Protein AF-A0A5J4X1T2-F1 (afdb_monomer_lite)

Secondary structure (DSSP, 8-state):
---------TTHHHHHHHHHHHHGGGSTHHHHHTTTTSHHHHTS-HHHHHHHHHHHHHHHHHHHHHHHHHHHHH-HHHHHHHHHHHHHHHHHHHHT---HHHHHHHHHHHHHHHHTTSHHHHHHHHHHHHHHHTSHHHHHHTHHHHHHHTT---HHHHHHHHHHHHHHHHHHHHHHHHHTTTT-HHHHHHHHHHHHHHHHHHHHHHHHHHHHH--TTGGGGHHHHHHHHHHHHHHTHHHHHHHHHHHHS-HHHHHHHHHHHHHHHHHHHHHHHHHHHHHHHHHHHHHHHHHHHHHHHHHHHHHHHTPPP-TT---THHHHHHHHHHHHHHHHHHHHHHHHHTTSS--------HHHHTS-SS--THHHHHTSS-SS----TTBPPEEEEE-SSSS-EEEEPPPSS-BTHHHHT-TTSPPPHHHHHHHHHHHHHHHHHHHHTTEE-S--SGGGEEEE--TTT-EEEEEE--GGG-EE--TT-------S-GGG--HHHHSTTPPP-THHHHHHHHHHHHHHHHSS-S---SSHHHHHHHHHHHSSPPPPTT---HHHHHHHHHHS-SSTTTSPPHHHHHTSHHHHSHHHHHT--HHHHHHHHHHHHHHHTT-TT--TTTT-GGG-EESS--STTHHHHHHHHHTTTT-

Foldseek 3Di:
DDDDDDDPDPPVVVVCCVVCVVVCVVVVVCVLCVVVPDPLLVPDDPVLNVLLSCLLVLLLVQLLPVCLVVCVVPNLVVLLVVLVVLLVVLVVVLVPDPDSVVSSVSSSPSSSSVNNVCNLLVLLQLLLLLLQLLQPVVCLVCVLVLLVVLVPVDPVVSVVLNVVLVVLLVVLLVVLVVCCQPPFLLVQQLQLLVLLLQLLVLSLQLFVCCVPPVDSNSSVSNSVSSSSNSNSSSSHSPPSSLVCLQLSDAPVCSVVSSVVSVVSSVVSNVVCNVVVVVVCVPQNPSVSSVSSSVSSVVSNVCSVPPNDTSRVSPPPCVVVVVVVVVVVVVVVVVVVVVVVVVVPPDDDDDDDCPVVVPPDDDDPPVPVAPPLCPPPDLDDPQAKAWDDWDDPDPDTDTDTDDALFAFQVLLLQCLLFADALLQLQLQLLLNLVSLLSCVVSQKAQQADARRQWGWHDDPPLLWIHTYGHDSVVMDRQDQPLPDLDLDYDLLLAALQNLDPSHRDGNLSVLSSSLQRSVSSQVSDGQADDDDSVRSNVVCVVVQAGDDDPSPDDPQVVVLSRLSNHNPSVSRDHSVVSCVGCSCVPPVNVVSQDVVLQVSLVVLVVVVVVPPPVRDPLSNDSSNTNGLDDDDPSCVVVNCSRVVPVPD

Radius of gyration: 36.2 Å; chains: 1; bounding box: 93×75×107 Å

Sequence (647 aa):
MSARIEFKDHDNWALYVSIFGGIAYGNSISVISGILGEPRWIQLSSSLRGLLSASILYGIALGSILPVFLSDIFGRKLIFIISGFKSFVFSIILAFMNSTVACIIIRAFAGIGVGSIATLLIVGLVLGLLYHFTGLNVITFYLPEILANAGVQNRTTLLLLTLAIGVWNSITSIPQLFFINRVGRRMVLLVGSIVQLFGMFLLMLSTLLPVLVKNEKSYYMAIPGIIIFFAGFEIGIGPVFLVMIAEMFPEKITSATSCFLMTVMWIANLTIVTIYSPLSNSIGDSGVFIITFVLTFILVVFTIIVVKETKGMYPRTNKAICQEENRKRQDSFRILYTSFEASNLHMSSETNWEDILRRNTFVPIRKLGQGSFGRKGIYNIFVLKYTRYSDQGQYPYLVMEYANMQTLNIIAKQPQIPLPSYTLRALMKQILEGMRVFHSAGLIHRDIKCDNILLHSPPGSGRVHAKISDFGFAKQEDLINEQEDRAGTLPYMAPEILKKNQIITQKVDIYALGITFYHLVTHKYPVNERNIKEQQNKMLQLNCLKRPSEVKNDLFWDILSKLLDFDPDKRITAEQALQHPYFTSPEALTDISPEQEDLAQLAVFSELDGDKSITEYDKNSSFTWNKFRQKKNCLNLAQLLMKQWKN

Organism: NCBI:txid222440

InterPro domains:
  IPR000719 Protein kinase domain [PF00069] (383-583)
  IPR000719 Protein kinase domain [PS50011] (229-583)
  IPR000719 Protein kinase domain [SM00220] (362-583)
  IPR005828 Major facilitator, sugar transporter-like [PF00083] (45-120)
  IPR005828 Major facilitator, sugar transporter-like [PF00083] (121-313)
  IPR008271 Serine/threonine-protein kinase, active site [PS00108] (443-455)
  IPR011009 Protein kinase-like domain superfamily [SSF56112] (353-606)
  IPR020846 Major facilitator superfamily domain [PS50850] (1-311)
  IPR036259 MFS transporter superfamily [G3DSA:1.20.1250.20] (12-118)
  IPR036259 MFS transporter superfamily [G3DSA:1.20.1250.20] (119-333)
  IPR036259 MFS transporter superfamily [SSF103473] (9-120)
  IPR036259 MFS transporter superfamily [SSF103473] (122-313)
  IPR045269 Serine/threonine-protein kinase Atg1-like [PTHR24348] (393-611)

pLDDT: mean 71.61, std 20.9, range [24.95, 98.25]

Structure (mmCIF, N/CA/C/O backbone):
data_AF-A0A5J4X1T2-F1
#
_entry.id   AF-A0A5J4X1T2-F1
#
loop_
_atom_site.group_PDB
_atom_site.id
_atom_site.type_symbol
_atom_site.label_atom_id
_atom_site.label_alt_id
_atom_site.label_comp_id
_atom_site.label_asym_id
_atom_site.label_entity_id
_atom_site.label_seq_id
_atom_site.pdbx_PDB_ins_code
_atom_site.Cartn_x
_atom_site.Cartn_y
_atom_site.Cartn_z
_atom_site.occupancy
_atom_site.B_iso_or_equiv
_atom_site.auth_seq_id
_atom_site.auth_comp_id
_atom_site.auth_asym_id
_atom_site.auth_atom_id
_atom_site.pdbx_PDB_model_num
ATOM 1 N N . MET A 1 1 ? -7.910 -49.685 -6.664 1.00 33.59 1 MET A N 1
ATOM 2 C CA . MET A 1 1 ? -6.883 -48.640 -6.467 1.00 33.59 1 MET A CA 1
ATOM 3 C C . MET A 1 1 ? -6.741 -47.872 -7.780 1.00 33.59 1 MET A C 1
ATOM 5 O O . MET A 1 1 ? -5.949 -48.243 -8.628 1.00 33.59 1 MET A O 1
ATOM 9 N N . SER A 1 2 ? -7.585 -46.867 -8.006 1.00 25.05 2 SER A N 1
ATOM 10 C CA . SER A 1 2 ? -7.492 -45.974 -9.169 1.00 25.05 2 SER A CA 1
ATOM 11 C C . SER A 1 2 ? -7.724 -44.560 -8.656 1.00 25.05 2 SER A C 1
ATOM 13 O O . SER A 1 2 ? -8.862 -44.149 -8.424 1.00 25.05 2 SER A O 1
ATOM 15 N N . ALA A 1 3 ? -6.628 -43.866 -8.361 1.00 26.70 3 ALA A N 1
ATOM 16 C CA . ALA A 1 3 ? -6.658 -42.508 -7.851 1.00 26.70 3 ALA A CA 1
ATOM 17 C C . ALA A 1 3 ? -7.126 -41.561 -8.965 1.00 26.70 3 ALA A C 1
ATOM 19 O O . ALA A 1 3 ? -6.434 -41.361 -9.961 1.00 26.70 3 ALA A O 1
ATOM 20 N N . ARG A 1 4 ? -8.324 -40.994 -8.787 1.00 24.95 4 ARG A N 1
ATOM 21 C CA . ARG A 1 4 ? -8.751 -39.770 -9.467 1.00 24.95 4 ARG A CA 1
ATOM 22 C C . ARG A 1 4 ? -7.837 -38.643 -8.999 1.00 24.95 4 ARG A C 1
ATOM 24 O O . ARG A 1 4 ? -7.855 -38.290 -7.824 1.00 24.95 4 ARG A O 1
ATOM 31 N N . ILE A 1 5 ? -7.056 -38.088 -9.917 1.00 27.20 5 ILE A N 1
ATOM 32 C CA . ILE A 1 5 ? -6.380 -36.808 -9.718 1.00 27.20 5 ILE A CA 1
ATOM 33 C C . ILE A 1 5 ? -7.420 -35.729 -10.032 1.00 27.20 5 ILE A C 1
ATOM 35 O O . ILE A 1 5 ? -7.757 -35.497 -11.192 1.00 27.20 5 ILE A O 1
ATOM 39 N N . GLU A 1 6 ? -7.991 -35.123 -8.992 1.00 26.17 6 GLU A N 1
ATOM 40 C CA . GLU A 1 6 ? -8.822 -33.924 -9.121 1.00 26.17 6 GLU A CA 1
ATOM 41 C C . GLU A 1 6 ? -7.922 -32.710 -9.386 1.00 26.17 6 GLU A C 1
ATOM 43 O O . GLU A 1 6 ? -7.152 -32.290 -8.524 1.00 26.17 6 GLU A O 1
ATOM 48 N N . PHE A 1 7 ? -8.029 -32.130 -10.582 1.00 27.77 7 PHE A N 1
ATOM 49 C CA . PHE A 1 7 ? -7.452 -30.825 -10.897 1.00 27.77 7 PHE A CA 1
ATOM 50 C C . PHE A 1 7 ? -8.387 -29.720 -10.387 1.00 27.77 7 PHE A C 1
ATOM 52 O O . PHE A 1 7 ? -9.469 -29.514 -10.934 1.00 27.77 7 PHE A O 1
ATOM 59 N N . LYS A 1 8 ? -7.958 -28.983 -9.359 1.00 32.62 8 LYS A N 1
ATOM 60 C CA . LYS A 1 8 ? -8.547 -27.703 -8.943 1.00 32.62 8 LYS A CA 1
ATOM 61 C C . LYS A 1 8 ? -7.509 -26.605 -9.154 1.00 32.62 8 LYS A C 1
ATOM 63 O O . LYS A 1 8 ? -6.568 -26.537 -8.382 1.00 32.62 8 LYS A O 1
ATOM 68 N N . ASP A 1 9 ? -7.681 -25.831 -10.228 1.00 35.50 9 ASP A N 1
ATOM 69 C CA . ASP A 1 9 ? -7.304 -24.411 -10.372 1.00 35.50 9 ASP A CA 1
ATOM 70 C C . ASP A 1 9 ? -7.619 -23.951 -11.810 1.00 35.50 9 ASP A C 1
ATOM 72 O O . ASP A 1 9 ? -6.852 -24.147 -12.754 1.00 35.50 9 ASP A O 1
ATOM 76 N N . HIS A 1 10 ? -8.799 -23.354 -11.995 1.00 40.88 10 HIS A N 1
ATOM 77 C CA . HIS A 1 10 ? -9.374 -22.994 -13.298 1.00 40.88 10 HIS A CA 1
ATOM 78 C C . HIS A 1 10 ? -8.882 -21.655 -13.892 1.00 40.88 10 HIS A C 1
ATOM 80 O O . HIS A 1 10 ? -9.502 -21.164 -14.828 1.00 40.88 10 HIS A O 1
ATOM 86 N N . ASP A 1 11 ? -7.755 -21.090 -13.445 1.00 38.00 11 ASP A N 1
ATOM 87 C CA . ASP A 1 11 ? -7.253 -19.801 -13.971 1.00 38.00 11 ASP A CA 1
ATOM 88 C C . ASP A 1 11 ? -5.926 -19.897 -14.741 1.00 38.00 11 ASP A C 1
ATOM 90 O O . ASP A 1 11 ? -5.601 -19.017 -15.542 1.00 38.00 11 ASP A O 1
ATOM 94 N N . ASN A 1 12 ? -5.184 -20.999 -14.602 1.00 36.06 12 ASN A N 1
ATOM 95 C CA . ASN A 1 12 ? -3.929 -21.183 -15.336 1.00 36.06 12 ASN A CA 1
ATOM 96 C C . ASN A 1 12 ? -4.143 -21.640 -16.785 1.00 36.06 12 ASN A C 1
ATOM 98 O O . ASN A 1 12 ? -3.271 -21.430 -17.624 1.00 36.06 12 ASN A O 1
ATOM 102 N N . TRP A 1 13 ? -5.304 -22.205 -17.132 1.00 38.62 13 TRP A N 1
ATOM 103 C CA . TRP A 1 13 ? -5.567 -22.637 -18.509 1.00 38.62 13 TRP A CA 1
ATOM 104 C C . TRP A 1 13 ? -5.657 -21.455 -19.475 1.00 38.62 13 TRP A C 1
ATOM 106 O O . TRP A 1 13 ? -5.230 -21.604 -20.604 1.00 38.62 13 TRP A O 1
ATOM 116 N N . ALA A 1 14 ? -6.135 -20.277 -19.057 1.00 35.38 14 ALA A N 1
ATOM 117 C CA . ALA A 1 14 ? -6.200 -19.087 -19.912 1.00 35.38 14 ALA A CA 1
ATOM 118 C C . ALA A 1 14 ? -4.810 -18.464 -20.150 1.00 35.38 14 ALA A C 1
ATOM 120 O O . ALA A 1 14 ? -4.544 -17.909 -21.217 1.00 35.38 14 ALA A O 1
ATOM 121 N N . LEU A 1 15 ? -3.909 -18.603 -19.169 1.00 37.03 15 LEU A N 1
ATOM 122 C CA . LEU A 1 15 ? -2.496 -18.238 -19.258 1.00 37.03 15 LEU A CA 1
ATOM 123 C C . LEU A 1 15 ? -1.738 -19.203 -20.171 1.00 37.03 15 LEU A C 1
ATOM 125 O O . LEU A 1 15 ? -1.039 -18.760 -21.077 1.00 37.03 15 LEU A O 1
ATOM 129 N N . TYR A 1 16 ? -1.949 -20.509 -20.001 1.00 39.97 16 TYR A N 1
ATOM 130 C CA . TYR A 1 16 ? -1.455 -21.514 -20.932 1.00 39.97 16 TYR A CA 1
ATOM 131 C C . TYR A 1 16 ? -2.095 -21.342 -22.311 1.00 39.97 16 TYR A C 1
ATOM 133 O O . TYR A 1 16 ? -1.380 -21.400 -23.283 1.00 39.97 16 TYR A O 1
ATOM 141 N N . VAL A 1 17 ? -3.369 -20.988 -22.454 1.00 38.22 17 VAL A N 1
ATOM 142 C CA . VAL A 1 17 ? -4.013 -20.697 -23.750 1.00 38.22 17 VAL A CA 1
ATOM 143 C C . VAL A 1 17 ? -3.585 -19.349 -24.333 1.00 38.22 17 VAL A C 1
ATOM 145 O O . VAL A 1 17 ? -3.717 -19.167 -25.530 1.00 38.22 17 VAL A O 1
ATOM 148 N N . SER A 1 18 ? -3.020 -18.414 -23.565 1.00 37.88 18 SER A N 1
ATOM 149 C CA . SER A 1 18 ? -2.417 -17.179 -24.104 1.00 37.88 18 SER A CA 1
ATOM 150 C C . SER A 1 18 ? -0.943 -17.359 -24.468 1.00 37.88 18 SER A C 1
ATOM 152 O O . SER A 1 18 ? -0.511 -16.881 -25.511 1.00 37.88 18 SER A O 1
ATOM 154 N N . ILE A 1 19 ? -0.177 -18.095 -23.658 1.00 38.12 19 ILE A N 1
ATOM 155 C CA . ILE A 1 19 ? 1.233 -18.427 -23.908 1.00 38.12 19 ILE A CA 1
ATOM 156 C C . ILE A 1 19 ? 1.323 -19.510 -24.984 1.00 38.12 19 ILE A C 1
ATOM 158 O O . ILE A 1 19 ? 1.937 -19.289 -26.017 1.00 38.12 19 ILE A O 1
ATOM 162 N N . PHE A 1 20 ? 0.623 -20.632 -24.817 1.00 36.28 20 PHE A N 1
ATOM 163 C CA . PHE A 1 20 ? 0.365 -21.600 -25.881 1.00 36.28 20 PHE A CA 1
ATOM 164 C C . PHE A 1 20 ? -0.616 -21.086 -26.929 1.00 36.28 20 PHE A C 1
ATOM 166 O O . PHE A 1 20 ? -0.650 -21.685 -27.973 1.00 36.28 20 PHE A O 1
ATOM 173 N N . GLY A 1 21 ? -1.365 -19.996 -26.775 1.00 37.91 21 GLY A N 1
ATOM 174 C CA . GLY A 1 21 ? -2.081 -19.378 -27.915 1.00 37.91 21 GLY A CA 1
ATOM 175 C C . GLY A 1 21 ? -1.171 -18.504 -28.766 1.00 37.91 21 GLY A C 1
ATOM 176 O O . GLY A 1 21 ? -1.325 -18.451 -29.981 1.00 37.91 21 GLY A O 1
ATOM 177 N N . GLY A 1 22 ? -0.179 -17.871 -28.135 1.00 38.09 22 GLY A N 1
ATOM 178 C CA . GLY A 1 22 ? 0.928 -17.180 -28.792 1.00 38.09 22 GLY A CA 1
ATOM 179 C C . GLY A 1 22 ? 1.979 -18.134 -29.374 1.00 38.09 22 GLY A C 1
ATOM 180 O O . GLY A 1 22 ? 2.575 -17.817 -30.395 1.00 38.09 22 GLY A O 1
ATOM 181 N N . ILE A 1 23 ? 2.164 -19.325 -28.788 1.00 36.44 23 ILE A N 1
ATOM 182 C CA . ILE A 1 23 ? 3.062 -20.387 -29.288 1.00 36.44 23 ILE A CA 1
ATOM 183 C C . ILE A 1 23 ? 2.321 -21.353 -30.235 1.00 36.44 23 ILE A C 1
ATOM 185 O O . ILE A 1 23 ? 2.864 -21.726 -31.268 1.00 36.44 23 ILE A O 1
ATOM 189 N N . ALA A 1 24 ? 1.048 -21.687 -29.989 1.00 35.78 24 ALA A N 1
ATOM 190 C CA . ALA A 1 24 ? 0.133 -22.347 -30.942 1.00 35.78 24 ALA A CA 1
ATOM 191 C C . ALA A 1 24 ? -0.459 -21.359 -31.959 1.00 35.78 24 ALA A C 1
ATOM 193 O O . ALA A 1 24 ? -1.303 -21.718 -32.773 1.00 35.78 24 ALA A O 1
ATOM 194 N N . TYR A 1 25 ? 0.098 -20.156 -32.033 1.00 44.78 25 TYR A N 1
ATOM 195 C CA . TYR A 1 25 ? 0.230 -19.418 -33.285 1.00 44.78 25 TYR A CA 1
ATOM 196 C C . TYR A 1 25 ? 1.132 -20.176 -34.293 1.00 44.78 25 TYR A C 1
ATOM 198 O O . TYR A 1 25 ? 1.149 -19.870 -35.477 1.00 44.78 25 TYR A O 1
ATOM 206 N N . GLY A 1 26 ? 1.802 -21.253 -33.860 1.00 37.59 26 GLY A N 1
ATOM 207 C CA . GLY A 1 26 ? 2.281 -22.356 -34.699 1.00 37.59 26 GLY A CA 1
ATOM 208 C C . GLY A 1 26 ? 1.194 -23.347 -35.160 1.00 37.59 26 GLY A C 1
ATOM 209 O O . GLY A 1 26 ? 1.446 -24.121 -36.070 1.00 37.59 26 GLY A O 1
ATOM 210 N N . ASN A 1 27 ? -0.031 -23.291 -34.620 1.00 34.84 27 ASN A N 1
ATOM 211 C CA . ASN A 1 27 ? -1.237 -23.980 -35.120 1.00 34.84 27 ASN A CA 1
ATOM 212 C C . ASN A 1 27 ? -2.193 -23.039 -35.877 1.00 34.84 27 ASN A C 1
ATOM 214 O O . ASN A 1 27 ? -3.170 -23.503 -36.460 1.00 34.84 27 ASN A O 1
ATOM 218 N N . SER A 1 28 ? -1.905 -21.735 -35.979 1.00 38.44 28 SER A N 1
ATOM 219 C CA . SER A 1 28 ? -2.447 -20.937 -37.090 1.00 38.44 28 SER A CA 1
ATOM 220 C C . SER A 1 28 ? -1.705 -21.228 -38.399 1.00 38.44 28 SER A C 1
ATOM 222 O O . SER A 1 28 ? -2.198 -20.848 -39.456 1.00 38.44 28 SER A O 1
ATOM 224 N N . ILE A 1 29 ? -0.633 -22.036 -38.377 1.00 39.50 29 ILE A N 1
ATOM 225 C CA . ILE A 1 29 ? -0.220 -22.805 -39.557 1.00 39.50 29 ILE A CA 1
ATOM 226 C C . ILE A 1 29 ? -1.344 -23.751 -39.974 1.00 39.50 29 ILE A C 1
ATOM 228 O O . ILE A 1 29 ? -1.540 -23.888 -41.160 1.00 39.50 29 ILE A O 1
ATOM 232 N N . SER A 1 30 ? -2.168 -24.308 -39.086 1.00 34.47 30 SER A N 1
ATOM 233 C CA . SER A 1 30 ? -3.282 -25.196 -39.465 1.00 34.47 30 SER A CA 1
ATOM 234 C C . SER A 1 30 ? -4.457 -24.453 -40.117 1.00 34.47 30 SER A C 1
ATOM 236 O O . SER A 1 30 ? -5.181 -25.034 -40.915 1.00 34.47 30 SER A O 1
ATOM 238 N N . VAL A 1 31 ? -4.630 -23.152 -39.854 1.00 38.59 31 VAL A N 1
ATOM 239 C CA . VAL A 1 31 ? -5.617 -22.285 -40.545 1.00 38.59 31 VAL A CA 1
ATOM 240 C C . VAL A 1 31 ? -5.022 -21.644 -41.814 1.00 38.59 31 VAL A C 1
ATOM 242 O O . VAL A 1 31 ? -5.743 -21.308 -42.758 1.00 38.59 31 VAL A O 1
ATOM 245 N N . ILE A 1 32 ? -3.695 -21.484 -41.873 1.00 40.22 32 ILE A N 1
ATOM 246 C CA . ILE A 1 32 ? -2.949 -21.083 -43.077 1.00 40.22 32 ILE A CA 1
ATOM 247 C C . ILE A 1 32 ? -2.767 -22.273 -44.045 1.00 40.22 32 ILE A C 1
ATOM 249 O O . ILE A 1 32 ? -2.872 -22.086 -45.254 1.00 40.22 32 ILE A O 1
ATOM 253 N N . SER A 1 33 ? -2.563 -23.489 -43.536 1.00 38.16 33 SER A N 1
ATOM 254 C CA . SER A 1 33 ? -2.294 -24.729 -44.277 1.00 38.16 33 SER A CA 1
ATOM 255 C C . SER A 1 33 ? -3.548 -25.568 -44.502 1.00 38.16 33 SER A C 1
ATOM 257 O O . SER A 1 33 ? -3.646 -26.219 -45.536 1.00 38.16 33 SER A O 1
ATOM 259 N N . GLY A 1 34 ? -4.545 -25.503 -43.611 1.00 42.19 34 GLY A N 1
ATOM 260 C CA . GLY A 1 34 ? -5.782 -26.284 -43.719 1.00 42.19 34 GLY A CA 1
ATOM 261 C C . GLY A 1 34 ? -6.600 -25.964 -44.970 1.00 42.19 34 GLY A C 1
ATOM 262 O O . GLY A 1 34 ? -7.255 -26.842 -45.512 1.00 42.19 34 GLY A O 1
ATOM 263 N N . ILE A 1 35 ? -6.495 -24.741 -45.500 1.00 47.97 35 ILE A N 1
ATOM 264 C CA . ILE A 1 35 ? -7.097 -24.368 -46.793 1.00 47.97 35 ILE A CA 1
ATOM 265 C C . ILE A 1 35 ? -6.268 -24.908 -47.970 1.00 47.97 35 ILE A C 1
ATOM 267 O O . ILE A 1 35 ? -6.831 -25.245 -49.003 1.00 47.97 35 ILE A O 1
ATOM 271 N N . LEU A 1 36 ? -4.945 -25.039 -47.844 1.00 46.28 36 LEU A N 1
ATOM 272 C CA . LEU A 1 36 ? -4.097 -25.555 -48.928 1.00 46.28 36 LEU A CA 1
ATOM 273 C C . LEU A 1 36 ? -4.249 -27.071 -49.147 1.00 46.28 36 LEU A C 1
ATOM 275 O O . LEU A 1 36 ? -3.837 -27.561 -50.196 1.00 46.28 36 LEU A O 1
ATOM 279 N N . GLY A 1 37 ? -4.844 -27.795 -48.192 1.00 44.12 37 GLY A N 1
ATOM 280 C CA . GLY A 1 37 ? -5.140 -29.228 -48.301 1.00 44.12 37 GLY A CA 1
ATOM 281 C C . GLY A 1 37 ? -6.441 -29.569 -49.039 1.00 44.12 37 GLY A C 1
ATOM 282 O O . GLY A 1 37 ? -6.659 -30.732 -49.366 1.00 44.12 37 GLY A O 1
ATOM 283 N N . GL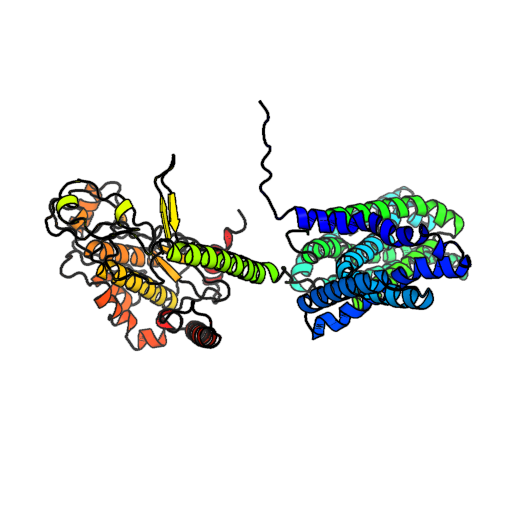U A 1 38 ? -7.303 -28.588 -49.327 1.00 51.78 38 GLU A N 1
ATOM 284 C CA . GLU A 1 38 ? -8.572 -28.828 -50.018 1.00 51.78 38 GLU A CA 1
ATOM 285 C C . GLU A 1 38 ? -8.360 -28.868 -51.550 1.00 51.78 38 GLU A C 1
ATOM 287 O O . GLU A 1 38 ? -7.814 -27.908 -52.112 1.00 51.78 38 GLU A O 1
ATOM 292 N N . PRO A 1 39 ? -8.841 -29.902 -52.270 1.00 55.03 39 PRO A N 1
ATOM 293 C CA . PRO A 1 39 ? -8.578 -30.076 -53.704 1.00 55.03 39 PRO A CA 1
ATOM 294 C C . PRO A 1 39 ? -8.934 -28.859 -54.576 1.00 55.03 39 PRO A C 1
ATOM 296 O O . PRO A 1 39 ? -8.256 -28.581 -55.565 1.00 55.03 39 PRO A O 1
ATOM 299 N N . ARG A 1 40 ? -9.951 -28.082 -54.178 1.00 59.09 40 ARG A N 1
ATOM 300 C CA . ARG A 1 40 ? -10.407 -26.866 -54.879 1.00 59.09 40 ARG A CA 1
ATOM 301 C C . ARG A 1 40 ? -9.369 -25.735 -54.939 1.00 59.09 40 ARG A C 1
ATOM 303 O O . ARG A 1 40 ? -9.406 -24.935 -55.868 1.00 59.09 40 ARG A O 1
ATOM 310 N N . TRP A 1 41 ? -8.438 -25.653 -53.984 1.00 58.47 41 TRP A N 1
ATOM 311 C CA . TRP A 1 41 ? -7.462 -24.552 -53.893 1.00 58.47 41 TRP A CA 1
ATOM 312 C C . TRP A 1 41 ? -6.079 -24.920 -54.450 1.00 58.47 41 TRP A C 1
ATOM 314 O O . TRP A 1 41 ? -5.271 -24.039 -54.752 1.00 58.47 41 TRP A O 1
ATOM 324 N N . ILE A 1 42 ? -5.821 -26.216 -54.645 1.00 57.88 42 ILE A N 1
ATOM 325 C CA . ILE A 1 42 ? -4.579 -26.755 -55.220 1.00 57.88 42 ILE A CA 1
ATOM 326 C C . ILE A 1 42 ? -4.450 -26.398 -56.715 1.00 57.88 42 ILE A C 1
ATOM 328 O O . ILE A 1 42 ? -3.336 -26.231 -57.211 1.00 57.88 42 ILE A O 1
ATOM 332 N N . GLN A 1 43 ? -5.575 -26.193 -57.413 1.00 64.00 43 GLN A N 1
ATOM 333 C CA . GLN A 1 43 ? -5.634 -25.856 -58.847 1.00 64.00 43 GLN A CA 1
ATOM 334 C C . GLN A 1 43 ? -5.298 -24.386 -59.185 1.00 64.00 43 GLN A C 1
ATOM 336 O O . GLN A 1 43 ? -5.218 -24.023 -60.356 1.00 64.00 43 GLN A O 1
ATOM 341 N N . LEU A 1 44 ? -5.087 -23.519 -58.188 1.00 68.31 44 LEU A N 1
ATOM 342 C CA . LEU A 1 44 ? -4.757 -22.102 -58.395 1.00 68.31 44 LEU A CA 1
ATOM 343 C C . LEU A 1 44 ? -3.309 -21.892 -58.890 1.00 68.31 44 LEU A C 1
ATOM 345 O O . LEU A 1 44 ? -2.416 -22.700 -58.618 1.00 68.31 44 LEU A O 1
ATOM 349 N N . SER A 1 45 ? -3.025 -20.764 -59.554 1.00 76.62 45 SER A N 1
ATOM 350 C CA . SER A 1 45 ? -1.647 -20.402 -59.929 1.00 76.62 45 SER A CA 1
ATOM 351 C C . SER A 1 45 ? -0.755 -20.227 -58.689 1.00 76.62 45 SER A C 1
ATOM 353 O O . SER A 1 45 ? -1.224 -19.882 -57.601 1.00 76.62 45 SER A O 1
ATOM 355 N N . SER A 1 46 ? 0.546 -20.492 -58.828 1.00 70.00 46 SER A N 1
ATOM 356 C CA . SER A 1 46 ? 1.527 -20.424 -57.732 1.00 70.00 46 SER A CA 1
ATOM 357 C C . SER A 1 46 ? 1.587 -19.039 -57.076 1.00 70.00 46 SER A C 1
ATOM 359 O O . SER A 1 46 ? 1.681 -18.943 -55.852 1.00 70.00 46 SER A O 1
ATOM 361 N N . SER A 1 47 ? 1.433 -17.969 -57.860 1.00 70.44 47 SER A N 1
ATOM 362 C CA . SER A 1 47 ? 1.355 -16.592 -57.358 1.00 70.44 47 SER A CA 1
ATOM 363 C C . SER A 1 47 ? 0.085 -16.325 -56.543 1.00 70.44 47 SER A C 1
ATOM 365 O O . SER A 1 47 ? 0.164 -15.735 -55.466 1.00 70.44 47 SER A O 1
ATOM 367 N N . LEU A 1 48 ? -1.082 -16.802 -56.996 1.00 70.94 48 LEU A N 1
ATOM 368 C CA . LEU A 1 48 ? -2.349 -16.600 -56.286 1.00 70.94 48 LEU A CA 1
ATOM 369 C C . LEU A 1 48 ? -2.429 -17.428 -54.996 1.00 70.94 48 LEU A C 1
ATOM 371 O O . LEU A 1 48 ? -2.980 -16.959 -54.003 1.00 70.94 48 LEU A O 1
ATOM 375 N N . ARG A 1 49 ? -1.835 -18.630 -54.981 1.00 65.62 49 ARG A N 1
ATOM 376 C CA . ARG A 1 49 ? -1.667 -19.436 -53.758 1.00 65.62 49 ARG A CA 1
ATOM 377 C C . ARG A 1 49 ? -0.759 -18.746 -52.746 1.00 65.62 49 ARG A C 1
ATOM 379 O O . ARG A 1 49 ? -1.112 -18.675 -51.569 1.00 65.62 49 ARG A O 1
ATOM 386 N N . GLY A 1 50 ? 0.356 -18.176 -53.207 1.00 62.41 50 GLY A N 1
ATOM 387 C CA . GLY A 1 50 ? 1.234 -17.347 -52.381 1.00 62.41 50 GLY A CA 1
ATOM 388 C C . GLY A 1 50 ? 0.483 -16.163 -51.768 1.00 62.41 50 GLY A C 1
ATOM 389 O O . GLY A 1 50 ? 0.488 -15.989 -50.550 1.00 62.41 50 GLY A O 1
ATOM 390 N N . LEU A 1 51 ? -0.264 -15.415 -52.583 1.00 71.56 51 LEU A N 1
ATOM 391 C CA . LEU A 1 51 ? -1.054 -14.269 -52.126 1.00 71.56 51 LEU A CA 1
ATOM 392 C C . LEU A 1 51 ? -2.169 -14.665 -51.141 1.00 71.56 51 LEU A C 1
ATOM 394 O O . LEU A 1 51 ? -2.359 -14.003 -50.121 1.00 71.56 51 LEU A O 1
ATOM 398 N N . LEU A 1 52 ? -2.873 -15.772 -51.393 1.00 67.69 52 LEU A N 1
ATOM 399 C CA . LEU A 1 52 ? -3.889 -16.316 -50.487 1.00 67.69 52 LEU A CA 1
ATOM 400 C C . LEU A 1 52 ? -3.290 -16.699 -49.125 1.00 67.69 52 LEU A C 1
ATOM 402 O O . LEU A 1 52 ? -3.877 -16.377 -48.085 1.00 67.69 52 LEU A O 1
ATOM 406 N N . SER A 1 53 ? -2.101 -17.306 -49.115 1.00 59.31 53 SER A N 1
ATOM 407 C CA . SER A 1 53 ? -1.389 -17.664 -47.882 1.00 59.31 53 SER A CA 1
ATOM 408 C C . SER A 1 53 ? -0.902 -16.431 -47.101 1.00 59.31 53 SER A C 1
ATOM 410 O O . SER A 1 53 ? -1.116 -16.359 -45.890 1.00 59.31 53 SER A O 1
ATOM 412 N N . ALA A 1 54 ? -0.367 -15.418 -47.794 1.00 60.53 54 ALA A N 1
ATOM 413 C CA . ALA A 1 54 ? 0.213 -14.211 -47.200 1.00 60.53 54 ALA A CA 1
ATOM 414 C C . ALA A 1 54 ? -0.816 -13.128 -46.816 1.00 60.53 54 ALA A C 1
ATOM 416 O O . ALA A 1 54 ? -0.529 -12.278 -45.976 1.00 60.53 54 ALA A O 1
ATOM 417 N N . SER A 1 55 ? -2.025 -13.154 -47.387 1.00 71.12 55 SER A N 1
ATOM 418 C CA . SER A 1 55 ? -3.086 -12.149 -47.171 1.00 71.12 55 SER A CA 1
ATOM 419 C C . SER A 1 55 ? -3.402 -11.858 -45.695 1.00 71.12 55 SER A C 1
ATOM 421 O O . SER A 1 55 ? -3.617 -10.705 -45.321 1.00 71.12 55 SER A O 1
ATOM 423 N N . ILE A 1 56 ? -3.363 -12.880 -44.834 1.00 64.12 56 ILE A N 1
ATOM 424 C CA . ILE A 1 56 ? -3.601 -12.730 -43.392 1.00 64.12 56 ILE A CA 1
ATOM 425 C C . ILE A 1 56 ? -2.460 -11.983 -42.682 1.00 64.12 56 ILE A C 1
ATOM 427 O O . ILE A 1 56 ? -2.719 -11.215 -41.759 1.00 64.12 56 ILE A O 1
ATOM 431 N N . LEU A 1 57 ? -1.215 -12.142 -43.145 1.00 56.72 57 LEU A N 1
ATOM 432 C CA . LEU A 1 57 ? -0.036 -11.478 -42.579 1.00 56.72 57 LEU A CA 1
ATOM 433 C C . LEU A 1 57 ? -0.060 -9.969 -42.852 1.00 56.72 57 LEU A C 1
ATOM 435 O O . LEU A 1 57 ? 0.224 -9.183 -41.950 1.00 56.72 57 LEU A O 1
ATOM 439 N N . TYR A 1 58 ? -0.487 -9.554 -44.050 1.00 67.19 58 TYR A N 1
ATOM 440 C CA . TYR A 1 58 ? -0.713 -8.136 -44.363 1.00 67.19 58 TYR A CA 1
ATOM 441 C C . TYR A 1 58 ? -1.797 -7.519 -43.469 1.00 67.19 58 TYR A C 1
ATOM 443 O O . TYR A 1 58 ? -1.645 -6.401 -42.972 1.00 67.19 58 TYR A O 1
ATOM 451 N N . GLY A 1 59 ? -2.865 -8.275 -43.201 1.00 66.19 59 GLY A N 1
ATOM 452 C CA . GLY A 1 59 ? -3.898 -7.900 -42.242 1.00 66.19 59 GLY A CA 1
ATOM 453 C C . GLY A 1 59 ? -3.365 -7.718 -40.821 1.00 66.19 59 GLY A C 1
ATOM 454 O O . GLY A 1 59 ? -3.664 -6.714 -40.179 1.00 66.19 59 GLY A O 1
ATOM 455 N N . ILE A 1 60 ? -2.549 -8.658 -40.335 1.00 60.50 60 ILE A N 1
ATOM 456 C CA . ILE A 1 60 ? -1.923 -8.611 -39.001 1.00 60.50 60 ILE A CA 1
ATOM 457 C C . ILE A 1 60 ? -1.003 -7.397 -38.866 1.00 60.50 60 ILE A C 1
ATOM 459 O O . ILE A 1 60 ? -1.074 -6.687 -37.861 1.00 60.50 60 ILE A O 1
ATOM 463 N N . ALA A 1 61 ? -0.196 -7.113 -39.892 1.00 54.16 61 ALA A N 1
ATOM 464 C CA . ALA A 1 61 ? 0.666 -5.936 -39.922 1.00 54.16 61 ALA A CA 1
ATOM 465 C C . ALA A 1 61 ? -0.150 -4.639 -39.768 1.00 54.16 61 ALA A C 1
ATOM 467 O O . ALA A 1 61 ? 0.125 -3.843 -38.871 1.00 54.16 61 ALA A O 1
ATOM 468 N N . LEU A 1 62 ? -1.223 -4.465 -40.546 1.00 58.84 62 LEU A N 1
ATOM 469 C CA . LEU A 1 62 ? -2.121 -3.304 -40.431 1.00 58.84 62 LEU A CA 1
ATOM 470 C C . LEU A 1 62 ? -2.864 -3.255 -39.080 1.00 58.84 62 LEU A C 1
ATOM 472 O O . LEU A 1 62 ? -3.019 -2.191 -38.476 1.00 58.84 62 LEU A O 1
ATOM 476 N N . GLY A 1 63 ? -3.282 -4.416 -38.574 1.00 58.41 63 GLY A N 1
ATOM 477 C CA . GLY A 1 63 ? -3.973 -4.592 -37.295 1.00 58.41 63 GLY A CA 1
ATOM 478 C C . GLY A 1 63 ? -3.153 -4.291 -36.054 1.00 58.41 63 GLY A C 1
ATOM 479 O O . GLY A 1 63 ? -3.728 -4.035 -34.997 1.00 58.41 63 GLY A O 1
ATOM 480 N N . SER A 1 64 ? -1.829 -4.313 -36.177 1.00 55.28 64 SER A N 1
ATOM 481 C CA . SER A 1 64 ? -0.902 -3.982 -35.094 1.00 55.28 64 SER A CA 1
ATOM 482 C C . SER A 1 64 ? -0.710 -2.470 -34.899 1.00 55.28 64 SER A C 1
ATOM 484 O O . SER A 1 64 ? -0.337 -2.045 -33.805 1.00 55.28 64 SER A O 1
ATOM 486 N N . ILE A 1 65 ? -1.035 -1.659 -35.919 1.00 52.78 65 ILE A N 1
ATOM 487 C CA . ILE A 1 65 ? -0.824 -0.199 -35.953 1.00 52.78 65 ILE A CA 1
ATOM 488 C C . ILE A 1 65 ? -2.097 0.570 -35.553 1.00 52.78 65 ILE A C 1
ATOM 490 O O . ILE A 1 65 ? -2.053 1.458 -34.703 1.00 52.78 65 ILE A O 1
ATOM 494 N N . LEU A 1 66 ? -3.253 0.217 -36.126 1.00 53.28 66 LEU A N 1
ATOM 495 C CA . LEU A 1 66 ? -4.535 0.927 -35.935 1.00 53.28 66 LEU A CA 1
ATOM 496 C C . LEU A 1 66 ? -4.994 1.094 -34.460 1.00 53.28 66 LEU A C 1
ATOM 498 O O . LEU A 1 66 ? -5.470 2.171 -34.086 1.00 53.28 66 LEU A O 1
ATOM 502 N N . PRO A 1 67 ? -4.858 0.074 -33.590 1.00 51.81 67 PRO A N 1
ATOM 503 C CA . PRO A 1 67 ? -5.308 0.128 -32.194 1.00 51.81 67 PRO A CA 1
ATOM 504 C C . PRO A 1 67 ? -4.539 1.121 -31.328 1.00 51.81 67 PRO A C 1
ATOM 506 O O . PRO A 1 67 ? -5.063 1.567 -30.306 1.00 51.81 67 PRO A O 1
ATOM 509 N N . VAL A 1 68 ? -3.316 1.486 -31.724 1.00 46.81 68 VAL A N 1
ATOM 510 C CA . VAL A 1 68 ? -2.480 2.452 -30.997 1.00 46.81 68 VAL A CA 1
ATOM 511 C C . VAL A 1 68 ? -3.195 3.799 -30.875 1.00 46.81 68 VAL A C 1
ATOM 513 O O . VAL A 1 68 ? -3.149 4.401 -29.807 1.00 46.81 68 VAL A O 1
ATOM 516 N N . PHE A 1 69 ? -3.922 4.206 -31.919 1.00 51.31 69 PHE A N 1
ATOM 517 C CA . PHE A 1 69 ? -4.656 5.473 -31.986 1.00 51.31 69 PHE A CA 1
ATOM 518 C C . PHE A 1 69 ? -6.082 5.355 -31.444 1.00 51.31 69 PHE A C 1
ATOM 520 O O . PHE A 1 69 ? -6.548 6.204 -30.689 1.00 51.31 69 PHE A O 1
ATOM 527 N N . LEU A 1 70 ? -6.780 4.270 -31.790 1.00 47.59 70 LEU A N 1
ATOM 528 C CA . LEU A 1 70 ? -8.174 4.076 -31.386 1.00 47.59 70 LEU A CA 1
ATOM 529 C C . LEU A 1 70 ? -8.307 3.790 -29.883 1.00 47.59 70 LEU A C 1
ATOM 531 O O . LEU A 1 70 ? -9.325 4.130 -29.279 1.00 47.59 70 LEU A O 1
ATOM 535 N N . SER A 1 71 ? -7.296 3.163 -29.265 1.00 49.25 71 SER A N 1
ATOM 536 C CA . SER A 1 71 ? -7.349 2.775 -27.844 1.00 49.25 71 SER A CA 1
ATOM 537 C C . SER A 1 71 ? -7.342 3.955 -26.890 1.00 49.25 71 SER A C 1
ATOM 539 O O . SER A 1 71 ? -7.835 3.821 -25.768 1.00 49.25 71 SER A O 1
ATOM 541 N N . ASP A 1 72 ? -6.838 5.094 -27.354 1.00 41.75 72 ASP A N 1
ATOM 542 C CA . ASP A 1 72 ? -6.819 6.342 -26.606 1.00 41.75 72 ASP A CA 1
ATOM 543 C C . ASP A 1 72 ? -8.184 7.064 -26.674 1.00 41.75 72 ASP A C 1
ATOM 545 O O . ASP A 1 72 ? -8.516 7.805 -25.754 1.00 41.75 72 ASP A O 1
ATOM 549 N N . ILE A 1 73 ? -9.013 6.789 -27.694 1.00 48.22 73 ILE A N 1
ATOM 550 C CA . ILE A 1 73 ? -10.358 7.375 -27.864 1.00 48.22 73 ILE A CA 1
ATOM 551 C C . ILE A 1 73 ? -11.435 6.503 -27.201 1.00 48.22 73 ILE A C 1
ATOM 553 O O . ILE A 1 73 ? -12.288 7.000 -26.471 1.00 48.22 73 ILE A O 1
ATOM 557 N N . PHE A 1 74 ? -11.400 5.191 -27.449 1.00 46.66 74 PHE A N 1
ATOM 558 C CA . PHE A 1 74 ? -12.484 4.263 -27.090 1.00 46.66 74 PHE A CA 1
ATOM 559 C C . PHE A 1 74 ? -12.172 3.372 -25.880 1.00 46.66 74 PHE A C 1
ATOM 561 O O . PHE A 1 74 ? -13.030 2.625 -25.408 1.00 46.66 74 PHE A O 1
ATOM 568 N N . GLY A 1 75 ? -10.941 3.432 -25.369 1.00 41.94 75 GLY A N 1
ATOM 569 C CA . GLY A 1 75 ? -10.479 2.583 -24.279 1.00 41.94 75 GLY A CA 1
ATOM 570 C C . GLY A 1 75 ? -10.108 1.161 -24.723 1.00 41.94 75 GLY A C 1
ATOM 571 O O . GLY A 1 75 ? -10.709 0.541 -25.601 1.00 41.94 75 GLY A O 1
ATOM 572 N N . ARG A 1 76 ? -9.085 0.601 -24.070 1.00 49.44 76 ARG A N 1
ATOM 573 C CA . ARG A 1 76 ? -8.438 -0.667 -24.470 1.00 49.44 76 ARG A CA 1
ATOM 574 C C . ARG A 1 76 ? -9.355 -1.896 -24.375 1.00 49.44 76 ARG A C 1
ATOM 576 O O . ARG A 1 76 ? -9.271 -2.776 -25.225 1.00 49.44 76 ARG A O 1
ATOM 583 N N . LYS A 1 77 ? -10.251 -1.954 -23.377 1.00 46.84 77 LYS A N 1
ATOM 584 C CA . LYS A 1 77 ? -11.178 -3.091 -23.156 1.00 46.84 77 LYS A CA 1
ATOM 585 C C . LYS A 1 77 ? -12.152 -3.247 -24.330 1.00 46.84 77 LYS A C 1
ATOM 587 O O . LYS A 1 77 ? -12.356 -4.357 -24.810 1.00 46.84 77 LYS A O 1
ATOM 592 N N . LEU A 1 78 ? -12.689 -2.132 -24.829 1.00 53.62 78 LEU A N 1
ATOM 593 C CA . LEU A 1 78 ? -13.629 -2.125 -25.947 1.00 53.62 78 LEU A CA 1
ATOM 594 C C . LEU A 1 78 ? -12.951 -2.567 -27.249 1.00 53.62 78 LEU A C 1
ATOM 596 O O . LEU A 1 78 ? -13.512 -3.365 -27.991 1.00 53.62 78 LEU A O 1
ATOM 600 N N . ILE A 1 79 ? -11.705 -2.148 -27.479 1.00 58.28 79 ILE A N 1
ATOM 601 C CA . ILE A 1 79 ? -10.940 -2.566 -28.661 1.00 58.28 79 ILE A CA 1
ATOM 602 C C . ILE A 1 79 ? -10.629 -4.054 -28.657 1.00 58.28 79 ILE A C 1
ATOM 604 O O . ILE A 1 79 ? -10.753 -4.683 -29.705 1.00 58.28 79 ILE A O 1
ATOM 608 N N . PHE A 1 80 ? -10.271 -4.642 -27.515 1.00 54.16 80 PHE A N 1
ATOM 609 C CA . PHE A 1 80 ? -10.046 -6.087 -27.447 1.00 54.16 80 PHE A CA 1
ATOM 610 C C . PHE A 1 80 ? -11.323 -6.888 -27.702 1.00 54.16 80 PHE A C 1
ATOM 612 O O . PHE A 1 80 ? -11.282 -7.870 -28.441 1.00 54.16 80 PHE A O 1
ATOM 619 N N . ILE A 1 81 ? -12.460 -6.440 -27.162 1.00 56.59 81 ILE A N 1
ATOM 620 C CA . ILE A 1 81 ? -13.760 -7.082 -27.394 1.00 56.59 81 ILE A CA 1
ATOM 621 C C . ILE A 1 81 ? -14.162 -6.969 -28.870 1.00 56.59 81 ILE A C 1
ATOM 623 O O . ILE A 1 81 ? -14.508 -7.976 -29.484 1.00 56.59 81 ILE A O 1
ATOM 627 N N . ILE A 1 82 ? -14.046 -5.777 -29.466 1.00 61.47 82 ILE A N 1
ATOM 628 C CA . ILE A 1 82 ? -14.345 -5.552 -30.888 1.00 61.47 82 ILE A CA 1
ATOM 629 C C . ILE A 1 82 ? -13.418 -6.390 -31.773 1.00 61.47 82 ILE A C 1
ATOM 631 O O . ILE A 1 82 ? -13.879 -7.001 -32.732 1.00 61.47 82 ILE A O 1
ATOM 635 N N . SER A 1 83 ? -12.127 -6.461 -31.448 1.00 57.94 83 SER A N 1
ATOM 636 C CA . SER A 1 83 ? -11.137 -7.197 -32.242 1.00 57.94 83 SER A CA 1
ATOM 637 C C . SER A 1 83 ? -11.345 -8.713 -32.165 1.00 57.94 83 SER A C 1
ATOM 639 O O . SER A 1 83 ? -11.270 -9.395 -33.190 1.00 57.94 83 SER A O 1
ATOM 641 N N . GLY A 1 84 ? -11.683 -9.239 -30.982 1.00 52.47 84 GLY A N 1
ATOM 642 C CA . GLY A 1 84 ? -12.047 -10.645 -30.786 1.00 52.47 84 GLY A CA 1
ATOM 643 C C . GLY A 1 84 ? -13.353 -11.018 -31.491 1.00 52.47 84 GLY A C 1
ATOM 644 O O . GLY A 1 84 ? -13.386 -11.987 -32.248 1.00 52.47 84 GLY A O 1
ATOM 645 N N . PHE A 1 85 ? -14.403 -10.205 -31.331 1.00 62.88 85 PHE A N 1
ATOM 646 C CA . PHE A 1 85 ? -15.689 -10.402 -32.007 1.00 62.88 85 PHE A CA 1
ATOM 647 C C . PHE A 1 85 ? -15.537 -10.356 -33.530 1.00 62.88 85 PHE A C 1
ATOM 649 O O . PHE A 1 85 ? -15.996 -11.248 -34.237 1.00 62.88 85 PHE A O 1
ATOM 656 N N . LYS A 1 86 ? -14.802 -9.369 -34.042 1.00 63.69 86 LYS A N 1
ATOM 657 C CA . LYS A 1 86 ? -14.490 -9.236 -35.465 1.00 63.69 86 LYS A CA 1
ATOM 658 C C . LYS A 1 86 ? -13.752 -10.467 -36.006 1.00 63.69 86 LYS A C 1
ATOM 660 O O . LYS A 1 86 ? -14.111 -10.970 -37.067 1.00 63.69 86 LYS A O 1
ATOM 665 N N . SER A 1 87 ? -12.758 -10.976 -35.275 1.00 58.75 87 SER A N 1
ATOM 666 C CA . SER A 1 87 ? -11.993 -12.168 -35.676 1.00 58.75 87 SER A CA 1
ATOM 667 C C . SER A 1 87 ? -12.867 -13.429 -35.707 1.00 58.75 87 SER A C 1
ATOM 669 O O . SER A 1 87 ? -12.739 -14.247 -36.618 1.00 58.75 87 SER A O 1
ATOM 671 N N . PHE A 1 88 ? -13.802 -13.557 -34.762 1.00 58.00 88 PHE A N 1
ATOM 672 C CA . PHE A 1 88 ? -14.792 -14.634 -34.730 1.00 58.00 88 PHE A CA 1
ATOM 673 C C . PHE A 1 88 ? -15.762 -14.564 -35.919 1.00 58.00 88 PHE A C 1
ATOM 675 O O . PHE A 1 88 ? -15.901 -15.541 -36.656 1.00 58.00 88 PHE A O 1
ATOM 682 N N . VAL A 1 89 ? -16.361 -13.394 -36.172 1.00 64.06 89 VAL A N 1
ATOM 683 C CA . VAL A 1 89 ? -17.291 -13.190 -37.296 1.00 64.06 89 VAL A CA 1
ATOM 684 C C . VAL A 1 89 ? -16.611 -13.471 -38.635 1.00 64.06 89 VAL A C 1
ATOM 686 O O . VAL A 1 89 ? -17.152 -14.213 -39.453 1.00 64.06 89 VAL A O 1
ATOM 689 N N . PHE A 1 90 ? -15.403 -12.952 -38.860 1.00 65.44 90 PHE A N 1
ATOM 690 C CA . PHE A 1 90 ? -14.704 -13.192 -40.122 1.00 65.44 90 PHE A CA 1
ATOM 691 C C . PHE A 1 90 ? -14.246 -14.645 -40.303 1.00 65.44 90 PHE A C 1
ATOM 693 O O . PHE A 1 90 ? -14.192 -15.107 -41.440 1.00 65.44 90 PHE A O 1
ATOM 700 N N . SER A 1 91 ? -13.990 -15.387 -39.220 1.00 60.50 91 SER A N 1
ATOM 701 C CA . SER A 1 91 ? -13.691 -16.827 -39.297 1.00 60.50 91 SER A CA 1
ATOM 702 C C . SER A 1 91 ? -14.912 -17.643 -39.730 1.00 60.50 91 SER A C 1
ATOM 704 O O . SER A 1 91 ? -14.781 -18.546 -40.554 1.00 60.50 91 SER A O 1
ATOM 706 N N . ILE A 1 92 ? -16.106 -17.282 -39.245 1.00 60.09 92 ILE A N 1
ATOM 707 C CA . ILE A 1 92 ? -17.371 -17.888 -39.687 1.00 60.09 92 ILE A CA 1
ATOM 708 C C . ILE A 1 92 ? -17.632 -17.550 -41.154 1.00 60.09 92 ILE A C 1
ATOM 710 O O . ILE A 1 92 ? -17.917 -18.443 -41.943 1.00 60.09 92 ILE A O 1
ATOM 714 N N . ILE A 1 93 ? -17.481 -16.281 -41.541 1.00 63.28 93 ILE A N 1
ATOM 715 C CA . ILE A 1 93 ? -17.670 -15.848 -42.931 1.00 63.28 93 ILE A CA 1
ATOM 716 C C . ILE A 1 93 ? -16.740 -16.631 -43.863 1.00 63.28 93 ILE A C 1
ATOM 718 O O . ILE A 1 93 ? -17.192 -17.122 -44.893 1.00 63.28 93 ILE A O 1
ATOM 722 N N . LEU A 1 94 ? -15.468 -16.810 -43.491 1.00 62.69 94 LEU A N 1
ATOM 723 C CA . LEU A 1 94 ? -14.493 -17.534 -44.306 1.00 62.69 94 LEU A CA 1
ATOM 724 C C . LEU A 1 94 ? -14.890 -19.000 -44.557 1.00 62.69 94 LEU A C 1
ATOM 726 O O . LEU A 1 94 ? -14.586 -19.522 -45.627 1.00 62.69 94 LEU A O 1
ATOM 730 N N . ALA A 1 95 ? -15.596 -19.641 -43.619 1.00 60.06 95 ALA A N 1
ATOM 731 C CA . ALA A 1 95 ? -16.051 -21.026 -43.755 1.00 60.06 95 ALA A CA 1
ATOM 732 C C . ALA A 1 95 ? -17.101 -21.218 -44.868 1.00 60.06 95 ALA A C 1
ATOM 734 O O . ALA A 1 95 ? -17.196 -22.305 -45.432 1.00 60.06 95 ALA A O 1
ATOM 735 N N . PHE A 1 96 ? -17.844 -20.165 -45.225 1.00 63.44 96 PHE A N 1
ATOM 736 C CA . PHE A 1 96 ? -18.897 -20.201 -46.249 1.00 63.44 96 PHE A CA 1
ATOM 737 C C . PHE A 1 96 ? -18.486 -19.549 -47.580 1.00 63.44 96 PHE A C 1
ATOM 739 O O . PHE A 1 96 ? -19.288 -19.478 -48.512 1.00 63.44 96 PHE A O 1
ATOM 746 N N . MET A 1 97 ? -17.248 -19.059 -47.695 1.00 64.88 97 MET A N 1
ATOM 747 C CA . MET A 1 97 ? -16.776 -18.387 -48.907 1.00 64.88 97 MET A CA 1
ATOM 748 C C . MET A 1 97 ? -16.316 -19.385 -49.974 1.00 64.88 97 MET A C 1
ATOM 750 O O . MET A 1 97 ? -15.462 -20.236 -49.732 1.00 64.88 97 MET A O 1
ATOM 754 N N . ASN A 1 98 ? -16.836 -19.213 -51.193 1.00 66.50 98 ASN A N 1
ATOM 755 C CA . ASN A 1 98 ? -16.484 -20.025 -52.366 1.00 66.50 98 ASN A CA 1
ATOM 756 C C . ASN A 1 98 ? -15.607 -19.284 -53.394 1.00 66.50 98 ASN A C 1
ATOM 758 O O . ASN A 1 98 ? -15.147 -19.892 -54.354 1.00 66.50 98 ASN A O 1
ATOM 762 N N . SER A 1 99 ? -15.357 -17.982 -53.208 1.00 79.25 99 SER A N 1
ATOM 763 C CA . SER A 1 99 ? -14.542 -17.161 -54.117 1.00 79.25 99 SER A CA 1
ATOM 764 C C . SER A 1 99 ? -13.146 -16.903 -53.550 1.00 79.25 99 SER A C 1
ATOM 766 O O . SER A 1 99 ? -13.010 -16.408 -52.432 1.00 79.25 99 SER A O 1
ATOM 768 N N . THR A 1 100 ? -12.102 -17.153 -54.347 1.00 69.62 100 THR A N 1
ATOM 769 C CA . THR A 1 100 ? -10.697 -16.933 -53.958 1.00 69.62 100 THR A CA 1
ATOM 770 C C . THR A 1 100 ? -10.411 -15.478 -53.594 1.00 69.62 100 THR A C 1
ATOM 772 O O . THR A 1 100 ? -9.722 -15.202 -52.615 1.00 69.62 100 THR A O 1
ATOM 775 N N . VAL A 1 101 ? -10.962 -14.533 -54.362 1.00 77.88 101 VAL A N 1
ATOM 776 C CA . VAL A 1 101 ? -10.765 -13.092 -54.134 1.00 77.88 101 VAL A CA 1
ATOM 777 C C . VAL A 1 101 ? -11.466 -12.657 -52.848 1.00 77.88 101 VAL A C 1
ATOM 779 O O . VAL A 1 101 ? -10.879 -11.938 -52.039 1.00 77.88 101 VAL A O 1
ATOM 782 N N . ALA A 1 102 ? -12.681 -13.160 -52.606 1.00 74.19 102 ALA A N 1
ATOM 783 C CA . ALA A 1 102 ? -13.401 -12.906 -51.361 1.00 74.19 102 ALA A CA 1
ATOM 784 C C . ALA A 1 102 ? -12.642 -13.478 -50.152 1.00 74.19 102 ALA A C 1
ATOM 786 O O . ALA A 1 102 ? -12.505 -12.797 -49.137 1.00 74.19 102 ALA A O 1
ATOM 787 N N . CYS A 1 103 ? -12.064 -14.677 -50.276 1.00 69.56 103 CYS A N 1
ATOM 788 C CA . CYS A 1 103 ? -11.218 -15.260 -49.237 1.00 69.56 103 CYS A CA 1
ATOM 789 C C . CYS A 1 103 ? -9.977 -14.408 -48.943 1.00 69.56 103 CYS A C 1
ATOM 791 O O . CYS A 1 103 ? -9.672 -14.201 -47.774 1.00 69.56 103 CYS A O 1
ATOM 793 N N . ILE A 1 104 ? -9.278 -13.882 -49.955 1.00 75.31 104 ILE A N 1
ATOM 794 C CA . ILE A 1 104 ? -8.102 -13.009 -49.760 1.00 75.31 104 ILE A CA 1
ATOM 795 C C . ILE A 1 104 ? -8.482 -11.748 -48.975 1.00 75.31 104 ILE A C 1
ATOM 797 O O . ILE A 1 104 ? -7.827 -11.408 -47.989 1.00 75.31 104 ILE A O 1
ATOM 801 N N . ILE A 1 105 ? -9.561 -11.076 -49.385 1.00 79.56 105 ILE A N 1
ATOM 802 C CA . ILE A 1 105 ? -10.017 -9.829 -48.760 1.00 79.56 105 ILE A CA 1
ATOM 803 C C . ILE A 1 105 ? -10.448 -10.086 -47.312 1.00 79.56 105 ILE A C 1
ATOM 805 O O . ILE A 1 105 ? -9.977 -9.416 -46.392 1.00 79.56 105 ILE A O 1
ATOM 809 N N . ILE A 1 106 ? -11.289 -11.097 -47.083 1.00 73.94 106 ILE A N 1
ATOM 810 C CA . ILE A 1 106 ? -11.771 -11.446 -45.741 1.00 73.94 106 ILE A CA 1
ATOM 811 C C . ILE A 1 106 ? -10.619 -11.905 -44.835 1.00 73.94 106 ILE A C 1
ATOM 813 O O . ILE A 1 106 ? -10.596 -11.534 -43.662 1.00 73.94 106 ILE A O 1
ATOM 817 N N . ARG A 1 107 ? -9.615 -12.622 -45.360 1.00 72.12 107 ARG A N 1
ATOM 818 C CA . ARG A 1 107 ? -8.403 -13.004 -44.607 1.00 72.12 107 ARG A CA 1
ATOM 819 C C . ARG A 1 107 ? -7.569 -11.796 -44.189 1.00 72.12 107 ARG A C 1
ATOM 821 O O . ARG A 1 107 ? -7.098 -11.765 -43.053 1.00 72.12 107 ARG A O 1
ATOM 828 N N . ALA A 1 108 ? -7.430 -10.789 -45.048 1.00 76.38 108 ALA A N 1
ATOM 829 C CA . ALA A 1 108 ? -6.761 -9.543 -44.683 1.00 76.38 108 ALA A CA 1
ATOM 830 C C . ALA A 1 108 ? -7.533 -8.785 -43.582 1.00 76.38 108 ALA A C 1
ATOM 832 O O . ALA A 1 108 ? -6.942 -8.365 -42.587 1.00 76.38 108 ALA A O 1
ATOM 833 N N . PHE A 1 109 ? -8.863 -8.677 -43.681 1.00 75.81 109 PHE A N 1
ATOM 834 C CA . PHE A 1 109 ? -9.681 -8.031 -42.643 1.00 75.81 109 PHE A CA 1
ATOM 835 C C . PHE A 1 109 ? -9.709 -8.794 -41.314 1.00 75.81 109 PHE A C 1
ATOM 837 O O . PHE A 1 109 ? -9.715 -8.161 -40.251 1.00 75.81 109 PHE A O 1
ATOM 844 N N . ALA A 1 110 ? -9.690 -10.127 -41.366 1.00 64.06 110 ALA A N 1
ATOM 845 C CA . ALA A 1 110 ? -9.550 -10.984 -40.195 1.00 64.06 110 ALA A CA 1
ATOM 846 C C . ALA A 1 110 ? -8.203 -10.739 -39.499 1.00 64.06 110 ALA A C 1
ATOM 848 O O . ALA A 1 110 ? -8.174 -10.523 -38.289 1.00 64.06 110 ALA A O 1
ATOM 849 N N . GLY A 1 111 ? -7.108 -10.655 -40.266 1.00 60.00 111 GLY A N 1
ATOM 850 C CA . GLY A 1 111 ? -5.769 -10.375 -39.739 1.00 60.00 111 GLY A CA 1
ATOM 851 C C . GLY A 1 111 ? -5.687 -9.074 -38.931 1.00 60.00 111 GLY A C 1
ATOM 852 O O . GLY A 1 111 ? -5.002 -9.034 -37.909 1.00 60.00 111 GLY A O 1
ATOM 853 N N . ILE A 1 112 ? -6.457 -8.043 -39.308 1.00 68.38 112 ILE A N 1
ATOM 854 C CA . ILE A 1 112 ? -6.489 -6.756 -38.590 1.00 68.38 112 ILE A CA 1
ATOM 855 C C . ILE A 1 112 ? -6.938 -6.926 -37.130 1.00 68.38 112 ILE A C 1
ATOM 857 O O . ILE A 1 112 ? -6.379 -6.290 -36.243 1.00 68.38 112 ILE A O 1
ATOM 861 N N . GLY A 1 113 ? -7.935 -7.779 -36.865 1.00 57.34 113 GLY A N 1
ATOM 862 C CA . GLY A 1 113 ? -8.410 -8.031 -35.498 1.00 57.34 113 GLY A CA 1
ATOM 863 C C . GLY A 1 113 ? -7.386 -8.781 -34.643 1.00 57.34 113 GLY A C 1
ATOM 864 O O . GLY A 1 113 ? -7.297 -8.566 -33.436 1.00 57.34 113 GLY A O 1
ATOM 865 N N . VAL A 1 114 ? -6.558 -9.616 -35.269 1.00 54.00 114 VAL A N 1
ATOM 866 C CA . VAL A 1 114 ? -5.565 -10.424 -34.557 1.00 54.00 114 VAL A CA 1
ATOM 867 C C . VAL A 1 114 ? -4.318 -9.609 -34.191 1.00 54.00 114 VAL A C 1
ATOM 869 O O . VAL A 1 114 ? -3.796 -9.750 -33.085 1.00 54.00 114 VAL A O 1
ATOM 872 N N . GLY A 1 115 ? -3.877 -8.692 -35.060 1.00 51.62 115 GLY A N 1
ATOM 873 C CA . GLY A 1 115 ? -2.734 -7.807 -34.783 1.00 51.62 115 GLY A CA 1
ATOM 874 C C . GLY A 1 115 ? -2.924 -6.901 -33.558 1.00 51.62 115 GLY A C 1
ATOM 875 O O . GLY A 1 115 ? -1.947 -6.487 -32.936 1.00 51.62 115 GLY A O 1
ATOM 876 N N . SER A 1 116 ? -4.173 -6.651 -33.154 1.00 49.88 116 SER A N 1
ATOM 877 C CA . SER A 1 116 ? -4.515 -5.727 -32.069 1.00 49.88 116 SER A CA 1
ATOM 878 C C . SER A 1 116 ? -4.193 -6.233 -30.659 1.00 49.88 116 SER A C 1
ATOM 880 O O . SER A 1 116 ? -4.105 -5.427 -29.736 1.00 49.88 116 SER A O 1
ATOM 882 N N . ILE A 1 117 ? -3.993 -7.546 -30.482 1.00 48.09 117 ILE A N 1
ATOM 883 C CA . ILE A 1 117 ? -3.673 -8.194 -29.192 1.00 48.09 117 ILE A CA 1
ATOM 884 C C . ILE A 1 117 ? -2.154 -8.317 -28.969 1.00 48.09 117 ILE A C 1
ATOM 886 O O . ILE A 1 117 ? -1.690 -8.350 -27.830 1.00 48.09 117 ILE A O 1
ATOM 890 N N . ALA A 1 118 ? -1.358 -8.272 -30.040 1.00 54.53 118 ALA A N 1
ATOM 891 C CA . ALA A 1 118 ? 0.092 -8.466 -30.008 1.00 54.53 118 ALA A CA 1
ATOM 892 C C . ALA A 1 118 ? 0.907 -7.188 -29.719 1.00 54.53 118 ALA A C 1
ATOM 894 O O . ALA A 1 118 ? 2.111 -7.268 -29.488 1.00 54.53 118 ALA A O 1
ATOM 895 N N . THR A 1 119 ? 0.287 -6.004 -29.712 1.00 54.03 119 THR A N 1
ATOM 896 C CA . THR A 1 119 ? 1.004 -4.718 -29.750 1.00 54.03 119 THR A CA 1
ATOM 897 C C . THR A 1 119 ? 1.974 -4.510 -28.581 1.00 54.03 119 THR A C 1
ATOM 899 O O . THR A 1 119 ? 3.100 -4.088 -28.807 1.00 54.03 119 THR A O 1
ATOM 902 N N . LEU A 1 120 ? 1.605 -4.843 -27.336 1.00 56.53 120 LEU A N 1
ATOM 903 C CA . LEU A 1 120 ? 2.504 -4.656 -26.179 1.00 56.53 120 LEU A CA 1
ATOM 904 C C . LEU A 1 120 ? 3.694 -5.624 -26.193 1.00 56.53 120 LEU A C 1
ATOM 906 O O . LEU A 1 120 ? 4.804 -5.240 -25.827 1.00 56.53 120 LEU A O 1
ATOM 910 N N . LEU A 1 121 ? 3.469 -6.854 -26.660 1.00 62.03 121 LEU A N 1
ATOM 911 C CA . LEU A 1 121 ? 4.525 -7.848 -26.825 1.00 62.03 121 LEU A CA 1
ATOM 912 C C . LEU A 1 121 ? 5.485 -7.441 -27.946 1.00 62.03 121 LEU A C 1
ATOM 914 O O . LEU A 1 121 ? 6.694 -7.521 -27.762 1.00 62.03 121 LEU A O 1
ATOM 918 N N . ILE A 1 122 ? 4.956 -6.940 -29.066 1.00 67.94 122 ILE A N 1
ATOM 919 C CA . ILE A 1 122 ? 5.751 -6.423 -30.187 1.00 67.94 122 ILE A CA 1
ATOM 920 C C . ILE A 1 122 ? 6.587 -5.224 -29.740 1.00 67.94 122 ILE A C 1
ATOM 922 O O . ILE A 1 122 ? 7.766 -5.165 -30.067 1.00 67.94 122 ILE A O 1
ATOM 926 N N . VAL A 1 123 ? 6.026 -4.298 -28.954 1.00 73.38 123 VAL A N 1
ATOM 927 C CA . VAL A 1 123 ? 6.794 -3.158 -28.429 1.00 73.38 123 VAL A CA 1
ATOM 928 C C . VAL A 1 123 ? 7.934 -3.627 -27.529 1.00 73.38 123 VAL A C 1
ATOM 930 O O . VAL A 1 123 ? 9.060 -3.172 -27.709 1.00 73.38 123 VAL A O 1
ATOM 933 N N . GLY A 1 124 ? 7.669 -4.560 -26.608 1.00 74.25 124 GLY A N 1
ATOM 934 C CA . GLY A 1 124 ? 8.706 -5.136 -25.747 1.00 74.25 124 GLY A CA 1
ATOM 935 C C . GLY A 1 124 ? 9.780 -5.886 -26.540 1.00 74.25 124 GLY A C 1
ATOM 936 O O . GLY A 1 124 ? 10.963 -5.764 -26.239 1.00 74.25 124 GLY A O 1
ATOM 937 N N . LEU A 1 125 ? 9.383 -6.609 -27.589 1.00 80.00 125 LEU A N 1
ATOM 938 C CA . LEU A 1 125 ? 10.284 -7.374 -28.448 1.00 80.00 125 LEU A CA 1
ATOM 939 C C . LEU A 1 125 ? 11.156 -6.465 -29.315 1.00 80.00 125 LEU A C 1
ATOM 941 O O . LEU A 1 125 ? 12.369 -6.629 -29.328 1.00 80.00 125 LEU A O 1
ATOM 945 N N . VAL A 1 126 ? 10.573 -5.475 -29.993 1.00 85.06 126 VAL A N 1
ATOM 946 C CA . VAL A 1 126 ? 11.323 -4.506 -30.810 1.00 85.06 126 VAL A CA 1
ATOM 947 C C . VAL A 1 126 ? 12.285 -3.706 -29.936 1.00 85.06 126 VAL A C 1
ATOM 949 O O . VAL A 1 126 ? 13.451 -3.564 -30.294 1.00 85.06 126 VAL A O 1
ATOM 952 N N . LEU A 1 127 ? 11.837 -3.246 -28.765 1.00 84.88 127 LEU A N 1
ATOM 953 C CA . LEU A 1 127 ? 12.692 -2.517 -27.830 1.00 84.88 127 LEU A CA 1
ATOM 954 C C . LEU A 1 127 ? 13.834 -3.400 -27.291 1.00 84.88 127 LEU A C 1
ATOM 956 O O . LEU A 1 127 ? 14.962 -2.926 -27.191 1.00 84.88 127 LEU A O 1
ATOM 960 N N . GLY A 1 128 ? 13.573 -4.683 -27.019 1.00 82.75 128 GLY A N 1
ATOM 961 C CA . GLY A 1 128 ? 14.584 -5.647 -26.564 1.00 82.75 128 GLY A CA 1
ATOM 962 C C . GLY A 1 128 ? 15.565 -6.096 -27.643 1.00 82.75 128 GLY A C 1
ATOM 963 O O . GLY A 1 128 ? 16.725 -6.372 -27.350 1.00 82.75 128 GLY A O 1
ATOM 964 N N . LEU A 1 129 ? 15.143 -6.128 -28.907 1.00 86.25 129 LEU A N 1
ATOM 965 C CA . LEU A 1 129 ? 16.068 -6.308 -30.023 1.00 86.25 129 LEU A CA 1
ATOM 966 C C . LEU A 1 129 ? 16.959 -5.069 -30.153 1.00 86.25 129 LEU A C 1
ATOM 968 O O . LEU A 1 129 ? 18.182 -5.186 -30.113 1.00 86.25 129 LEU A O 1
ATOM 972 N N . LEU A 1 130 ? 16.367 -3.873 -30.219 1.00 88.25 130 LEU A N 1
ATOM 973 C CA . LEU A 1 130 ? 17.122 -2.621 -30.318 1.00 88.25 130 LEU A CA 1
ATOM 974 C C . LEU A 1 130 ? 18.099 -2.438 -29.143 1.00 88.25 130 LEU A C 1
ATOM 976 O O . LEU A 1 130 ? 19.211 -1.969 -29.365 1.00 88.25 130 LEU A O 1
ATOM 980 N N . TYR A 1 131 ? 17.757 -2.904 -27.936 1.00 83.44 131 TYR A N 1
ATOM 981 C CA . TYR A 1 131 ? 18.664 -2.951 -26.781 1.00 83.44 131 TYR A CA 1
ATOM 982 C C . TYR A 1 131 ? 20.034 -3.566 -27.124 1.00 83.44 131 TYR A C 1
ATOM 984 O O . TYR A 1 131 ? 21.058 -2.937 -26.865 1.00 83.44 131 TYR A O 1
ATOM 992 N N . HIS A 1 132 ? 20.085 -4.743 -27.761 1.00 83.50 132 HIS A N 1
ATOM 993 C CA . HIS A 1 132 ? 21.364 -5.383 -28.115 1.00 83.50 132 HIS A CA 1
ATOM 994 C C . HIS A 1 132 ? 21.935 -4.903 -29.446 1.00 83.50 132 HIS A C 1
ATOM 996 O O . HIS A 1 132 ? 23.151 -4.762 -29.586 1.00 83.50 132 HIS A O 1
ATOM 1002 N N . PHE A 1 133 ? 21.069 -4.623 -30.417 1.00 86.94 133 PHE A N 1
ATOM 1003 C CA . PHE A 1 133 ? 21.468 -4.210 -31.760 1.00 86.94 133 PHE A CA 1
ATOM 1004 C C . PHE A 1 133 ? 22.008 -2.770 -31.830 1.00 86.94 133 PHE A C 1
ATOM 1006 O O . PHE A 1 133 ? 22.602 -2.394 -32.835 1.00 86.94 133 PHE A O 1
ATOM 1013 N N . THR A 1 134 ? 21.881 -1.981 -30.758 1.00 86.31 134 THR A N 1
ATOM 1014 C CA . THR A 1 134 ? 22.563 -0.680 -30.615 1.00 86.31 134 THR A CA 1
ATOM 1015 C C . THR A 1 134 ? 24.061 -0.787 -30.290 1.00 86.31 134 THR A C 1
ATOM 1017 O O . THR A 1 134 ? 24.738 0.234 -30.190 1.00 86.31 134 THR A O 1
ATOM 1020 N N . GLY A 1 135 ? 24.604 -2.004 -30.155 1.00 77.69 135 GLY A N 1
ATOM 1021 C CA . GLY A 1 135 ? 26.049 -2.247 -30.204 1.00 77.69 135 GLY A CA 1
ATOM 1022 C C . GLY A 1 135 ? 26.790 -2.240 -28.868 1.00 77.69 135 GLY A C 1
ATOM 1023 O O . GLY A 1 135 ? 28.016 -2.266 -28.883 1.00 77.69 135 GLY A O 1
ATOM 1024 N N . LEU A 1 136 ? 26.102 -2.260 -27.717 1.00 83.44 136 LEU A N 1
ATOM 1025 C CA . LEU A 1 136 ? 26.762 -2.278 -26.399 1.00 83.44 136 LEU A CA 1
ATOM 1026 C C . LEU A 1 136 ? 27.764 -3.429 -26.257 1.00 83.44 136 LEU A C 1
ATOM 1028 O O . LEU A 1 136 ? 28.933 -3.209 -25.950 1.00 83.44 136 LEU A O 1
ATOM 1032 N N . ASN A 1 137 ? 27.307 -4.663 -26.472 1.00 80.19 137 ASN A N 1
ATOM 1033 C CA . ASN A 1 137 ? 28.135 -5.847 -26.236 1.00 80.19 137 ASN A CA 1
ATOM 1034 C C . ASN A 1 137 ? 29.224 -6.000 -27.297 1.00 80.19 137 ASN A C 1
ATOM 1036 O O . ASN A 1 137 ? 30.313 -6.476 -26.996 1.00 80.19 137 ASN A O 1
ATOM 1040 N N . VAL A 1 138 ? 28.959 -5.512 -28.509 1.00 81.19 138 VAL A N 1
ATOM 1041 C CA . VAL A 1 138 ? 29.963 -5.376 -29.564 1.00 81.19 138 VAL A CA 1
ATOM 1042 C C . VAL A 1 138 ? 31.083 -4.439 -29.112 1.00 81.19 138 VAL A C 1
ATOM 1044 O O . VAL A 1 138 ? 32.237 -4.850 -29.049 1.00 81.19 138 VAL A O 1
ATOM 1047 N N . ILE A 1 139 ? 30.746 -3.209 -28.715 1.00 82.94 139 ILE A N 1
ATOM 1048 C CA . ILE A 1 139 ? 31.736 -2.226 -28.262 1.00 82.94 139 ILE A CA 1
ATOM 1049 C C . ILE A 1 139 ? 32.462 -2.728 -27.013 1.00 82.94 139 ILE A C 1
ATOM 1051 O O . ILE A 1 139 ? 33.652 -2.490 -26.886 1.00 82.94 139 ILE A O 1
ATOM 1055 N N . THR A 1 140 ? 31.783 -3.449 -26.118 1.00 81.88 140 THR A N 1
ATOM 1056 C CA . THR A 1 140 ? 32.372 -3.976 -24.876 1.00 81.88 140 THR A CA 1
ATOM 1057 C C . THR A 1 140 ? 33.375 -5.101 -25.133 1.00 81.88 140 THR A C 1
ATOM 1059 O O . THR A 1 140 ? 34.489 -5.055 -24.615 1.00 81.88 140 THR A O 1
ATOM 1062 N N . PHE A 1 141 ? 33.009 -6.112 -25.925 1.00 80.88 141 PHE A N 1
ATOM 1063 C CA . PHE A 1 141 ? 33.870 -7.278 -26.155 1.00 80.88 141 PHE A CA 1
ATOM 1064 C C . PHE A 1 141 ? 35.010 -6.994 -27.129 1.00 80.88 141 PHE A C 1
ATOM 1066 O O . PHE A 1 141 ? 36.106 -7.523 -26.951 1.00 80.88 141 PHE A O 1
ATOM 1073 N N . TYR A 1 142 ? 34.776 -6.119 -28.105 1.00 83.88 142 TYR A N 1
ATOM 1074 C CA . TYR A 1 142 ? 35.771 -5.728 -29.101 1.00 83.88 142 TYR A CA 1
ATOM 1075 C C . TYR A 1 142 ? 36.447 -4.392 -28.764 1.00 83.88 142 TYR A C 1
ATOM 1077 O O . TYR A 1 142 ? 37.180 -3.847 -29.584 1.00 83.88 142 TYR A O 1
ATOM 1085 N N . LEU A 1 143 ? 36.264 -3.871 -27.541 1.00 83.12 143 LEU A N 1
ATOM 1086 C CA . LEU A 1 143 ? 36.838 -2.595 -27.102 1.00 83.12 143 LEU A CA 1
ATOM 1087 C C . LEU A 1 143 ? 38.353 -2.482 -27.354 1.00 83.12 143 LEU A C 1
ATOM 1089 O O . LEU A 1 143 ? 38.782 -1.456 -27.885 1.00 83.12 143 LEU A O 1
ATOM 1093 N N . PRO A 1 144 ? 39.184 -3.496 -27.023 1.00 82.56 144 PRO A N 1
ATOM 1094 C CA . PRO A 1 144 ? 40.623 -3.407 -27.253 1.00 82.56 144 PRO A CA 1
ATOM 1095 C C . PRO A 1 144 ? 40.977 -3.392 -28.745 1.00 82.56 144 PRO A C 1
ATOM 1097 O O . PRO A 1 144 ? 41.926 -2.727 -29.140 1.00 82.56 144 PRO A O 1
ATOM 1100 N N . GLU A 1 145 ? 40.211 -4.090 -29.581 1.00 81.88 145 GLU A N 1
ATOM 1101 C CA . GLU A 1 145 ? 40.411 -4.106 -31.033 1.00 81.88 145 GLU A CA 1
ATOM 1102 C C . GLU A 1 145 ? 40.026 -2.758 -31.650 1.00 81.88 145 GLU A C 1
ATOM 1104 O O . GLU A 1 145 ? 40.811 -2.174 -32.391 1.00 81.88 145 GLU A O 1
ATOM 1109 N N . ILE A 1 146 ? 38.886 -2.193 -31.241 1.00 81.06 146 ILE A N 1
ATOM 1110 C CA . ILE A 1 146 ? 38.429 -0.864 -31.668 1.00 81.06 146 ILE A CA 1
ATOM 1111 C C . ILE A 1 146 ? 39.461 0.208 -31.292 1.00 81.06 146 ILE A C 1
ATOM 1113 O O . ILE A 1 146 ? 39.783 1.074 -32.104 1.00 81.06 146 ILE A O 1
ATOM 1117 N N . LEU A 1 147 ? 40.015 0.153 -30.077 1.00 80.81 147 LEU A N 1
ATOM 1118 C CA . LEU A 1 147 ? 41.042 1.094 -29.621 1.00 80.81 147 LEU A CA 1
ATOM 1119 C C . LEU A 1 147 ? 42.393 0.888 -30.331 1.00 80.81 147 LEU A C 1
ATOM 1121 O O . LEU A 1 147 ? 43.084 1.867 -30.618 1.00 80.81 147 LEU A O 1
ATOM 1125 N N . ALA A 1 148 ? 42.766 -0.356 -30.643 1.00 81.12 148 ALA A N 1
ATOM 1126 C CA . ALA A 1 148 ? 43.972 -0.658 -31.414 1.00 81.12 148 ALA A CA 1
ATOM 1127 C C . ALA A 1 148 ? 43.856 -0.160 -32.866 1.00 81.12 148 ALA A C 1
ATOM 1129 O O . ALA A 1 148 ? 44.777 0.492 -33.364 1.00 81.12 148 ALA A O 1
ATOM 1130 N N . ASN A 1 149 ? 42.701 -0.372 -33.504 1.00 76.69 149 ASN A N 1
ATOM 1131 C CA . ASN A 1 149 ? 42.372 0.154 -34.834 1.00 76.69 149 ASN A CA 1
ATOM 1132 C C . ASN A 1 149 ? 42.281 1.690 -34.826 1.00 76.69 149 ASN A C 1
ATOM 1134 O O . ASN A 1 149 ? 42.608 2.347 -35.811 1.00 76.69 149 ASN A O 1
ATOM 1138 N N . ALA A 1 150 ? 41.935 2.274 -33.678 1.00 71.88 150 ALA A N 1
ATOM 1139 C CA . ALA A 1 150 ? 42.022 3.702 -33.392 1.00 71.88 150 ALA A CA 1
ATOM 1140 C C . ALA A 1 150 ? 43.454 4.165 -33.020 1.00 71.88 150 ALA A C 1
ATOM 1142 O O . ALA A 1 150 ? 43.631 5.194 -32.377 1.00 71.88 150 ALA A O 1
ATOM 1143 N N . GLY A 1 151 ? 44.505 3.429 -33.384 1.00 74.31 151 GLY A N 1
ATOM 1144 C CA . GLY A 1 151 ? 45.892 3.892 -33.263 1.00 74.31 151 GLY A CA 1
ATOM 1145 C C . GLY A 1 151 ? 46.518 3.780 -31.866 1.00 74.31 151 GLY A C 1
ATOM 1146 O O . GLY A 1 151 ? 47.664 4.199 -31.682 1.00 74.31 151 GLY A O 1
ATOM 1147 N N . VAL A 1 152 ? 45.837 3.185 -30.878 1.00 77.31 152 VAL A N 1
ATOM 1148 C CA . VAL A 1 152 ? 46.429 2.896 -29.559 1.00 77.31 152 VAL A CA 1
ATOM 1149 C C . VAL A 1 152 ? 47.292 1.634 -29.651 1.00 77.31 152 VAL A C 1
ATOM 1151 O O . VAL A 1 152 ? 46.850 0.526 -29.365 1.00 77.31 152 VAL A O 1
ATOM 1154 N N . GLN A 1 153 ? 48.554 1.798 -30.048 1.00 75.88 153 GLN A N 1
ATOM 1155 C CA . GLN A 1 153 ? 49.471 0.671 -30.285 1.00 75.88 153 GLN A CA 1
ATOM 1156 C C . GLN A 1 153 ? 50.102 0.094 -29.003 1.00 75.88 153 GLN A C 1
ATOM 1158 O O . GLN A 1 153 ? 50.534 -1.058 -28.980 1.00 75.88 153 GLN A O 1
ATOM 1163 N N . ASN A 1 154 ? 50.172 0.871 -27.916 1.00 85.75 154 ASN A N 1
ATOM 1164 C CA . ASN A 1 154 ? 50.793 0.418 -26.670 1.00 85.75 154 ASN A CA 1
ATOM 1165 C C . ASN A 1 154 ? 49.837 -0.479 -25.864 1.00 85.75 154 ASN A C 1
ATOM 1167 O O . ASN A 1 154 ? 48.820 -0.008 -25.351 1.00 85.75 154 ASN A O 1
ATOM 1171 N N . ARG A 1 155 ? 50.213 -1.753 -25.679 1.00 83.75 155 ARG A N 1
ATOM 1172 C CA . ARG A 1 155 ? 49.443 -2.759 -24.923 1.00 83.75 155 ARG A CA 1
ATOM 1173 C C . ARG A 1 155 ? 49.101 -2.311 -23.499 1.00 83.75 155 ARG A C 1
ATOM 1175 O O . ARG A 1 155 ? 47.994 -2.570 -23.036 1.00 83.75 155 ARG A O 1
ATOM 1182 N N . THR A 1 156 ? 50.012 -1.627 -22.807 1.00 82.81 156 THR A N 1
ATOM 1183 C CA . THR A 1 156 ? 49.771 -1.148 -21.435 1.00 82.81 156 THR A CA 1
ATOM 1184 C C . THR A 1 156 ? 48.725 -0.034 -21.420 1.00 82.81 156 THR A C 1
ATOM 1186 O O . THR A 1 156 ? 47.802 -0.064 -20.609 1.00 82.81 156 THR A O 1
ATOM 1189 N N . THR A 1 157 ? 48.812 0.912 -22.359 1.00 79.88 157 THR A N 1
ATOM 1190 C CA . THR A 1 157 ? 47.824 1.990 -22.523 1.00 79.88 157 THR A CA 1
ATOM 1191 C C . THR A 1 157 ? 46.455 1.438 -22.912 1.00 79.88 157 THR A C 1
ATOM 1193 O O . THR A 1 157 ? 45.444 1.889 -22.382 1.00 79.88 157 THR A O 1
ATOM 1196 N N . LEU A 1 158 ? 46.416 0.424 -23.780 1.00 80.00 158 LEU A N 1
ATOM 1197 C CA . LEU A 1 158 ? 45.187 -0.248 -24.200 1.00 80.00 158 LEU A CA 1
ATOM 1198 C C . LEU A 1 158 ? 44.450 -0.894 -23.017 1.00 80.00 158 LEU A C 1
ATOM 1200 O O . LEU A 1 158 ? 43.246 -0.698 -22.844 1.00 80.00 158 LEU A O 1
ATOM 1204 N N . LEU A 1 159 ? 45.184 -1.623 -22.171 1.00 80.88 159 LEU A N 1
ATOM 1205 C CA . LEU A 1 159 ? 44.638 -2.253 -20.966 1.00 80.88 159 LEU A CA 1
ATOM 1206 C C . LEU A 1 159 ? 44.157 -1.212 -19.946 1.00 80.88 159 LEU A C 1
ATOM 1208 O O . LEU A 1 159 ? 43.071 -1.366 -19.389 1.00 80.88 159 LEU A O 1
ATOM 1212 N N . LEU A 1 160 ? 44.920 -0.133 -19.736 1.00 80.25 160 LEU A N 1
ATOM 1213 C CA . LEU A 1 160 ? 44.535 0.956 -18.830 1.00 80.25 160 LEU A CA 1
ATOM 1214 C C . LEU A 1 160 ? 43.277 1.692 -19.305 1.00 80.25 160 LEU A C 1
ATOM 1216 O O . LEU A 1 160 ? 42.399 1.973 -18.493 1.00 80.25 160 LEU A O 1
ATOM 1220 N N . LEU A 1 161 ? 43.157 1.972 -20.606 1.00 80.25 161 LEU A N 1
ATOM 1221 C CA . LEU A 1 161 ? 41.956 2.587 -21.178 1.00 80.25 161 LEU A CA 1
ATOM 1222 C C . LEU A 1 161 ? 40.743 1.659 -21.074 1.00 80.25 161 LEU A C 1
ATOM 1224 O O . LEU A 1 161 ? 39.665 2.111 -20.700 1.00 80.25 161 LEU A O 1
ATOM 1228 N N . THR A 1 162 ? 40.921 0.362 -21.329 1.00 82.56 162 THR A N 1
ATOM 1229 C CA . THR A 1 162 ? 39.857 -0.645 -21.172 1.00 82.56 162 THR A CA 1
ATOM 1230 C C . THR A 1 162 ? 39.361 -0.697 -19.723 1.00 82.56 162 THR A C 1
ATOM 1232 O O . THR A 1 162 ? 38.156 -0.668 -19.475 1.00 82.56 162 THR A O 1
ATOM 1235 N N . LEU A 1 163 ? 40.283 -0.694 -18.752 1.00 82.81 163 LEU A N 1
ATOM 1236 C CA . LEU A 1 163 ? 39.952 -0.631 -17.327 1.00 82.81 163 LEU A CA 1
ATOM 1237 C C . LEU A 1 163 ? 39.208 0.667 -16.980 1.00 82.81 163 LEU A C 1
ATOM 1239 O O . LEU A 1 163 ? 38.178 0.626 -16.310 1.00 82.81 163 LEU A O 1
ATOM 1243 N N . ALA A 1 164 ? 39.708 1.812 -17.451 1.00 80.62 164 ALA A N 1
ATOM 1244 C CA . ALA A 1 164 ? 39.099 3.115 -17.203 1.00 80.62 164 ALA A CA 1
ATOM 1245 C C . ALA A 1 164 ? 37.673 3.199 -17.767 1.00 80.62 164 ALA A C 1
ATOM 1247 O O . ALA A 1 164 ? 36.786 3.738 -17.107 1.00 80.62 164 ALA A O 1
ATOM 1248 N N . ILE A 1 165 ? 37.428 2.619 -18.944 1.00 81.44 165 ILE A N 1
ATOM 1249 C CA . ILE A 1 165 ? 36.096 2.544 -19.554 1.00 81.44 165 ILE A CA 1
ATOM 1250 C C . ILE A 1 165 ? 35.174 1.608 -18.756 1.00 81.44 165 ILE A C 1
ATOM 1252 O O . ILE A 1 165 ? 34.009 1.939 -18.554 1.00 81.44 165 ILE A O 1
ATOM 1256 N N . GLY A 1 166 ? 35.681 0.494 -18.218 1.00 77.00 166 GLY A N 1
ATOM 1257 C CA . GLY A 1 166 ? 34.909 -0.365 -17.309 1.00 77.00 166 GLY A CA 1
ATOM 1258 C C . GLY A 1 166 ? 34.502 0.341 -16.006 1.00 77.00 166 GLY A C 1
ATOM 1259 O O . GLY A 1 166 ? 33.358 0.227 -15.552 1.00 77.00 166 GLY A O 1
ATOM 1260 N N . VAL A 1 167 ? 35.412 1.133 -15.426 1.00 81.94 167 VAL A N 1
ATOM 1261 C CA . VAL A 1 167 ? 35.115 1.993 -14.265 1.00 81.94 167 VAL A CA 1
ATOM 1262 C C . VAL A 1 167 ? 34.089 3.061 -14.636 1.00 81.94 167 VAL A C 1
ATOM 1264 O O . VAL A 1 167 ? 33.130 3.268 -13.893 1.00 81.94 167 VAL A O 1
ATOM 1267 N N . TRP A 1 168 ? 34.250 3.703 -15.795 1.00 86.25 168 TRP A N 1
ATOM 1268 C CA . TRP A 1 168 ? 33.296 4.684 -16.307 1.00 86.25 168 TRP A CA 1
ATOM 1269 C C . TRP A 1 168 ? 31.892 4.093 -16.437 1.00 86.25 168 TRP A C 1
ATOM 1271 O O . TRP A 1 168 ? 30.955 4.684 -15.904 1.00 86.25 168 TRP A O 1
ATOM 1281 N N . ASN A 1 169 ? 31.763 2.902 -17.032 1.00 81.81 169 ASN A N 1
ATOM 1282 C CA . ASN A 1 169 ? 30.478 2.217 -17.165 1.00 81.81 169 ASN A CA 1
ATOM 1283 C C . ASN A 1 169 ? 29.794 2.023 -15.802 1.00 81.81 169 ASN A C 1
ATOM 1285 O O . ASN A 1 169 ? 28.616 2.327 -15.634 1.00 81.81 169 ASN A O 1
ATOM 1289 N N . SER A 1 170 ? 30.570 1.611 -14.795 1.00 82.25 170 SER A N 1
ATOM 1290 C CA . SER A 1 170 ? 30.080 1.413 -13.423 1.00 82.25 170 SER A CA 1
ATOM 1291 C C . SER A 1 170 ? 29.611 2.719 -12.767 1.00 82.25 170 SER A C 1
ATOM 1293 O O . SER A 1 170 ? 28.618 2.737 -12.039 1.00 82.25 170 SER A O 1
ATOM 1295 N N . ILE A 1 171 ? 30.312 3.830 -13.019 1.00 84.50 171 ILE A N 1
ATOM 1296 C CA . ILE A 1 171 ? 29.938 5.158 -12.510 1.00 84.50 171 ILE A CA 1
ATOM 1297 C C . ILE A 1 171 ? 28.639 5.634 -13.169 1.00 84.50 171 ILE A C 1
ATOM 1299 O O . ILE A 1 171 ? 27.759 6.169 -12.487 1.00 84.50 171 ILE A O 1
ATOM 1303 N N . THR A 1 172 ? 28.492 5.430 -14.479 1.00 84.06 172 THR A N 1
ATOM 1304 C CA . THR A 1 172 ? 27.329 5.900 -15.243 1.00 84.06 172 THR A CA 1
ATOM 1305 C C . THR A 1 172 ? 26.027 5.168 -14.919 1.00 84.06 172 THR A C 1
ATOM 1307 O O . THR A 1 172 ? 24.960 5.730 -15.166 1.00 84.06 172 THR A O 1
ATOM 1310 N N . SER A 1 173 ? 26.077 3.998 -14.275 1.00 82.25 173 SER A N 1
ATOM 1311 C CA . SER A 1 173 ? 24.883 3.293 -13.777 1.00 82.25 173 SER A CA 1
ATOM 1312 C C . SER A 1 173 ? 24.292 3.901 -12.487 1.00 82.25 173 SER A C 1
ATOM 1314 O O . SER A 1 173 ? 23.140 3.643 -12.137 1.00 82.25 173 SER A O 1
ATOM 1316 N N . ILE A 1 174 ? 25.038 4.729 -11.741 1.00 81.38 174 ILE A N 1
ATOM 1317 C CA . ILE A 1 174 ? 24.570 5.311 -10.464 1.00 81.38 174 ILE A CA 1
ATOM 1318 C C . ILE A 1 174 ? 23.471 6.380 -10.660 1.00 81.38 174 ILE A C 1
ATOM 1320 O O . ILE A 1 174 ? 22.443 6.303 -9.974 1.00 81.38 174 ILE A O 1
ATOM 1324 N N . PRO A 1 175 ? 23.618 7.376 -11.566 1.00 79.06 175 PRO A N 1
ATOM 1325 C CA . PRO A 1 175 ? 22.619 8.430 -11.779 1.00 79.06 175 PRO A CA 1
ATOM 1326 C C . PRO A 1 175 ? 21.199 7.906 -12.031 1.00 79.06 175 PRO A C 1
ATOM 1328 O O . PRO A 1 175 ? 20.224 8.452 -11.501 1.00 79.06 175 PRO A O 1
ATOM 1331 N N . GLN A 1 176 ? 21.078 6.810 -12.781 1.00 74.88 176 GLN A N 1
ATOM 1332 C CA . GLN A 1 176 ? 19.824 6.110 -13.067 1.00 74.88 176 GLN A CA 1
ATOM 1333 C C . GLN A 1 176 ? 18.969 5.889 -11.808 1.00 74.88 176 GLN A C 1
ATOM 1335 O O . GLN A 1 176 ? 17.758 6.128 -11.845 1.00 74.88 176 GLN A O 1
ATOM 1340 N N . LEU A 1 177 ? 19.576 5.455 -10.694 1.00 67.81 177 LEU A N 1
ATOM 1341 C CA . LEU A 1 177 ? 18.864 5.084 -9.460 1.00 67.81 177 LEU A CA 1
ATOM 1342 C C . LEU A 1 177 ? 18.049 6.253 -8.889 1.00 67.81 177 LEU A C 1
ATOM 1344 O O . LEU A 1 177 ? 16.990 6.060 -8.283 1.00 67.81 177 LEU A O 1
ATOM 1348 N N . PHE A 1 178 ? 18.515 7.479 -9.126 1.00 74.06 178 PHE A N 1
ATOM 1349 C CA . PHE A 1 178 ? 17.866 8.702 -8.671 1.00 74.06 178 PHE A CA 1
ATOM 1350 C C . PHE A 1 178 ? 16.874 9.253 -9.702 1.00 74.06 178 PHE A C 1
ATOM 1352 O O . PHE A 1 178 ? 15.793 9.724 -9.328 1.00 74.06 178 PHE A O 1
ATOM 1359 N N . PHE A 1 179 ? 17.213 9.192 -10.993 1.00 72.56 179 PHE A N 1
ATOM 1360 C CA . PHE A 1 179 ? 16.421 9.812 -12.059 1.00 72.56 179 PHE A CA 1
ATOM 1361 C C . PHE A 1 179 ? 15.189 9.001 -12.460 1.00 72.56 179 PHE A C 1
ATOM 1363 O O . PHE A 1 179 ? 14.124 9.594 -12.675 1.00 72.56 179 PHE A O 1
ATOM 1370 N N . ILE A 1 180 ? 15.281 7.666 -12.479 1.00 66.62 180 ILE A N 1
ATOM 1371 C CA . ILE A 1 180 ? 14.208 6.793 -12.987 1.00 66.62 180 ILE A CA 1
ATOM 1372 C C . ILE A 1 180 ? 12.892 6.943 -12.208 1.00 66.62 180 ILE A C 1
ATOM 1374 O O . ILE A 1 180 ? 11.803 6.761 -12.754 1.00 66.62 180 ILE A O 1
ATOM 1378 N N . ASN A 1 181 ? 12.974 7.338 -10.935 1.00 66.12 181 ASN A N 1
ATOM 1379 C CA . ASN A 1 181 ? 11.814 7.551 -10.070 1.00 66.12 181 ASN A CA 1
ATOM 1380 C C . ASN A 1 181 ? 11.285 8.994 -10.112 1.00 66.12 181 ASN A C 1
ATOM 1382 O O . ASN A 1 181 ? 10.126 9.238 -9.768 1.00 66.12 181 ASN A O 1
ATOM 1386 N N . ARG A 1 182 ? 12.089 9.961 -10.571 1.00 75.19 182 ARG A N 1
ATOM 1387 C CA . ARG A 1 182 ? 11.740 11.392 -10.573 1.00 75.19 182 ARG A CA 1
ATOM 1388 C C . ARG A 1 182 ? 11.223 11.883 -11.923 1.00 75.19 182 ARG A C 1
ATOM 1390 O O . ARG A 1 182 ? 10.163 12.498 -11.937 1.00 75.19 182 ARG A O 1
ATOM 1397 N N . VAL A 1 183 ? 11.873 11.537 -13.033 1.00 77.12 183 VAL A N 1
ATOM 1398 C CA . VAL A 1 183 ? 11.645 12.194 -14.341 1.00 77.12 183 VAL A CA 1
ATOM 1399 C C . VAL A 1 183 ? 10.589 11.498 -15.213 1.00 77.12 183 VAL A C 1
ATOM 1401 O O . VAL A 1 183 ? 9.863 12.173 -15.930 1.00 77.12 183 VAL A O 1
ATOM 1404 N N . GLY A 1 184 ? 10.425 10.176 -15.098 1.00 77.69 184 GLY A N 1
ATOM 1405 C CA . GLY A 1 184 ? 9.574 9.399 -16.016 1.00 77.69 184 GLY A CA 1
ATOM 1406 C C . GLY A 1 184 ? 10.411 8.514 -16.936 1.00 77.69 184 GLY A C 1
ATOM 1407 O O . GLY A 1 184 ? 11.551 8.844 -17.253 1.00 77.69 184 GLY A O 1
ATOM 1408 N N . ARG A 1 185 ? 9.890 7.345 -17.302 1.00 85.69 185 ARG A N 1
ATOM 1409 C CA . ARG A 1 185 ? 10.661 6.251 -17.911 1.00 85.69 185 ARG A CA 1
ATOM 1410 C C . ARG A 1 185 ? 10.856 6.529 -19.391 1.00 85.69 185 ARG A C 1
ATOM 1412 O O . ARG A 1 185 ? 11.968 6.399 -19.888 1.00 85.69 185 ARG A O 1
ATOM 1419 N N . ARG A 1 186 ? 9.825 7.048 -20.063 1.00 87.44 186 ARG A N 1
ATOM 1420 C CA . ARG A 1 186 ? 9.913 7.450 -21.474 1.00 87.44 186 ARG A CA 1
ATOM 1421 C C . ARG A 1 186 ? 10.931 8.570 -21.676 1.00 87.44 186 ARG A C 1
ATOM 1423 O O . ARG A 1 186 ? 11.718 8.512 -22.612 1.00 87.44 186 ARG A O 1
ATOM 1430 N N . MET A 1 187 ? 10.929 9.572 -20.796 1.00 86.44 187 MET A N 1
ATOM 1431 C CA . MET A 1 187 ? 11.858 10.702 -20.903 1.00 86.44 187 MET A CA 1
ATOM 1432 C C . MET A 1 187 ? 13.304 10.288 -20.640 1.00 86.44 187 MET A C 1
ATOM 1434 O O . MET A 1 187 ? 14.191 10.687 -21.388 1.00 86.44 187 MET A O 1
ATOM 1438 N N . VAL A 1 188 ? 13.546 9.451 -19.628 1.00 89.31 188 VAL A N 1
ATOM 1439 C CA . VAL A 1 188 ? 14.892 8.930 -19.345 1.00 89.31 188 VAL A CA 1
ATOM 1440 C C . VAL A 1 188 ? 15.393 8.044 -20.496 1.00 89.31 188 VAL A C 1
ATOM 1442 O O . VAL A 1 188 ? 16.525 8.224 -20.940 1.00 89.31 188 VAL A O 1
ATOM 1445 N N . LEU A 1 189 ? 14.538 7.173 -21.052 1.00 90.69 189 LEU A N 1
ATOM 1446 C CA . LEU A 1 189 ? 14.862 6.366 -22.235 1.00 90.69 189 LEU A CA 1
ATOM 1447 C C . LEU A 1 189 ? 15.219 7.240 -23.443 1.00 90.69 189 LEU A C 1
ATOM 1449 O O . LEU A 1 189 ? 16.217 6.979 -24.111 1.00 90.69 189 LEU A O 1
ATOM 1453 N N . LEU A 1 190 ? 14.425 8.278 -23.720 1.00 91.81 190 LEU A N 1
ATOM 1454 C CA . LEU A 1 190 ? 14.633 9.161 -24.866 1.00 91.81 190 LEU A CA 1
ATOM 1455 C C . LEU A 1 190 ? 15.935 9.955 -24.744 1.00 91.81 190 LEU A C 1
ATOM 1457 O O . LEU A 1 190 ? 16.737 9.955 -25.674 1.00 91.81 190 LEU A O 1
ATOM 1461 N N . VAL A 1 191 ? 16.158 10.602 -23.596 1.00 92.00 191 VAL A N 1
ATOM 1462 C CA . VAL A 1 191 ? 17.377 11.385 -23.346 1.00 92.00 191 VAL A CA 1
ATOM 1463 C C . VAL A 1 191 ? 18.608 10.489 -23.448 1.00 92.00 191 VAL A C 1
ATOM 1465 O O . VAL A 1 191 ? 19.546 10.835 -24.162 1.00 92.00 191 VAL A O 1
ATOM 1468 N N . GLY A 1 192 ? 18.586 9.316 -22.812 1.00 92.00 192 GLY A N 1
ATOM 1469 C CA . GLY A 1 192 ? 19.700 8.375 -22.897 1.00 92.00 192 GLY A CA 1
ATOM 1470 C C . GLY A 1 192 ? 19.940 7.861 -24.320 1.00 92.00 192 GLY A C 1
ATOM 1471 O O . GLY A 1 192 ? 21.081 7.850 -24.767 1.00 92.00 192 GLY A O 1
ATOM 1472 N N . SER A 1 193 ? 18.882 7.557 -25.082 1.00 92.81 193 SER A N 1
ATOM 1473 C CA . SER A 1 193 ? 19.004 7.111 -26.483 1.00 92.81 193 SER A CA 1
ATOM 1474 C C . SER A 1 193 ? 19.575 8.200 -27.402 1.00 92.81 193 SER A C 1
ATOM 1476 O O . SER A 1 193 ? 20.328 7.893 -28.321 1.00 92.81 193 SER A O 1
ATOM 1478 N N . ILE A 1 194 ? 19.265 9.479 -27.156 1.00 95.50 194 ILE A N 1
ATOM 1479 C CA . ILE A 1 194 ? 19.844 10.611 -27.903 1.00 95.50 194 ILE A CA 1
ATOM 1480 C C . ILE A 1 194 ? 21.332 10.779 -27.572 1.00 95.50 194 ILE A C 1
ATOM 1482 O O . ILE A 1 194 ? 22.148 10.955 -28.476 1.00 95.50 194 ILE A O 1
ATOM 1486 N N . VAL A 1 195 ? 21.699 10.692 -26.290 1.00 95.31 195 VAL A N 1
ATOM 1487 C CA . VAL A 1 195 ? 23.108 10.737 -25.859 1.00 95.31 195 VAL A CA 1
ATOM 1488 C C . VAL A 1 195 ? 23.882 9.563 -26.462 1.00 95.31 195 VAL A C 1
ATOM 1490 O O . VAL A 1 195 ? 24.963 9.751 -27.018 1.00 95.31 195 VAL A O 1
ATOM 1493 N N . GLN A 1 196 ? 23.293 8.367 -26.439 1.00 93.94 196 GLN A N 1
ATOM 1494 C CA . GLN A 1 196 ? 23.853 7.164 -27.046 1.00 93.94 196 GLN A CA 1
ATOM 1495 C C . GLN A 1 196 ? 24.049 7.326 -28.561 1.00 93.94 196 GLN A C 1
ATOM 1497 O O . GLN A 1 196 ? 25.108 6.974 -29.082 1.00 93.94 196 GLN A O 1
ATOM 1502 N N . LEU A 1 197 ? 23.068 7.900 -29.267 1.00 95.56 197 LEU A N 1
ATOM 1503 C CA . LEU A 1 197 ? 23.151 8.180 -30.703 1.00 95.56 197 LEU A CA 1
ATOM 1504 C C . LEU A 1 197 ? 24.314 9.124 -31.031 1.00 95.56 197 LEU A C 1
ATOM 1506 O O . LEU A 1 197 ? 25.035 8.896 -32.002 1.00 95.56 197 LEU A O 1
ATOM 1510 N N . PHE A 1 198 ? 24.523 10.158 -30.212 1.00 96.19 198 PHE A N 1
ATOM 1511 C CA . PHE A 1 198 ? 25.642 11.082 -30.383 1.00 96.19 198 PHE A CA 1
ATOM 1512 C C . PHE A 1 198 ? 26.997 10.399 -30.144 1.00 96.19 198 PHE A C 1
ATOM 1514 O O . PHE A 1 198 ? 27.929 10.600 -30.920 1.00 96.19 198 PHE A O 1
ATOM 1521 N N . GLY A 1 199 ? 27.102 9.532 -29.132 1.00 94.38 199 GLY A N 1
ATOM 1522 C CA . GLY A 1 199 ? 28.296 8.704 -28.928 1.00 94.38 199 GLY A CA 1
ATOM 1523 C C . GLY A 1 199 ? 28.588 7.812 -30.138 1.00 94.38 199 GLY A C 1
ATOM 1524 O O . GLY A 1 199 ? 29.697 7.828 -30.670 1.00 94.38 199 GLY A O 1
ATOM 1525 N N . MET A 1 200 ? 27.568 7.115 -30.647 1.00 93.38 200 MET A N 1
ATOM 1526 C CA . MET A 1 200 ? 27.689 6.248 -31.825 1.00 93.38 200 MET A CA 1
ATOM 1527 C C . MET A 1 200 ? 28.079 7.023 -33.095 1.00 93.38 200 MET A C 1
ATOM 1529 O O . MET A 1 200 ? 28.870 6.535 -33.900 1.00 93.38 200 MET A O 1
ATOM 1533 N N . PHE A 1 201 ? 27.593 8.256 -33.257 1.00 93.94 201 PHE A N 1
ATOM 1534 C CA . PHE A 1 201 ? 27.997 9.143 -34.351 1.00 93.94 201 PHE A CA 1
ATOM 1535 C C . PHE A 1 201 ? 29.502 9.449 -34.334 1.00 93.94 201 PHE A C 1
ATOM 1537 O O . PHE A 1 201 ? 30.148 9.433 -35.383 1.00 93.94 201 PHE A O 1
ATOM 1544 N N . LEU A 1 202 ? 30.082 9.686 -33.152 1.00 92.44 202 LEU A N 1
ATOM 1545 C CA . LEU A 1 202 ? 31.518 9.940 -33.007 1.00 92.44 202 LEU A CA 1
ATOM 1546 C C . LEU A 1 202 ? 32.363 8.694 -33.307 1.00 92.44 202 LEU A C 1
ATOM 1548 O O . LEU A 1 202 ? 33.392 8.814 -33.974 1.00 92.44 202 LEU A O 1
ATOM 1552 N N . LEU A 1 203 ? 31.918 7.501 -32.889 1.00 89.81 203 LEU A N 1
ATOM 1553 C CA . LEU A 1 203 ? 32.576 6.244 -33.277 1.00 89.81 203 LEU A CA 1
ATOM 1554 C C . LEU A 1 203 ? 32.523 6.033 -34.795 1.00 89.81 203 LEU A C 1
ATOM 1556 O O . LEU A 1 203 ? 33.549 5.746 -35.414 1.00 89.81 203 LEU A O 1
ATOM 1560 N N . MET A 1 204 ? 31.358 6.238 -35.409 1.00 90.50 204 MET A N 1
ATOM 1561 C CA . MET A 1 204 ? 31.192 6.150 -36.860 1.00 90.50 204 MET A CA 1
ATOM 1562 C C . MET A 1 204 ? 32.133 7.123 -37.591 1.00 90.50 204 MET A C 1
ATOM 1564 O O . MET A 1 204 ? 32.829 6.730 -38.523 1.00 90.50 204 MET A O 1
ATOM 1568 N N . LEU A 1 205 ? 32.225 8.380 -37.146 1.00 88.06 205 LEU A N 1
ATOM 1569 C CA . LEU A 1 205 ? 33.147 9.362 -37.727 1.00 88.06 205 LEU A CA 1
ATOM 1570 C C . LEU A 1 205 ? 34.618 8.981 -37.547 1.00 88.06 205 LEU A C 1
ATOM 1572 O O . LEU A 1 205 ? 35.410 9.179 -38.471 1.00 88.06 205 LEU A O 1
ATOM 1576 N N . SER A 1 206 ? 34.990 8.431 -36.387 1.00 86.81 206 SER A N 1
ATOM 1577 C CA . SER A 1 206 ? 36.378 8.050 -36.106 1.00 86.81 206 SER A CA 1
ATOM 1578 C C . SER A 1 206 ? 36.916 7.004 -37.085 1.00 86.81 206 SER A C 1
ATOM 1580 O O . SER A 1 206 ? 38.091 7.072 -37.445 1.00 86.81 206 SER A O 1
ATOM 1582 N N . THR A 1 207 ? 36.046 6.111 -37.570 1.00 83.62 207 THR A N 1
ATOM 1583 C CA . THR A 1 207 ? 36.377 5.018 -38.498 1.00 83.62 207 THR A CA 1
ATOM 1584 C C . THR A 1 207 ? 36.122 5.368 -39.966 1.00 83.62 207 THR A C 1
ATOM 1586 O O . THR A 1 207 ? 36.793 4.835 -40.848 1.00 83.62 207 THR A O 1
ATOM 1589 N N . LEU A 1 208 ? 35.202 6.292 -40.259 1.00 84.75 208 LEU A N 1
ATOM 1590 C CA . LEU A 1 208 ? 34.860 6.695 -41.628 1.00 84.75 208 LEU A CA 1
ATOM 1591 C C . LEU A 1 208 ? 35.804 7.768 -42.207 1.00 84.75 208 LEU A C 1
ATOM 1593 O O . LEU A 1 208 ? 36.157 7.724 -43.386 1.00 84.75 208 LEU A O 1
ATOM 1597 N N . LEU A 1 209 ? 36.242 8.734 -41.393 1.00 82.69 209 LEU A N 1
ATOM 1598 C CA . LEU A 1 209 ? 37.110 9.835 -41.839 1.00 82.69 209 LEU A CA 1
ATOM 1599 C C . LEU A 1 209 ? 38.524 9.427 -42.307 1.00 82.69 209 LEU A C 1
ATOM 1601 O O . LEU A 1 209 ? 38.999 10.048 -43.265 1.00 82.69 209 LEU A O 1
ATOM 1605 N N . PRO A 1 210 ? 39.202 8.411 -41.729 1.00 78.69 210 PRO A N 1
ATOM 1606 C CA . PRO A 1 210 ? 40.456 7.896 -42.279 1.00 78.69 210 PRO A CA 1
ATOM 1607 C C . PRO A 1 210 ? 40.288 7.386 -43.708 1.00 78.69 210 PRO A C 1
ATOM 1609 O O . PRO A 1 210 ? 41.159 7.593 -44.546 1.00 78.69 210 PRO A O 1
ATOM 1612 N N . VAL A 1 211 ? 39.148 6.747 -43.989 1.00 78.12 211 VAL A N 1
ATOM 1613 C CA . VAL A 1 211 ? 38.852 6.147 -45.293 1.00 78.12 211 VAL A CA 1
ATOM 1614 C C . VAL A 1 211 ? 38.540 7.224 -46.333 1.00 78.12 211 VAL A C 1
ATOM 1616 O O . VAL A 1 211 ? 39.043 7.160 -47.451 1.00 78.12 211 VAL A O 1
ATOM 1619 N N . LEU A 1 212 ? 37.740 8.233 -45.970 1.00 77.25 212 LEU A N 1
ATOM 1620 C CA . LEU A 1 212 ? 37.272 9.257 -46.913 1.00 77.25 212 LEU A CA 1
ATOM 1621 C C . LEU A 1 212 ? 38.256 10.415 -47.121 1.00 77.25 212 LEU A C 1
ATOM 1623 O O . LEU A 1 212 ? 38.385 10.913 -48.236 1.00 77.25 212 LEU A O 1
ATOM 1627 N N . VAL A 1 213 ? 38.925 10.872 -46.059 1.00 78.25 213 VAL A N 1
ATOM 1628 C CA . VAL A 1 213 ? 39.718 12.120 -46.064 1.00 78.25 213 VAL A CA 1
ATOM 1629 C C . VAL A 1 213 ? 41.208 11.850 -45.807 1.00 78.25 213 VAL A C 1
ATOM 1631 O O . VAL A 1 213 ? 42.004 12.784 -45.789 1.00 78.25 213 VAL A O 1
ATOM 1634 N N . LYS A 1 214 ? 41.618 10.582 -45.618 1.00 75.19 214 LYS A N 1
ATOM 1635 C CA . LYS A 1 214 ? 42.991 10.192 -45.225 1.00 75.19 214 LYS A CA 1
ATOM 1636 C C . LYS A 1 214 ? 43.500 10.972 -44.006 1.00 75.19 214 LYS A C 1
ATOM 1638 O O . LYS A 1 214 ? 44.669 11.337 -43.922 1.00 75.19 214 LYS A O 1
ATOM 1643 N N . ASN A 1 215 ? 42.605 11.268 -43.063 1.00 71.88 215 ASN A N 1
ATOM 1644 C CA . ASN A 1 215 ? 42.957 12.000 -41.854 1.00 71.88 215 ASN A CA 1
ATOM 1645 C C . ASN A 1 215 ? 43.387 11.026 -40.752 1.00 71.88 215 ASN A C 1
ATOM 1647 O O . ASN A 1 215 ? 42.547 10.445 -40.068 1.00 71.88 215 ASN A O 1
ATOM 1651 N N . GLU A 1 216 ? 44.697 10.894 -40.553 1.00 64.38 216 GLU A N 1
ATOM 1652 C CA . GLU A 1 216 ? 45.289 9.994 -39.554 1.00 64.38 216 GLU A CA 1
ATOM 1653 C C . GLU A 1 216 ? 44.959 10.371 -38.102 1.00 64.38 216 GLU A C 1
ATOM 1655 O O . GLU A 1 216 ? 45.234 9.586 -37.207 1.00 64.38 216 GLU A O 1
ATOM 1660 N N . LYS A 1 217 ? 44.359 11.542 -37.830 1.00 66.44 217 LYS A N 1
ATOM 1661 C CA . LYS A 1 217 ? 44.003 11.994 -36.469 1.00 66.44 217 LYS A CA 1
ATOM 1662 C C . LYS A 1 217 ? 42.540 11.752 -36.083 1.00 66.44 217 LYS A C 1
ATOM 1664 O O . LYS A 1 217 ? 42.135 12.130 -34.986 1.00 66.44 217 LYS A O 1
ATOM 1669 N N . SER A 1 218 ? 41.708 11.147 -36.933 1.00 63.25 218 SER A N 1
ATOM 1670 C CA . SER A 1 218 ? 40.281 10.960 -36.603 1.00 63.25 218 SER A CA 1
ATOM 1671 C C . SER A 1 218 ? 40.036 9.981 -35.445 1.00 63.25 218 SER A C 1
ATOM 1673 O O . SER A 1 218 ? 38.950 9.980 -34.863 1.00 63.25 218 SER A O 1
ATOM 1675 N N . TYR A 1 219 ? 41.040 9.188 -35.068 1.00 66.81 219 TYR A N 1
ATOM 1676 C CA . TYR A 1 219 ? 40.943 8.232 -33.971 1.00 66.81 219 TYR A CA 1
ATOM 1677 C C . TYR A 1 219 ? 40.748 8.879 -32.592 1.00 66.81 219 TYR A C 1
ATOM 1679 O O . TYR A 1 219 ? 40.173 8.256 -31.700 1.00 66.81 219 TYR A O 1
ATOM 1687 N N . TYR A 1 220 ? 41.133 10.152 -32.413 1.00 74.06 220 TYR A N 1
ATOM 1688 C CA . TYR A 1 220 ? 40.892 10.889 -31.164 1.00 74.06 220 TYR A CA 1
ATOM 1689 C C . TYR A 1 220 ? 39.399 11.025 -30.824 1.00 74.06 220 TYR A C 1
ATOM 1691 O O . TYR A 1 220 ? 39.063 11.267 -29.667 1.00 74.06 220 TYR A O 1
ATOM 1699 N N . MET A 1 221 ? 38.498 10.846 -31.797 1.00 83.00 221 MET A N 1
ATOM 1700 C CA . MET A 1 221 ? 37.046 10.863 -31.575 1.00 83.00 221 MET A CA 1
ATOM 1701 C C . MET A 1 221 ? 36.492 9.535 -31.042 1.00 83.00 221 MET A C 1
ATOM 1703 O O . MET A 1 221 ? 35.399 9.533 -30.475 1.00 83.00 221 MET A O 1
ATOM 1707 N N . ALA A 1 222 ? 37.238 8.429 -31.158 1.00 85.25 222 ALA A N 1
ATOM 1708 C CA . ALA A 1 222 ? 36.782 7.113 -30.712 1.00 85.25 222 ALA A CA 1
ATOM 1709 C C . ALA A 1 222 ? 36.592 7.065 -29.188 1.00 85.25 222 ALA A C 1
ATOM 1711 O O . ALA A 1 222 ? 35.543 6.643 -28.710 1.00 85.25 222 ALA A O 1
ATOM 1712 N N . ILE A 1 223 ? 37.564 7.566 -28.414 1.00 86.81 223 ILE A N 1
ATOM 1713 C CA . ILE A 1 223 ? 37.519 7.528 -26.941 1.00 86.81 223 ILE A CA 1
ATOM 1714 C C . ILE A 1 223 ? 36.357 8.376 -26.378 1.00 86.81 223 ILE A C 1
ATOM 1716 O O . ILE A 1 223 ? 35.554 7.829 -25.619 1.00 86.81 223 ILE A O 1
ATOM 1720 N N . PRO A 1 224 ? 36.183 9.665 -26.750 1.00 90.19 224 PRO A N 1
ATOM 1721 C CA . PRO A 1 224 ? 35.015 10.446 -26.338 1.00 90.19 224 PRO A CA 1
ATOM 1722 C C . PRO A 1 224 ? 33.695 9.819 -26.793 1.00 90.19 224 PRO A C 1
ATOM 1724 O O . PRO A 1 224 ? 32.728 9.817 -26.034 1.00 90.19 224 PRO A O 1
ATOM 1727 N N . GLY A 1 225 ? 33.664 9.250 -28.003 1.00 91.88 225 GLY A N 1
ATOM 1728 C CA . GLY A 1 225 ? 32.503 8.534 -28.519 1.00 91.88 225 GLY A CA 1
ATOM 1729 C C . GLY A 1 225 ? 32.098 7.363 -27.627 1.00 91.88 225 GLY A C 1
ATOM 1730 O O . GLY A 1 225 ? 30.931 7.261 -27.256 1.00 91.88 225 GLY A O 1
ATOM 1731 N N . ILE A 1 226 ? 33.060 6.530 -27.218 1.00 90.50 226 ILE A N 1
ATOM 1732 C CA . ILE A 1 226 ? 32.832 5.373 -26.338 1.00 90.50 226 ILE A CA 1
ATOM 1733 C C . ILE A 1 226 ? 32.323 5.823 -24.962 1.00 90.50 226 ILE A C 1
ATOM 1735 O O . ILE A 1 226 ? 31.340 5.281 -24.458 1.00 90.50 226 ILE A O 1
ATOM 1739 N N . ILE A 1 227 ? 32.940 6.851 -24.374 1.00 91.88 227 ILE A N 1
ATOM 1740 C CA . ILE A 1 227 ? 32.542 7.411 -23.071 1.00 91.88 227 ILE A CA 1
ATOM 1741 C C . ILE A 1 227 ? 31.089 7.908 -23.112 1.00 91.88 227 ILE A C 1
ATOM 1743 O O . ILE A 1 227 ? 30.283 7.560 -22.244 1.00 91.88 227 ILE A O 1
ATOM 1747 N N . ILE A 1 228 ? 30.737 8.698 -24.129 1.00 94.88 228 ILE A N 1
ATOM 1748 C CA . ILE A 1 228 ? 29.383 9.241 -24.298 1.00 94.88 228 ILE A CA 1
ATOM 1749 C C . ILE A 1 228 ? 28.379 8.119 -24.580 1.00 94.88 228 ILE A C 1
ATOM 1751 O O . ILE A 1 228 ? 27.280 8.127 -24.024 1.00 94.88 228 ILE A O 1
ATOM 1755 N N . PHE A 1 229 ? 28.758 7.143 -25.407 1.00 93.81 229 PHE A N 1
ATOM 1756 C CA . PHE A 1 229 ? 27.916 6.002 -25.744 1.00 93.81 229 PHE A CA 1
ATOM 1757 C C . PHE A 1 229 ? 27.521 5.199 -24.496 1.00 93.81 229 PHE A C 1
ATOM 1759 O O . PHE A 1 229 ? 26.327 5.003 -24.263 1.00 93.81 229 PHE A O 1
ATOM 1766 N N . PHE A 1 230 ? 28.491 4.803 -23.660 1.00 90.19 230 PHE A N 1
ATOM 1767 C CA . PHE A 1 230 ? 28.216 4.069 -22.418 1.00 90.19 230 PHE A CA 1
ATOM 1768 C C . PHE A 1 230 ? 27.366 4.891 -21.441 1.00 90.19 230 PHE A C 1
ATOM 1770 O O . PHE A 1 230 ? 26.407 4.371 -20.876 1.00 90.19 230 PHE A O 1
ATOM 1777 N N . ALA A 1 231 ? 27.631 6.196 -21.311 1.00 91.38 231 ALA A N 1
ATOM 1778 C CA . ALA A 1 231 ? 26.829 7.068 -20.454 1.00 91.38 231 ALA A CA 1
ATOM 1779 C C . ALA A 1 231 ? 25.362 7.155 -20.909 1.00 91.38 231 ALA A C 1
ATOM 1781 O O . ALA A 1 231 ? 24.448 7.068 -20.088 1.00 91.38 231 ALA A O 1
ATOM 1782 N N . GLY A 1 232 ? 25.125 7.306 -22.216 1.00 91.38 232 GLY A N 1
ATOM 1783 C CA . GLY A 1 232 ? 23.777 7.328 -22.785 1.00 91.38 232 GLY A CA 1
ATOM 1784 C C . GLY A 1 232 ? 23.045 5.997 -22.617 1.00 91.38 232 GLY A C 1
ATOM 1785 O O . GLY A 1 232 ? 21.862 5.984 -22.269 1.00 91.38 232 GLY A O 1
ATOM 1786 N N . PHE A 1 233 ? 23.758 4.884 -22.798 1.00 90.56 233 PHE A N 1
ATOM 1787 C CA . PHE A 1 233 ? 23.207 3.543 -22.632 1.00 90.56 233 PHE A CA 1
ATOM 1788 C C . PHE A 1 233 ? 22.797 3.251 -21.179 1.00 90.56 233 PHE A C 1
ATOM 1790 O O . PHE A 1 233 ? 21.651 2.865 -20.938 1.00 90.56 233 PHE A O 1
ATOM 1797 N N . GLU A 1 234 ? 23.702 3.473 -20.220 1.00 87.69 234 GLU A N 1
ATOM 1798 C CA . GLU A 1 234 ? 23.496 3.180 -18.791 1.00 87.69 234 GLU A CA 1
ATOM 1799 C C . GLU A 1 234 ? 22.451 4.099 -18.149 1.00 87.69 234 GLU A C 1
ATOM 1801 O O . GLU A 1 234 ? 21.694 3.675 -17.284 1.00 87.69 234 GLU A O 1
ATOM 1806 N N . ILE A 1 235 ? 22.335 5.354 -18.594 1.00 87.81 235 ILE A N 1
ATOM 1807 C CA . ILE A 1 235 ? 21.264 6.248 -18.127 1.00 87.81 235 ILE A CA 1
ATOM 1808 C C . ILE A 1 235 ? 19.929 5.910 -18.808 1.00 87.81 235 ILE A C 1
ATOM 1810 O O . ILE A 1 235 ? 18.872 6.075 -18.197 1.00 87.81 235 ILE A O 1
ATOM 1814 N N . GLY A 1 236 ? 19.968 5.471 -20.068 1.00 88.06 236 GLY A N 1
ATOM 1815 C CA . GLY A 1 236 ? 18.810 5.272 -20.934 1.00 88.06 236 GLY A CA 1
ATOM 1816 C C . GLY A 1 236 ? 18.333 3.830 -21.022 1.00 88.06 236 GLY A C 1
ATOM 1817 O O . GLY A 1 236 ? 17.708 3.300 -20.104 1.00 88.06 236 GLY A O 1
ATOM 1818 N N . ILE A 1 237 ? 18.540 3.222 -22.194 1.00 85.69 237 ILE A N 1
ATOM 1819 C CA . ILE A 1 237 ? 17.910 1.952 -22.566 1.00 85.69 237 ILE A CA 1
ATOM 1820 C C . ILE A 1 237 ? 18.320 0.782 -21.669 1.00 85.69 237 ILE A C 1
ATOM 1822 O O . ILE A 1 237 ? 17.471 -0.068 -21.404 1.00 85.69 237 ILE A O 1
ATOM 1826 N N . GLY A 1 238 ? 19.548 0.778 -21.141 1.00 81.25 238 GLY A N 1
ATOM 1827 C CA . GLY A 1 238 ? 20.087 -0.270 -20.272 1.00 81.25 238 GLY A CA 1
ATOM 1828 C C . GLY A 1 238 ? 19.125 -0.668 -19.140 1.00 81.25 238 GLY A C 1
ATOM 1829 O O . GLY A 1 238 ? 18.530 -1.749 -19.149 1.00 81.25 238 GLY A O 1
ATOM 1830 N N . PRO A 1 239 ? 18.917 0.215 -18.161 1.00 79.69 239 PRO A N 1
ATOM 1831 C CA . PRO A 1 239 ? 18.059 -0.065 -17.016 1.00 79.69 239 PRO A CA 1
ATOM 1832 C C . PRO A 1 239 ? 16.574 0.180 -17.264 1.00 79.69 239 PRO A C 1
ATOM 1834 O O . PRO A 1 239 ? 15.726 -0.485 -16.662 1.00 79.69 239 PRO A O 1
ATOM 1837 N N . VAL A 1 240 ? 16.235 1.150 -18.119 1.00 85.06 240 VAL A N 1
ATOM 1838 C CA . VAL A 1 240 ? 14.838 1.531 -18.330 1.00 85.06 240 VAL A CA 1
ATOM 1839 C C . VAL A 1 240 ? 14.086 0.406 -19.026 1.00 85.06 240 VAL A C 1
ATOM 1841 O O . VAL A 1 240 ? 12.941 0.153 -18.663 1.00 85.06 240 VAL A O 1
ATOM 1844 N N . PHE A 1 241 ? 14.728 -0.324 -19.941 1.00 84.12 241 PHE A N 1
ATOM 1845 C CA . PHE A 1 241 ? 14.123 -1.475 -20.605 1.00 84.12 241 PHE A CA 1
ATOM 1846 C C . PHE A 1 241 ? 13.664 -2.554 -19.613 1.00 84.12 241 PHE A C 1
ATOM 1848 O O . PHE A 1 241 ? 12.505 -2.969 -19.651 1.00 84.12 241 PHE A O 1
ATOM 1855 N N . LEU A 1 242 ? 14.535 -2.956 -18.679 1.00 74.38 242 LEU A N 1
ATOM 1856 C CA . LEU A 1 242 ? 14.231 -3.999 -17.691 1.00 74.38 242 LEU A CA 1
ATOM 1857 C C . LEU A 1 242 ? 13.050 -3.611 -16.790 1.00 74.38 242 LEU A C 1
ATOM 1859 O O . LEU A 1 242 ? 12.167 -4.428 -16.524 1.00 74.38 242 LEU A O 1
ATOM 1863 N N . VAL A 1 243 ? 13.005 -2.348 -16.362 1.00 77.94 243 VAL A N 1
ATOM 1864 C CA . VAL A 1 243 ? 11.899 -1.813 -15.554 1.00 77.94 243 VAL A CA 1
ATOM 1865 C C . VAL A 1 243 ? 10.619 -1.707 -16.383 1.00 77.94 243 VAL A C 1
ATOM 1867 O O . VAL A 1 243 ? 9.544 -2.074 -15.914 1.00 77.94 243 VAL A O 1
ATOM 1870 N N . MET A 1 244 ? 10.723 -1.250 -17.629 1.00 77.06 244 MET A N 1
ATOM 1871 C CA . MET A 1 244 ? 9.579 -1.100 -18.519 1.00 77.06 244 MET A CA 1
ATOM 1872 C C . MET A 1 244 ? 8.919 -2.433 -18.846 1.00 77.06 244 MET A C 1
ATOM 1874 O O . MET A 1 244 ? 7.697 -2.495 -18.797 1.00 77.06 244 MET A O 1
ATOM 1878 N N . ILE A 1 245 ? 9.669 -3.506 -19.114 1.00 70.94 245 ILE A N 1
ATOM 1879 C CA . ILE A 1 245 ? 9.062 -4.826 -19.348 1.00 70.94 245 ILE A CA 1
ATOM 1880 C C . ILE A 1 245 ? 8.218 -5.248 -18.141 1.00 70.94 245 ILE A C 1
ATOM 1882 O O . ILE A 1 245 ? 7.090 -5.703 -18.314 1.00 70.94 245 ILE A O 1
ATOM 1886 N N . ALA A 1 246 ? 8.738 -5.076 -16.924 1.00 66.38 246 ALA A N 1
ATOM 1887 C CA . ALA A 1 246 ? 8.017 -5.448 -15.710 1.00 66.38 246 ALA A CA 1
ATOM 1888 C C . ALA A 1 246 ? 6.733 -4.617 -15.503 1.00 66.38 246 ALA A C 1
ATOM 1890 O O . ALA A 1 246 ? 5.752 -5.121 -14.960 1.00 66.38 246 ALA A O 1
ATOM 1891 N N . GLU A 1 247 ? 6.718 -3.362 -15.965 1.00 71.31 247 GLU A N 1
ATOM 1892 C CA . GLU A 1 247 ? 5.572 -2.444 -15.865 1.00 71.31 247 GLU A CA 1
ATOM 1893 C C . GLU A 1 247 ? 4.600 -2.530 -17.064 1.00 71.31 247 GLU A C 1
ATOM 1895 O O . GLU A 1 247 ? 3.444 -2.123 -16.956 1.00 71.31 247 GLU A O 1
ATOM 1900 N N . MET A 1 248 ? 5.040 -3.047 -18.216 1.00 68.31 248 MET A N 1
ATOM 1901 C CA . MET A 1 248 ? 4.246 -3.122 -19.452 1.00 68.31 248 MET A CA 1
ATOM 1902 C C . MET A 1 248 ? 3.179 -4.219 -19.419 1.00 68.31 248 MET A C 1
ATOM 1904 O O . MET A 1 248 ? 2.162 -4.099 -20.111 1.00 68.31 248 MET A O 1
ATOM 1908 N N . PHE A 1 249 ? 3.401 -5.280 -18.639 1.00 61.53 249 PHE A N 1
ATOM 1909 C CA . PHE A 1 249 ? 2.524 -6.448 -18.586 1.00 61.53 249 PHE A CA 1
ATOM 1910 C C . PHE A 1 249 ? 1.741 -6.534 -17.261 1.00 61.53 249 PHE A C 1
ATOM 1912 O O . PHE A 1 249 ? 2.216 -6.080 -16.221 1.00 61.53 249 PHE A O 1
ATOM 1919 N N . PRO A 1 250 ? 0.520 -7.105 -17.274 1.00 50.00 250 PRO A N 1
ATOM 1920 C CA . PRO A 1 250 ? -0.233 -7.413 -16.058 1.00 50.00 250 PRO A CA 1
ATOM 1921 C C . PRO A 1 250 ? 0.477 -8.434 -15.161 1.00 50.00 250 PRO A C 1
ATOM 1923 O O . PRO A 1 250 ? 0.949 -9.450 -15.659 1.00 50.00 250 PRO A O 1
ATOM 1926 N N . GLU A 1 251 ? 0.414 -8.242 -13.840 1.00 47.62 251 GLU A N 1
ATOM 1927 C CA . GLU A 1 251 ? 1.116 -9.043 -12.815 1.00 47.62 251 GLU A CA 1
ATOM 1928 C C . GLU A 1 251 ? 0.970 -10.568 -12.980 1.00 47.62 251 GLU A C 1
ATOM 1930 O O . GLU A 1 251 ? 1.942 -11.302 -12.827 1.00 47.62 251 GLU A O 1
ATOM 1935 N N . LYS A 1 252 ? -0.216 -11.043 -13.395 1.00 45.00 252 LYS A N 1
ATOM 1936 C CA . LYS A 1 252 ? -0.499 -12.471 -13.640 1.00 45.00 252 LYS A CA 1
ATOM 1937 C C . LYS A 1 252 ? 0.359 -13.089 -14.761 1.00 45.00 252 LYS A C 1
ATOM 1939 O O . LYS A 1 252 ? 0.532 -14.302 -14.786 1.00 45.00 252 LYS A O 1
ATOM 1944 N N . ILE A 1 253 ? 0.858 -12.283 -15.703 1.00 49.91 253 ILE A N 1
ATOM 1945 C CA . ILE A 1 253 ? 1.588 -12.740 -16.903 1.00 49.91 253 ILE A CA 1
ATOM 1946 C C . ILE A 1 253 ? 2.970 -12.094 -17.058 1.00 49.91 253 ILE A C 1
ATOM 1948 O O . ILE A 1 253 ? 3.722 -12.467 -17.964 1.00 49.91 253 ILE A O 1
ATOM 1952 N N . THR A 1 254 ? 3.304 -11.122 -16.201 1.00 57.12 254 THR A N 1
ATOM 1953 C CA . THR A 1 254 ? 4.560 -10.369 -16.265 1.00 57.12 254 THR A CA 1
ATOM 1954 C C . THR A 1 254 ? 5.759 -11.295 -16.184 1.00 57.12 254 THR A C 1
ATOM 1956 O O . THR A 1 254 ? 6.632 -11.200 -17.032 1.00 57.12 254 THR A O 1
ATOM 1959 N N . SER A 1 255 ? 5.781 -12.247 -15.249 1.00 47.50 255 SER A N 1
ATOM 1960 C CA . SER A 1 255 ? 6.908 -13.176 -15.091 1.00 47.50 255 SER A CA 1
ATOM 1961 C C . SER A 1 255 ? 7.170 -13.994 -16.360 1.00 47.50 255 SER A C 1
ATOM 1963 O O . SER A 1 255 ? 8.283 -13.981 -16.879 1.00 47.50 255 SER A O 1
ATOM 1965 N N . ALA A 1 256 ? 6.140 -14.631 -16.920 1.00 50.38 256 ALA A N 1
ATOM 1966 C CA . ALA A 1 256 ? 6.264 -15.433 -18.136 1.00 50.38 256 ALA A CA 1
ATOM 1967 C C . ALA A 1 256 ? 6.679 -14.594 -19.357 1.00 50.38 256 ALA A C 1
ATOM 1969 O O . ALA A 1 256 ? 7.546 -15.003 -20.132 1.00 50.38 256 ALA A O 1
ATOM 1970 N N . THR A 1 257 ? 6.102 -13.399 -19.513 1.00 56.41 257 THR A N 1
ATOM 1971 C CA . THR A 1 257 ? 6.398 -12.518 -20.653 1.00 56.41 257 THR A CA 1
ATOM 1972 C C . THR A 1 257 ? 7.788 -11.891 -20.540 1.00 56.41 257 THR A C 1
ATOM 1974 O O . THR A 1 257 ? 8.508 -11.807 -21.534 1.00 56.41 257 THR A O 1
ATOM 1977 N N . SER A 1 258 ? 8.211 -11.522 -19.327 1.00 59.88 258 SER A N 1
ATOM 1978 C CA . SER A 1 258 ? 9.579 -11.093 -19.033 1.00 59.88 258 SER A CA 1
ATOM 1979 C C . SER A 1 258 ? 10.585 -12.198 -19.336 1.00 59.88 258 SER A C 1
ATOM 1981 O O . SER A 1 258 ? 11.566 -11.934 -20.022 1.00 59.88 258 SER A O 1
ATOM 1983 N N . CYS A 1 259 ? 10.341 -13.438 -18.899 1.00 54.44 259 CYS A N 1
ATOM 1984 C CA . CYS A 1 259 ? 11.219 -14.572 -19.205 1.00 54.44 259 CYS A CA 1
ATOM 1985 C C . CYS A 1 259 ? 11.355 -14.803 -20.717 1.00 54.44 259 CYS A C 1
ATOM 1987 O O . CYS A 1 259 ? 12.466 -15.000 -21.213 1.00 54.44 259 CYS A O 1
ATOM 1989 N N . PHE A 1 260 ? 10.248 -14.728 -21.460 1.00 64.31 260 PHE A N 1
ATOM 1990 C CA . PHE A 1 260 ? 10.262 -14.859 -22.916 1.00 64.31 260 PHE A CA 1
ATOM 1991 C C . PHE A 1 260 ? 11.074 -13.744 -23.591 1.00 64.31 260 PHE A C 1
ATOM 1993 O O . PHE A 1 260 ? 11.990 -14.031 -24.360 1.00 64.31 260 PHE A O 1
ATOM 2000 N N . LEU A 1 261 ? 10.793 -12.477 -23.266 1.00 67.12 261 LEU A N 1
ATOM 2001 C CA . LEU A 1 261 ? 11.508 -11.333 -23.840 1.00 67.12 261 LEU A CA 1
ATOM 2002 C C . LEU A 1 261 ? 12.998 -11.355 -23.492 1.00 67.12 261 LEU A C 1
ATOM 2004 O O . LEU A 1 261 ? 13.816 -11.108 -24.371 1.00 67.12 261 LEU A O 1
ATOM 2008 N N . MET A 1 262 ? 13.355 -11.723 -22.258 1.00 65.56 262 MET A N 1
ATOM 2009 C CA . MET A 1 262 ? 14.750 -11.904 -21.844 1.00 65.56 262 MET A CA 1
ATOM 2010 C C . MET A 1 262 ? 15.441 -13.003 -22.652 1.00 65.56 262 MET A C 1
ATOM 2012 O O . MET A 1 262 ? 16.578 -12.824 -23.076 1.00 65.56 262 MET A O 1
ATOM 2016 N N . THR A 1 263 ? 14.759 -14.119 -22.914 1.00 64.12 263 THR A N 1
ATOM 2017 C CA . THR A 1 263 ? 15.306 -15.216 -23.728 1.00 64.12 263 THR A CA 1
ATOM 2018 C C . THR A 1 263 ? 15.591 -14.751 -25.157 1.00 64.12 263 THR A C 1
ATOM 2020 O O . THR A 1 263 ? 16.690 -14.967 -25.665 1.00 64.12 263 THR A O 1
ATOM 2023 N N . VAL A 1 264 ? 14.640 -14.051 -25.786 1.00 72.44 264 VAL A N 1
ATOM 2024 C CA . VAL A 1 264 ? 14.827 -13.459 -27.123 1.00 72.44 264 VAL A CA 1
ATOM 2025 C C . VAL A 1 264 ? 15.977 -12.446 -27.120 1.00 72.44 264 VAL A C 1
ATOM 2027 O O . VAL A 1 264 ? 16.786 -12.447 -28.047 1.00 72.44 264 VAL A O 1
ATOM 2030 N N . MET A 1 265 ? 16.096 -11.637 -26.062 1.00 76.75 265 MET A N 1
ATOM 2031 C CA . MET A 1 265 ? 17.204 -10.697 -25.854 1.00 76.75 265 MET A CA 1
ATOM 2032 C C . MET A 1 265 ? 18.556 -11.422 -25.887 1.00 76.75 265 MET A C 1
ATOM 2034 O O . MET A 1 265 ? 19.423 -11.094 -26.692 1.00 76.75 265 MET A O 1
ATOM 2038 N N . TRP A 1 266 ? 18.727 -12.463 -25.071 1.00 73.19 266 TRP A N 1
ATOM 2039 C CA . TRP A 1 266 ? 19.988 -13.201 -24.989 1.00 73.19 266 TRP A CA 1
ATOM 2040 C C . TRP A 1 266 ? 20.342 -13.928 -26.290 1.00 73.19 266 TRP A C 1
ATOM 2042 O O . TRP A 1 266 ? 21.518 -13.991 -26.648 1.00 73.19 266 TRP A O 1
ATOM 2052 N N . ILE A 1 267 ? 19.347 -14.411 -27.040 1.00 72.88 267 ILE A N 1
ATOM 2053 C CA . ILE A 1 267 ? 19.559 -14.971 -28.384 1.00 72.88 267 ILE A CA 1
ATOM 2054 C C . ILE A 1 267 ? 20.037 -13.883 -29.354 1.00 72.88 267 ILE A C 1
ATOM 2056 O O . ILE A 1 267 ? 21.000 -14.096 -30.094 1.00 72.88 267 ILE A O 1
ATOM 2060 N N . ALA A 1 268 ? 19.414 -12.702 -29.338 1.00 77.62 268 ALA A N 1
ATOM 2061 C CA . ALA A 1 268 ? 19.851 -11.566 -30.148 1.00 77.62 268 ALA A CA 1
ATOM 2062 C C . ALA A 1 268 ? 21.276 -11.122 -29.779 1.00 77.62 268 ALA A C 1
ATOM 2064 O O . ALA A 1 268 ? 22.079 -10.844 -30.668 1.00 77.62 268 ALA A O 1
ATOM 2065 N N . ASN A 1 269 ? 21.617 -11.137 -28.487 1.00 78.06 269 ASN A N 1
ATOM 2066 C CA . ASN A 1 269 ? 22.965 -10.863 -28.006 1.00 78.06 269 ASN A CA 1
ATOM 2067 C C . ASN A 1 269 ? 23.995 -11.864 -28.554 1.00 78.06 269 ASN A C 1
ATOM 2069 O O . ASN A 1 269 ? 25.019 -11.474 -29.110 1.00 78.06 269 ASN A O 1
ATOM 2073 N N . LEU A 1 270 ? 23.712 -13.162 -28.437 1.00 76.56 270 LEU A N 1
ATOM 2074 C CA . LEU A 1 270 ? 24.578 -14.207 -28.982 1.00 76.56 270 LEU A CA 1
ATOM 2075 C C . LEU A 1 270 ? 24.779 -14.020 -30.493 1.00 76.56 270 LEU A C 1
ATOM 2077 O O . LEU A 1 270 ? 25.892 -14.135 -31.002 1.00 76.56 270 LEU A O 1
ATOM 2081 N N . THR A 1 271 ? 23.702 -13.678 -31.196 1.00 79.19 271 THR A N 1
ATOM 2082 C CA . THR A 1 271 ? 23.706 -13.457 -32.644 1.00 79.19 271 THR A CA 1
ATOM 2083 C C . THR A 1 271 ? 24.586 -12.266 -33.031 1.00 79.19 271 THR A C 1
ATOM 2085 O O . THR A 1 271 ? 25.442 -12.400 -33.900 1.00 79.19 271 THR A O 1
ATOM 2088 N N . ILE A 1 272 ? 24.442 -11.109 -32.376 1.00 81.12 272 ILE A N 1
ATOM 2089 C CA . ILE A 1 272 ? 25.225 -9.919 -32.746 1.00 81.12 272 ILE A CA 1
ATOM 2090 C C . ILE A 1 272 ? 26.717 -10.090 -32.435 1.00 81.12 272 ILE A C 1
ATOM 2092 O O . ILE A 1 272 ? 27.554 -9.705 -33.247 1.00 81.12 272 ILE A O 1
ATOM 2096 N N . VAL A 1 273 ? 27.062 -10.721 -31.308 1.00 77.06 273 VAL A N 1
ATOM 2097 C CA . VAL A 1 273 ? 28.463 -10.951 -30.917 1.00 77.06 273 VAL A CA 1
ATOM 2098 C C . VAL A 1 273 ? 29.145 -11.940 -31.863 1.00 77.06 273 VAL A C 1
ATOM 2100 O O . VAL A 1 273 ? 30.287 -11.724 -32.251 1.00 77.06 273 VAL A O 1
ATOM 2103 N N . THR A 1 274 ? 28.444 -12.994 -32.286 1.00 81.50 274 THR A N 1
ATOM 2104 C CA . THR A 1 274 ? 28.998 -13.986 -33.225 1.00 81.50 274 THR A CA 1
ATOM 2105 C C . THR A 1 274 ? 29.123 -13.454 -34.651 1.00 81.50 274 THR A C 1
ATOM 2107 O O . THR A 1 274 ? 30.076 -13.798 -35.347 1.00 81.50 274 THR A O 1
ATOM 2110 N N . ILE A 1 275 ? 28.196 -12.598 -35.089 1.00 84.12 275 ILE A N 1
ATOM 2111 C CA . ILE A 1 275 ? 28.197 -12.027 -36.444 1.00 84.12 275 ILE A CA 1
ATOM 2112 C C . ILE A 1 275 ? 29.158 -10.839 -36.570 1.00 84.12 275 ILE A C 1
ATOM 2114 O O . ILE A 1 275 ? 29.634 -10.579 -37.674 1.00 84.12 275 ILE A O 1
ATOM 2118 N N . TYR A 1 276 ? 29.481 -10.138 -35.477 1.00 82.19 276 TYR A N 1
ATOM 2119 C CA . TYR A 1 276 ? 30.276 -8.907 -35.529 1.00 82.19 276 TYR A CA 1
ATOM 2120 C C . TYR A 1 276 ? 31.609 -9.069 -36.264 1.00 82.19 276 TYR A C 1
ATOM 2122 O O . TYR A 1 276 ? 31.856 -8.343 -37.221 1.00 82.19 276 TYR A O 1
ATOM 2130 N N . SER A 1 277 ? 32.456 -10.018 -35.855 1.00 85.06 277 SER A N 1
ATOM 2131 C CA . SER A 1 277 ? 33.787 -10.183 -36.455 1.00 85.06 277 SER A CA 1
ATOM 2132 C C . SER A 1 277 ? 33.723 -10.573 -37.947 1.00 85.06 277 SER A C 1
ATOM 2134 O O . SER A 1 277 ? 34.359 -9.895 -38.757 1.00 85.06 277 SER A O 1
ATOM 2136 N N . PRO A 1 278 ? 32.903 -11.561 -38.374 1.00 88.06 278 PRO A N 1
ATOM 2137 C CA . PRO A 1 278 ? 32.668 -11.824 -39.799 1.00 88.06 278 PRO A CA 1
ATOM 2138 C C . PRO A 1 278 ? 32.158 -10.607 -40.585 1.00 88.06 278 PRO A C 1
ATOM 2140 O O . PRO A 1 278 ? 32.567 -10.388 -41.728 1.00 88.06 278 PRO A O 1
ATOM 2143 N N . LEU A 1 279 ? 31.269 -9.813 -39.982 1.00 85.25 279 LEU A N 1
ATOM 2144 C CA . LEU A 1 279 ? 30.691 -8.634 -40.616 1.00 85.25 279 LEU A CA 1
ATOM 2145 C C . LEU A 1 279 ? 31.731 -7.514 -40.752 1.00 85.25 279 LEU A C 1
ATOM 2147 O O . LEU A 1 279 ? 31.903 -6.993 -41.851 1.00 85.25 279 LEU A O 1
ATOM 2151 N N . SER A 1 280 ? 32.476 -7.202 -39.689 1.00 84.75 280 SER A N 1
ATOM 2152 C CA . SER A 1 280 ? 33.557 -6.209 -39.717 1.00 84.75 280 SER A CA 1
ATOM 2153 C C . SER A 1 280 ? 34.632 -6.573 -40.747 1.00 84.75 280 SER A C 1
ATOM 2155 O O . SER A 1 280 ? 35.005 -5.733 -41.561 1.00 84.75 280 SER A O 1
ATOM 2157 N N . ASN A 1 281 ? 35.035 -7.842 -40.840 1.00 85.44 281 ASN A N 1
ATOM 2158 C CA . ASN A 1 281 ? 36.000 -8.278 -41.857 1.00 85.44 281 ASN A CA 1
ATOM 2159 C C . ASN A 1 281 ? 35.496 -8.096 -43.301 1.00 85.44 281 ASN A C 1
ATOM 2161 O O . ASN A 1 281 ? 36.300 -7.958 -44.220 1.00 85.44 281 ASN A O 1
ATOM 2165 N N . SER A 1 282 ? 34.176 -8.111 -43.512 1.00 89.00 282 SER A N 1
ATOM 2166 C CA . SER A 1 282 ? 33.572 -8.026 -44.846 1.00 89.00 282 SER A CA 1
ATOM 2167 C C . SER A 1 282 ? 33.297 -6.588 -45.289 1.00 89.00 282 SER A C 1
ATOM 2169 O O . SER A 1 282 ? 33.547 -6.242 -46.442 1.00 89.00 282 SER A O 1
ATOM 2171 N N . ILE A 1 283 ? 32.749 -5.755 -44.397 1.00 87.12 283 ILE A N 1
ATOM 2172 C CA . ILE A 1 283 ? 32.308 -4.381 -44.712 1.00 87.12 283 ILE A CA 1
ATOM 2173 C C . ILE A 1 283 ? 33.118 -3.292 -43.990 1.00 87.12 283 ILE A C 1
ATOM 2175 O O . ILE A 1 283 ? 32.836 -2.105 -44.160 1.00 87.12 283 ILE A O 1
ATOM 2179 N N . GLY A 1 284 ? 34.123 -3.682 -43.205 1.00 84.94 284 GLY A N 1
ATOM 2180 C CA . GLY A 1 284 ? 34.921 -2.809 -42.348 1.00 84.94 284 GLY A CA 1
ATOM 2181 C C . GLY A 1 284 ? 34.197 -2.393 -41.064 1.00 84.94 284 GLY A C 1
ATOM 2182 O O . GLY A 1 284 ? 32.965 -2.325 -41.014 1.00 84.94 284 GLY A O 1
ATOM 2183 N N . ASP A 1 285 ? 34.968 -2.024 -40.035 1.00 82.19 285 ASP A N 1
ATOM 2184 C CA . ASP A 1 285 ? 34.445 -1.454 -38.781 1.00 82.19 285 ASP A CA 1
ATOM 2185 C C . ASP A 1 285 ? 33.539 -0.235 -39.040 1.00 82.19 285 ASP A C 1
ATOM 2187 O O . ASP A 1 285 ? 32.500 -0.065 -38.399 1.00 82.19 285 ASP A O 1
ATOM 2191 N N . SER A 1 286 ? 33.881 0.588 -40.038 1.00 85.44 286 SER A N 1
ATOM 2192 C CA . SER A 1 286 ? 33.077 1.745 -40.449 1.00 85.44 286 SER A CA 1
ATOM 2193 C C . SER A 1 286 ? 31.683 1.345 -40.940 1.00 85.44 286 SER A C 1
ATOM 2195 O O . SER A 1 286 ? 30.697 1.983 -40.564 1.00 85.44 286 SER A O 1
ATOM 2197 N N . GLY A 1 287 ? 31.568 0.261 -41.712 1.00 86.69 287 GLY A N 1
ATOM 2198 C CA . GLY A 1 287 ? 30.286 -0.285 -42.155 1.00 86.69 287 GLY A CA 1
ATOM 2199 C C . GLY A 1 287 ? 29.424 -0.766 -40.986 1.00 86.69 287 GLY A C 1
ATOM 2200 O O . GLY A 1 287 ? 28.223 -0.488 -40.940 1.00 86.69 287 GLY A O 1
ATOM 2201 N N . VAL A 1 288 ? 30.036 -1.417 -39.994 1.00 88.44 288 VAL A N 1
ATOM 2202 C CA . VAL A 1 288 ? 29.319 -1.904 -38.806 1.00 88.44 288 VAL A CA 1
ATOM 2203 C C . VAL A 1 288 ? 28.823 -0.751 -37.928 1.00 88.44 288 VAL A C 1
ATOM 2205 O O . VAL A 1 288 ? 27.673 -0.771 -37.473 1.00 88.44 288 VAL A O 1
ATOM 2208 N N . PHE A 1 289 ? 29.632 0.294 -37.728 1.00 90.25 289 PHE A N 1
ATOM 2209 C CA . PHE A 1 289 ? 29.209 1.468 -36.959 1.00 90.25 289 PHE A CA 1
ATOM 2210 C C . PHE A 1 289 ? 28.122 2.286 -37.664 1.00 90.25 289 PHE A C 1
ATOM 2212 O O . PHE A 1 289 ? 27.246 2.814 -36.982 1.00 90.25 289 PHE A O 1
ATOM 2219 N N . ILE A 1 290 ? 28.092 2.331 -39.002 1.00 92.25 290 ILE A N 1
ATOM 2220 C CA . ILE A 1 290 ? 26.976 2.934 -39.755 1.00 92.25 290 ILE A CA 1
ATOM 2221 C C . ILE A 1 290 ? 25.671 2.172 -39.494 1.00 92.25 290 ILE A C 1
ATOM 2223 O O . ILE A 1 290 ? 24.652 2.785 -39.172 1.00 92.25 290 ILE A O 1
ATOM 2227 N N . ILE A 1 291 ? 25.692 0.838 -39.588 1.00 91.25 291 ILE A N 1
ATOM 2228 C CA . ILE A 1 291 ? 24.509 0.003 -39.318 1.00 91.25 291 ILE A CA 1
ATOM 2229 C C . ILE A 1 291 ? 24.015 0.235 -37.885 1.00 91.25 291 ILE A C 1
ATOM 2231 O O . ILE A 1 291 ? 22.828 0.470 -37.653 1.00 91.25 291 ILE A O 1
ATOM 2235 N N . THR A 1 292 ? 24.936 0.236 -36.925 1.00 90.44 292 THR A N 1
ATOM 2236 C CA . THR A 1 292 ? 24.622 0.423 -35.503 1.00 90.44 292 THR A CA 1
ATOM 2237 C C . THR A 1 292 ? 24.102 1.837 -35.206 1.00 90.44 292 THR A C 1
ATOM 2239 O O . THR A 1 292 ? 23.171 2.010 -34.412 1.00 90.44 292 THR A O 1
ATOM 2242 N N . PHE A 1 293 ? 24.629 2.858 -35.887 1.00 94.25 293 PHE A N 1
ATOM 2243 C CA . PHE A 1 293 ? 24.126 4.232 -35.826 1.00 94.25 293 PHE A CA 1
ATOM 2244 C C . PHE A 1 293 ? 22.681 4.329 -36.329 1.00 94.25 293 PHE A C 1
ATOM 2246 O O . PHE A 1 293 ? 21.829 4.891 -35.639 1.00 94.25 293 PHE A O 1
ATOM 2253 N N . VAL A 1 294 ? 22.372 3.718 -37.477 1.00 94.69 294 VAL A N 1
ATOM 2254 C CA . VAL A 1 294 ? 21.006 3.680 -38.027 1.00 94.69 294 VAL A CA 1
ATOM 2255 C C . VAL A 1 294 ? 20.046 2.963 -37.075 1.00 94.69 294 VAL A C 1
ATOM 2257 O O . VAL A 1 294 ? 18.946 3.456 -36.831 1.00 94.69 294 VAL A O 1
ATOM 2260 N N . LEU A 1 295 ? 20.455 1.844 -36.476 1.00 92.81 295 LEU A N 1
ATOM 2261 C CA . LEU A 1 295 ? 19.639 1.116 -35.497 1.00 92.81 295 LEU A CA 1
ATOM 2262 C C . LEU A 1 295 ? 19.389 1.937 -34.223 1.00 92.81 295 LEU A C 1
ATOM 2264 O O . LEU A 1 295 ? 18.277 1.942 -33.694 1.00 92.81 295 LEU A O 1
ATOM 2268 N N . THR A 1 296 ? 20.384 2.702 -33.773 1.00 93.25 296 THR A N 1
ATOM 2269 C CA . THR A 1 296 ? 20.233 3.626 -32.638 1.00 93.25 296 THR A CA 1
ATOM 2270 C C . THR A 1 296 ? 19.312 4.799 -32.990 1.00 93.25 296 THR A C 1
ATOM 2272 O O . THR A 1 296 ? 18.494 5.221 -32.172 1.00 93.25 296 THR A O 1
ATOM 2275 N N . PHE A 1 297 ? 19.358 5.295 -34.228 1.00 95.12 297 PHE A N 1
ATOM 2276 C CA . PHE A 1 297 ? 18.421 6.311 -34.709 1.00 95.12 297 PHE A CA 1
ATOM 2277 C C . PHE A 1 297 ? 16.984 5.771 -34.758 1.00 95.12 297 PHE A C 1
ATOM 2279 O O . PHE A 1 297 ? 16.056 6.430 -34.285 1.00 95.12 297 PHE A O 1
ATOM 2286 N N . ILE A 1 298 ? 16.801 4.539 -35.248 1.00 94.44 298 ILE A N 1
ATOM 2287 C CA . ILE A 1 298 ? 15.509 3.840 -35.228 1.00 94.44 298 ILE A CA 1
ATOM 2288 C C . ILE A 1 298 ? 14.994 3.711 -33.793 1.00 94.44 298 ILE A C 1
ATOM 2290 O O . ILE A 1 298 ? 13.812 3.952 -33.566 1.00 94.44 298 ILE A O 1
ATOM 2294 N N . LEU A 1 299 ? 15.854 3.410 -32.815 1.00 92.56 299 LEU A N 1
ATOM 2295 C CA . LEU A 1 299 ? 15.471 3.383 -31.402 1.00 92.56 299 LEU A CA 1
ATOM 2296 C C . LEU A 1 299 ? 14.948 4.737 -30.905 1.00 92.56 299 LEU A C 1
ATOM 2298 O O . LEU A 1 299 ? 13.921 4.776 -30.221 1.00 92.56 299 LEU A O 1
ATOM 2302 N N . VAL A 1 300 ? 15.606 5.844 -31.253 1.00 94.00 300 VAL A N 1
ATOM 2303 C CA . VAL A 1 300 ? 15.141 7.192 -30.883 1.00 94.00 300 VAL A CA 1
ATOM 2304 C C . VAL A 1 300 ? 13.764 7.466 -31.492 1.00 94.00 300 VAL A C 1
ATOM 2306 O O . VAL A 1 300 ? 12.832 7.833 -30.774 1.00 94.00 300 VAL A O 1
ATOM 2309 N N . VAL A 1 301 ? 13.600 7.219 -32.793 1.00 92.12 301 VAL A N 1
ATOM 2310 C CA . VAL A 1 301 ? 12.325 7.416 -33.504 1.00 92.12 301 VAL A CA 1
ATOM 2311 C C . VAL A 1 301 ? 11.223 6.526 -32.922 1.00 92.12 301 VAL A C 1
ATOM 2313 O O . VAL A 1 301 ? 10.121 6.997 -32.636 1.00 92.12 301 VAL A O 1
ATOM 2316 N N . PHE A 1 302 ? 11.526 5.254 -32.669 1.00 88.19 302 PHE A N 1
ATOM 2317 C CA . PHE A 1 302 ? 10.609 4.303 -32.050 1.00 88.19 302 PHE A CA 1
ATOM 2318 C C . PHE A 1 302 ? 10.197 4.748 -30.641 1.00 88.19 302 PHE A C 1
ATOM 2320 O O . PHE A 1 302 ? 9.023 4.671 -30.280 1.00 88.19 302 PHE A O 1
ATOM 2327 N N . THR A 1 303 ? 11.129 5.291 -29.858 1.00 87.56 303 THR A N 1
ATOM 2328 C CA . THR A 1 303 ? 10.846 5.821 -28.517 1.00 87.56 303 THR A CA 1
ATOM 2329 C C . THR A 1 303 ? 9.925 7.043 -28.563 1.00 87.56 303 THR A C 1
ATOM 2331 O O . THR A 1 303 ? 9.035 7.191 -27.721 1.00 87.56 303 THR A O 1
ATOM 2334 N N . ILE A 1 304 ? 10.092 7.912 -29.563 1.00 85.19 304 ILE A N 1
ATOM 2335 C CA . ILE A 1 304 ? 9.234 9.087 -29.757 1.00 85.19 304 ILE A CA 1
ATOM 2336 C C . ILE A 1 304 ? 7.817 8.662 -30.154 1.00 85.19 304 ILE A C 1
ATOM 2338 O O . ILE A 1 304 ? 6.855 9.163 -29.571 1.00 85.19 304 ILE A O 1
ATOM 2342 N N . ILE A 1 305 ? 7.685 7.745 -31.114 1.00 78.69 305 ILE A N 1
ATOM 2343 C CA . ILE A 1 305 ? 6.399 7.421 -31.750 1.00 78.69 305 ILE A CA 1
ATOM 2344 C C . ILE A 1 305 ? 5.614 6.363 -30.964 1.00 78.69 305 ILE A C 1
ATOM 2346 O O . ILE A 1 305 ? 4.399 6.481 -30.812 1.00 78.69 305 ILE A O 1
ATOM 2350 N N . VAL A 1 306 ? 6.291 5.321 -30.480 1.00 77.31 306 VAL A N 1
ATOM 2351 C CA . VAL A 1 306 ? 5.649 4.075 -30.031 1.00 77.31 306 VAL A CA 1
ATOM 2352 C C . VAL A 1 306 ? 5.719 3.893 -28.516 1.00 77.31 306 VAL A C 1
ATOM 2354 O O . VAL A 1 306 ? 4.755 3.423 -27.905 1.00 77.31 306 VAL A O 1
ATOM 2357 N N . VAL A 1 307 ? 6.832 4.270 -27.881 1.00 79.06 307 VAL A N 1
ATOM 2358 C CA . VAL A 1 307 ? 7.015 4.063 -26.437 1.00 79.06 307 VAL A CA 1
ATOM 2359 C C . VAL A 1 307 ? 6.198 5.079 -25.632 1.00 79.06 307 VAL A C 1
ATOM 2361 O O . VAL A 1 307 ? 6.393 6.289 -25.735 1.00 79.06 307 VAL A O 1
ATOM 2364 N N . LYS A 1 308 ? 5.282 4.583 -24.790 1.00 74.19 308 LYS A N 1
ATOM 2365 C CA . LYS A 1 308 ? 4.457 5.393 -23.874 1.00 74.19 308 LYS A CA 1
ATOM 2366 C C . LYS A 1 308 ? 5.088 5.453 -22.471 1.00 74.19 308 LYS A C 1
ATOM 2368 O O . LYS A 1 308 ? 5.895 4.605 -22.104 1.00 74.19 308 LYS A O 1
ATOM 2373 N N . GLU A 1 309 ? 4.725 6.468 -21.684 1.00 80.38 309 GLU A N 1
ATOM 2374 C CA . GLU A 1 309 ? 5.192 6.614 -20.296 1.00 80.38 309 GLU A CA 1
ATOM 2375 C C . GLU A 1 309 ? 4.614 5.504 -19.404 1.00 80.38 309 GLU A C 1
ATOM 2377 O O . GLU A 1 309 ? 3.397 5.325 -19.359 1.00 80.38 309 GLU A O 1
ATOM 2382 N N . THR A 1 310 ? 5.481 4.765 -18.701 1.00 66.31 310 THR A N 1
ATOM 2383 C CA . THR A 1 310 ? 5.099 3.660 -17.800 1.00 66.31 310 THR A CA 1
ATOM 2384 C C . THR A 1 310 ? 5.099 4.065 -16.327 1.00 66.31 310 THR A C 1
ATOM 2386 O O . THR A 1 310 ? 4.576 3.337 -15.484 1.00 66.31 310 THR A O 1
ATOM 2389 N N . LYS A 1 311 ? 5.623 5.249 -15.977 1.00 57.25 311 LYS A N 1
ATOM 2390 C CA . LYS A 1 311 ? 5.659 5.731 -14.592 1.00 57.25 311 LYS A CA 1
ATOM 2391 C C . LYS A 1 311 ? 4.267 5.819 -13.977 1.00 57.25 311 LYS A C 1
ATOM 2393 O O . LYS A 1 311 ? 3.417 6.578 -14.426 1.00 57.25 311 LYS A O 1
ATOM 2398 N N . GLY A 1 312 ? 4.059 5.062 -12.900 1.00 50.38 312 GLY A N 1
ATOM 2399 C CA . GLY A 1 312 ? 2.771 5.005 -12.206 1.00 50.38 312 GLY A CA 1
ATOM 2400 C C . GLY A 1 312 ? 1.708 4.180 -12.935 1.00 50.38 312 GLY A C 1
ATOM 2401 O O . GLY A 1 312 ? 0.599 4.050 -12.418 1.00 50.38 312 GLY A O 1
ATOM 2402 N N . MET A 1 313 ? 2.045 3.562 -14.073 1.00 47.69 313 MET A N 1
ATOM 2403 C CA . MET A 1 313 ? 1.249 2.506 -14.693 1.00 47.69 313 MET A CA 1
ATOM 2404 C C . MET A 1 313 ? 1.488 1.180 -13.965 1.00 47.69 313 MET A C 1
ATOM 2406 O O . MET A 1 313 ? 1.856 0.180 -14.565 1.00 47.69 313 MET A O 1
ATOM 2410 N N . TYR A 1 314 ? 1.227 1.142 -12.656 1.00 38.12 314 TYR A N 1
ATOM 2411 C CA . TYR A 1 314 ? 0.753 -0.124 -12.109 1.00 38.12 314 TYR A CA 1
ATOM 2412 C C . TYR A 1 314 ? -0.538 -0.457 -12.854 1.00 38.12 314 TYR A C 1
ATOM 2414 O O . TYR A 1 314 ? -1.319 0.466 -13.132 1.00 38.12 314 TYR A O 1
ATOM 2422 N N . PRO A 1 315 ? -0.795 -1.729 -13.188 1.00 36.34 315 PRO A N 1
ATOM 2423 C CA . PRO A 1 315 ? -2.050 -2.096 -13.798 1.00 36.34 315 PRO A CA 1
ATOM 2424 C C . PRO A 1 315 ? -3.187 -1.513 -12.937 1.00 36.34 315 PRO A C 1
ATOM 2426 O O . PRO A 1 315 ? -3.400 -1.933 -11.799 1.00 36.34 315 PRO A O 1
ATOM 2429 N N . ARG A 1 316 ? -3.939 -0.527 -13.466 1.00 35.47 316 ARG A N 1
ATOM 2430 C CA . ARG A 1 316 ? -5.218 -0.052 -12.881 1.00 35.47 316 ARG A CA 1
ATOM 2431 C C . ARG A 1 316 ? -6.177 -1.228 -12.630 1.00 35.47 316 ARG A C 1
ATOM 2433 O O . ARG A 1 316 ? -7.124 -1.125 -11.856 1.00 35.47 316 ARG A O 1
ATOM 2440 N N . THR A 1 317 ? -5.875 -2.364 -13.241 1.00 34.41 317 THR A N 1
ATOM 2441 C CA . THR A 1 317 ? -6.379 -3.702 -12.988 1.00 34.41 317 THR A CA 1
ATOM 2442 C C . THR A 1 317 ? -6.213 -4.188 -11.537 1.00 34.41 317 THR A C 1
ATOM 2444 O O . THR A 1 317 ? -7.099 -4.902 -11.117 1.00 34.41 317 THR A O 1
ATOM 2447 N N . ASN A 1 318 ? -5.285 -3.748 -10.676 1.00 35.75 318 ASN A N 1
ATOM 2448 C CA . ASN A 1 318 ? -5.335 -4.172 -9.252 1.00 35.75 318 ASN A CA 1
ATOM 2449 C C . ASN A 1 318 ? -6.394 -3.433 -8.411 1.00 35.75 318 ASN A C 1
ATOM 2451 O O . ASN A 1 318 ? -6.794 -3.930 -7.363 1.00 35.75 318 ASN A O 1
ATOM 2455 N N . LYS A 1 319 ? -6.931 -2.295 -8.877 1.00 34.97 319 LYS A N 1
ATOM 2456 C CA . LYS A 1 319 ? -8.136 -1.685 -8.278 1.00 34.97 319 LYS A CA 1
ATOM 2457 C C . LYS A 1 319 ? -9.414 -2.151 -8.975 1.00 34.97 319 LYS A C 1
ATOM 2459 O O . LYS A 1 319 ? -10.376 -2.484 -8.296 1.00 34.97 319 LYS A O 1
ATOM 2464 N N . ALA A 1 320 ? -9.400 -2.251 -10.306 1.00 36.03 320 ALA A N 1
ATOM 2465 C CA . ALA A 1 320 ? -10.572 -2.641 -11.089 1.00 36.03 320 ALA A CA 1
ATOM 2466 C C . ALA A 1 320 ? -10.827 -4.161 -11.122 1.00 36.03 320 ALA A C 1
ATOM 2468 O O . ALA A 1 320 ? -11.978 -4.554 -11.042 1.00 36.03 320 ALA A O 1
ATOM 2469 N N . ILE A 1 321 ? -9.805 -5.030 -11.168 1.00 35.25 321 ILE A N 1
ATOM 2470 C CA . ILE A 1 321 ? -9.965 -6.493 -11.003 1.00 35.25 321 ILE A CA 1
ATOM 2471 C C . ILE A 1 321 ? -10.280 -6.805 -9.552 1.00 35.25 321 ILE A C 1
ATOM 2473 O O . ILE A 1 321 ? -11.155 -7.613 -9.321 1.00 35.25 321 ILE A O 1
ATOM 2477 N N . CYS A 1 322 ? -9.692 -6.120 -8.569 1.00 34.03 322 CYS A N 1
ATOM 2478 C CA . CYS A 1 322 ? -10.122 -6.314 -7.183 1.00 34.03 322 CYS A CA 1
ATOM 2479 C C . CYS A 1 322 ? -11.602 -5.920 -6.999 1.00 34.03 322 CYS A C 1
ATOM 2481 O O . CYS A 1 322 ? -12.330 -6.602 -6.293 1.00 34.03 322 CYS A O 1
ATOM 2483 N N . GLN A 1 323 ? -12.098 -4.895 -7.703 1.00 38.56 323 GLN A N 1
ATOM 2484 C CA . GLN A 1 323 ? -13.523 -4.534 -7.716 1.00 38.56 323 GLN A CA 1
ATOM 2485 C C . GLN A 1 323 ? -14.401 -5.444 -8.602 1.00 38.56 323 GLN A C 1
ATOM 2487 O O . GLN A 1 323 ? -15.556 -5.668 -8.257 1.00 38.56 323 GLN A O 1
ATOM 2492 N N . GLU A 1 324 ? -13.893 -5.999 -9.708 1.00 38.94 324 GLU A N 1
ATOM 2493 C CA . GLU A 1 324 ? -14.649 -6.836 -10.660 1.00 38.94 324 GLU A CA 1
ATOM 2494 C C . GLU A 1 324 ? -14.600 -8.337 -10.292 1.00 38.94 324 GLU A C 1
ATOM 2496 O O . GLU A 1 324 ? -15.598 -9.022 -10.473 1.00 38.94 324 GLU A O 1
ATOM 2501 N N . GLU A 1 325 ? -13.523 -8.845 -9.675 1.00 36.62 325 GLU A N 1
ATOM 2502 C CA . GLU A 1 325 ? -13.474 -10.130 -8.948 1.00 36.62 325 GLU A CA 1
ATOM 2503 C C . GLU A 1 325 ? -14.278 -10.045 -7.644 1.00 36.62 325 GLU A C 1
ATOM 2505 O O . GLU A 1 325 ? -14.968 -11.011 -7.331 1.00 36.62 325 GLU A O 1
ATOM 2510 N N . ASN A 1 326 ? -14.293 -8.910 -6.923 1.00 37.09 326 ASN A N 1
ATOM 2511 C CA . ASN A 1 326 ? -15.215 -8.739 -5.789 1.00 37.09 326 ASN A CA 1
ATOM 2512 C C . ASN A 1 326 ? -16.674 -8.621 -6.237 1.00 37.09 326 ASN A C 1
ATOM 2514 O O . ASN A 1 326 ? -17.517 -9.216 -5.578 1.00 37.09 326 ASN A O 1
ATOM 2518 N N . ARG A 1 327 ? -16.992 -7.952 -7.360 1.00 37.88 327 ARG A N 1
ATOM 2519 C CA . ARG A 1 327 ? -18.353 -7.959 -7.935 1.00 37.88 327 ARG A CA 1
ATOM 2520 C C . ARG A 1 327 ? -18.750 -9.336 -8.446 1.00 37.88 327 ARG A C 1
ATOM 2522 O O . ARG A 1 327 ? -19.818 -9.800 -8.095 1.00 37.88 327 ARG A O 1
ATOM 2529 N N . LYS A 1 328 ? -17.893 -10.041 -9.192 1.00 37.25 328 LYS A N 1
ATOM 2530 C CA . LYS A 1 328 ? -18.192 -11.400 -9.680 1.00 37.25 328 LYS A CA 1
ATOM 2531 C C . LYS A 1 328 ? -18.260 -12.428 -8.551 1.00 37.25 328 LYS A C 1
ATOM 2533 O O . LYS A 1 328 ? -19.090 -13.331 -8.628 1.00 37.25 328 LYS A O 1
ATOM 2538 N N . ARG A 1 329 ? -17.461 -12.288 -7.482 1.00 37.84 329 ARG A N 1
ATOM 2539 C CA . ARG A 1 329 ? -17.633 -13.066 -6.242 1.00 37.84 329 ARG A CA 1
ATOM 2540 C C . ARG A 1 329 ? -18.927 -12.680 -5.536 1.00 37.84 329 ARG A C 1
ATOM 2542 O O . ARG A 1 329 ? -19.665 -13.585 -5.185 1.00 37.84 329 ARG A O 1
ATOM 2549 N N . GLN A 1 330 ? -19.253 -11.397 -5.386 1.00 39.56 330 GLN A N 1
ATOM 2550 C CA . GLN A 1 330 ? -20.523 -10.949 -4.798 1.00 39.56 330 GLN A CA 1
ATOM 2551 C C . GLN A 1 330 ? -21.739 -11.417 -5.604 1.00 39.56 330 GLN A C 1
ATOM 2553 O O . GLN A 1 330 ? -22.707 -11.840 -4.992 1.00 39.56 330 GLN A O 1
ATOM 2558 N N . ASP A 1 331 ? -21.683 -11.428 -6.935 1.00 38.88 331 ASP A N 1
ATOM 2559 C CA . ASP A 1 331 ? -22.768 -11.880 -7.810 1.00 38.88 331 ASP A CA 1
ATOM 2560 C C . ASP A 1 331 ? -22.881 -13.410 -7.828 1.00 38.88 331 ASP A C 1
ATOM 2562 O O . ASP A 1 331 ? -23.987 -13.937 -7.754 1.00 38.88 331 ASP A O 1
ATOM 2566 N N . SER A 1 332 ? -21.761 -14.144 -7.808 1.00 37.28 332 SER A N 1
ATOM 2567 C CA . SER A 1 332 ? -21.775 -15.609 -7.639 1.00 37.28 332 SER A CA 1
ATOM 2568 C C . SER A 1 332 ? -22.291 -16.007 -6.252 1.00 37.28 332 SER A C 1
ATOM 2570 O O . SER A 1 332 ? -23.065 -16.954 -6.130 1.00 37.28 332 SER A O 1
ATOM 2572 N N . PHE A 1 333 ? -21.936 -15.246 -5.209 1.00 35.47 333 PHE A N 1
ATOM 2573 C CA . PHE A 1 333 ? -22.502 -15.395 -3.869 1.00 35.47 333 PHE A CA 1
ATOM 2574 C C . PHE A 1 333 ? -23.974 -14.985 -3.825 1.00 35.47 333 PHE A C 1
ATOM 2576 O O . PHE A 1 333 ? -24.728 -15.641 -3.126 1.00 35.47 333 PHE A O 1
ATOM 2583 N N . ARG A 1 334 ? -24.413 -13.972 -4.579 1.00 34.06 334 ARG A N 1
ATOM 2584 C CA . ARG A 1 334 ? -25.812 -13.517 -4.645 1.00 34.06 334 ARG A CA 1
ATOM 2585 C C . ARG A 1 334 ? -26.704 -14.504 -5.395 1.00 34.06 334 ARG A C 1
ATOM 2587 O O . ARG A 1 334 ? -27.846 -14.690 -4.989 1.00 34.06 334 ARG A O 1
ATOM 2594 N N . ILE A 1 335 ? -26.190 -15.170 -6.430 1.00 38.31 335 ILE A N 1
ATOM 2595 C CA . ILE A 1 335 ? -26.881 -16.254 -7.150 1.00 38.31 335 ILE A CA 1
ATOM 2596 C C . ILE A 1 335 ? -26.963 -17.510 -6.269 1.00 38.31 335 ILE A C 1
ATOM 2598 O O . ILE A 1 335 ? -28.029 -18.109 -6.165 1.00 38.31 335 ILE A O 1
ATOM 2602 N N . LEU A 1 336 ? -25.893 -17.856 -5.539 1.00 34.47 336 LEU A N 1
ATOM 2603 C CA . LEU A 1 336 ? -25.946 -18.908 -4.515 1.00 34.47 336 LEU A CA 1
ATOM 2604 C C . LEU A 1 336 ? -26.921 -18.551 -3.379 1.00 34.47 336 LEU A C 1
ATOM 2606 O O . LEU A 1 336 ? -27.718 -19.395 -2.991 1.00 34.47 336 LEU A O 1
ATOM 2610 N N . TYR A 1 337 ? -26.929 -17.301 -2.910 1.00 34.22 337 TYR A N 1
ATOM 2611 C CA . TYR A 1 337 ? -27.810 -16.809 -1.843 1.00 34.22 337 TYR A CA 1
ATOM 2612 C C . TYR A 1 337 ? -29.288 -16.824 -2.255 1.00 34.22 337 TYR A C 1
ATOM 2614 O O . TYR A 1 337 ? -30.118 -17.324 -1.506 1.00 34.22 337 TYR A O 1
ATOM 2622 N N . THR A 1 338 ? -29.613 -16.379 -3.473 1.00 36.12 338 THR A N 1
ATOM 2623 C CA . THR A 1 338 ? -30.991 -16.400 -4.006 1.00 36.12 338 THR A CA 1
ATOM 2624 C C . THR A 1 338 ? -31.467 -17.811 -4.359 1.00 36.12 338 THR A C 1
ATOM 2626 O O . THR A 1 338 ? -32.634 -18.127 -4.138 1.00 36.12 338 THR A O 1
ATOM 2629 N N . SER A 1 339 ? -30.574 -18.698 -4.819 1.00 33.12 339 SER A N 1
ATOM 2630 C CA . SER A 1 339 ? -30.905 -20.120 -5.011 1.00 33.12 339 SER A CA 1
ATOM 2631 C C . SER A 1 339 ? -31.116 -20.874 -3.689 1.00 33.12 339 SER A C 1
ATOM 2633 O O . SER A 1 339 ? -31.878 -21.835 -3.659 1.00 33.12 339 SER A O 1
ATOM 2635 N N . PHE A 1 340 ? -30.496 -20.415 -2.591 1.00 33.78 340 PHE A N 1
ATOM 2636 C CA . PHE A 1 340 ? -30.591 -21.041 -1.267 1.00 33.78 340 PHE A CA 1
ATOM 2637 C C . PHE A 1 340 ? -31.728 -20.457 -0.402 1.00 33.78 340 PHE A C 1
ATOM 2639 O O . PHE A 1 340 ? -32.343 -21.183 0.380 1.00 33.78 340 PHE A O 1
ATOM 2646 N N . GLU A 1 341 ? -32.081 -19.175 -0.575 1.00 32.75 341 GLU A N 1
ATOM 2647 C CA . GLU A 1 341 ? -33.307 -18.577 -0.013 1.00 32.75 341 GLU A CA 1
ATOM 2648 C C . GLU A 1 341 ? -34.569 -19.238 -0.582 1.00 32.75 341 GLU A C 1
ATOM 2650 O O . GLU A 1 341 ? -35.510 -19.499 0.166 1.00 32.75 341 GLU A O 1
ATOM 2655 N N . ALA A 1 342 ? -34.561 -19.608 -1.868 1.00 34.47 342 ALA A N 1
ATOM 2656 C CA . ALA A 1 342 ? -35.658 -20.353 -2.484 1.00 34.47 342 ALA A CA 1
ATOM 2657 C C . ALA A 1 342 ? -35.843 -21.764 -1.884 1.00 34.47 342 ALA A C 1
ATOM 2659 O O . ALA A 1 342 ? -36.959 -22.278 -1.878 1.00 34.47 342 ALA A O 1
ATOM 2660 N N . SER A 1 343 ? -34.786 -22.376 -1.330 1.00 32.75 343 SER A N 1
ATOM 2661 C CA . SER A 1 343 ? -34.854 -23.688 -0.664 1.00 32.75 343 SER A CA 1
ATOM 2662 C C . SER A 1 343 ? -35.177 -23.639 0.838 1.00 32.75 343 SER A C 1
ATOM 2664 O O . SER A 1 343 ? -35.496 -24.676 1.411 1.00 32.75 343 SER A O 1
ATOM 2666 N N . ASN A 1 344 ? -35.140 -22.465 1.482 1.00 33.53 344 ASN A N 1
ATOM 2667 C CA . ASN A 1 344 ? -35.361 -22.309 2.932 1.00 33.53 344 ASN A CA 1
ATOM 2668 C C . ASN A 1 344 ? -36.775 -21.831 3.316 1.00 33.53 344 ASN A C 1
ATOM 2670 O O . ASN A 1 344 ? -37.038 -21.561 4.486 1.00 33.53 344 ASN A O 1
ATOM 2674 N N . LEU A 1 345 ? -37.709 -21.764 2.363 1.00 32.47 345 LEU A N 1
ATOM 2675 C CA . LEU A 1 345 ? -39.109 -21.386 2.614 1.00 32.47 345 LEU A CA 1
ATOM 2676 C C . LEU A 1 345 ? -39.977 -22.506 3.226 1.00 32.47 345 LEU A C 1
ATOM 2678 O O . LEU A 1 345 ? -41.168 -22.303 3.451 1.00 32.47 345 LEU A O 1
ATOM 2682 N N . HIS A 1 346 ? -39.392 -23.654 3.574 1.00 31.39 346 HIS A N 1
ATOM 2683 C CA . HIS A 1 346 ? -40.083 -24.734 4.277 1.00 31.39 346 HIS A CA 1
ATOM 2684 C C . HIS A 1 346 ? -39.249 -25.282 5.440 1.00 31.39 346 HIS A C 1
ATOM 2686 O O . HIS A 1 346 ? -38.622 -26.328 5.319 1.00 31.39 346 HIS A O 1
ATOM 2692 N N . MET A 1 347 ? -39.277 -24.621 6.599 1.00 27.19 347 MET A N 1
ATOM 2693 C CA . MET A 1 347 ? -39.111 -25.350 7.860 1.00 27.19 347 MET A CA 1
ATOM 2694 C C . MET A 1 347 ? -39.822 -24.640 9.011 1.00 27.19 347 MET A C 1
ATOM 2696 O O . MET A 1 347 ? -39.658 -23.444 9.241 1.00 27.19 347 MET A O 1
ATOM 2700 N N . SER A 1 348 ? -40.692 -25.409 9.654 1.00 26.67 348 SER A N 1
ATOM 2701 C CA . SER A 1 348 ? -41.748 -25.011 10.573 1.00 26.67 348 SER A CA 1
ATOM 2702 C C . SER A 1 348 ? -41.266 -24.615 11.970 1.00 26.67 348 SER A C 1
ATOM 2704 O O . SER A 1 348 ? -40.169 -24.942 12.413 1.00 26.67 348 SER A O 1
ATOM 2706 N N . SER A 1 349 ? -42.178 -23.911 12.633 1.00 35.75 349 SER A N 1
ATOM 2707 C CA . SER A 1 349 ? -42.229 -23.41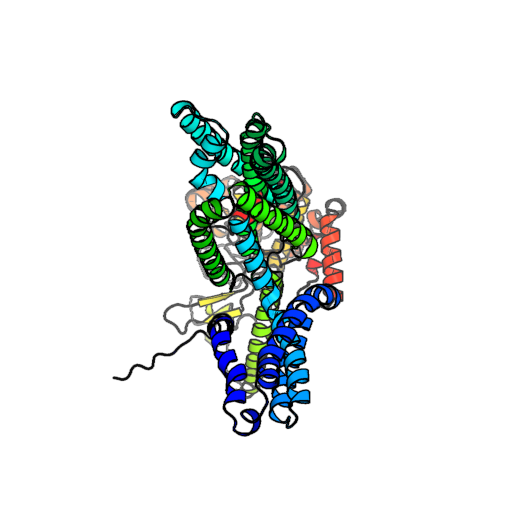7 14.004 1.00 35.75 349 SER A CA 1
ATOM 2708 C C . SER A 1 349 ? -41.949 -24.434 15.122 1.00 35.75 349 SER A C 1
ATOM 2710 O O . SER A 1 349 ? -42.149 -25.629 14.949 1.00 35.75 349 SER A O 1
ATOM 2712 N N . GLU A 1 350 ? -41.649 -23.861 16.298 1.00 35.00 350 GLU A N 1
ATOM 2713 C CA . GLU A 1 350 ? -41.658 -24.428 17.661 1.00 35.00 350 GLU A CA 1
ATOM 2714 C C . GLU A 1 350 ? -40.326 -24.958 18.217 1.00 35.00 350 GLU A C 1
ATOM 2716 O O . GLU A 1 350 ? -39.940 -26.114 18.081 1.00 35.00 350 GLU A O 1
ATOM 2721 N N . THR A 1 351 ? -39.634 -24.095 18.966 1.00 31.44 351 THR A N 1
ATOM 2722 C CA . THR A 1 351 ? -38.759 -24.518 20.070 1.00 31.44 351 THR A CA 1
ATOM 2723 C C . THR A 1 351 ? -38.713 -23.391 21.099 1.00 31.44 351 THR A C 1
ATOM 2725 O O . THR A 1 351 ? -38.468 -22.239 20.749 1.00 31.44 351 THR A O 1
ATOM 2728 N N . ASN A 1 352 ? -39.034 -23.698 22.357 1.00 29.38 352 ASN A N 1
ATOM 2729 C CA . ASN A 1 352 ? -39.128 -22.720 23.440 1.00 29.38 352 ASN A CA 1
ATOM 2730 C C . ASN A 1 352 ? -37.724 -22.438 24.016 1.00 29.38 352 ASN A C 1
ATOM 2732 O O . ASN A 1 352 ? -37.087 -23.325 24.584 1.00 29.38 352 ASN A O 1
ATOM 2736 N N . TRP A 1 353 ? -37.212 -21.223 23.797 1.00 34.62 353 TRP A N 1
ATOM 2737 C CA . TRP A 1 353 ? -35.792 -20.868 23.953 1.00 34.62 353 TRP A CA 1
ATOM 2738 C C . TRP A 1 353 ? -35.370 -20.494 25.382 1.00 34.62 353 TRP A C 1
ATOM 2740 O O . TRP A 1 353 ? -34.173 -20.504 25.683 1.00 34.62 353 TRP A O 1
ATOM 2750 N N . GLU A 1 354 ? -36.322 -20.199 26.271 1.00 33.03 354 GLU A N 1
ATOM 2751 C CA . GLU A 1 354 ? -36.026 -19.761 27.643 1.00 33.03 354 GLU A CA 1
ATOM 2752 C C . GLU A 1 354 ? -35.481 -20.888 28.537 1.00 33.03 354 GLU A C 1
ATOM 2754 O O . GLU A 1 354 ? -34.571 -20.655 29.335 1.00 33.03 354 GLU A O 1
ATOM 2759 N N . ASP A 1 355 ? -35.925 -22.132 28.340 1.00 32.84 355 ASP A N 1
ATOM 2760 C CA . ASP A 1 355 ? -35.479 -23.281 29.146 1.00 32.84 355 ASP A CA 1
ATOM 2761 C C . ASP A 1 355 ? -34.049 -23.746 28.820 1.00 32.84 355 ASP A C 1
ATOM 2763 O O . ASP A 1 355 ? -33.369 -24.354 29.652 1.00 32.84 355 ASP A O 1
ATOM 2767 N N . ILE A 1 356 ? -33.549 -23.423 27.623 1.00 32.88 356 ILE A N 1
ATOM 2768 C CA . ILE A 1 356 ? -32.193 -23.780 27.174 1.00 32.88 356 ILE A CA 1
ATOM 2769 C C . ILE A 1 356 ? -31.157 -22.772 27.702 1.00 32.88 356 ILE A C 1
ATOM 2771 O O . ILE A 1 356 ? -29.990 -23.117 27.902 1.00 32.88 356 ILE A O 1
ATOM 2775 N N . LEU A 1 357 ? -31.569 -21.525 27.962 1.00 32.69 357 LEU A N 1
ATOM 2776 C CA . LEU A 1 357 ? -30.697 -20.455 28.458 1.00 32.69 357 LEU A CA 1
ATOM 2777 C C . LEU A 1 357 ? -30.241 -20.670 29.907 1.00 32.69 357 LEU A C 1
ATOM 2779 O O . LEU A 1 357 ? -29.144 -20.245 30.254 1.00 32.69 357 LEU A O 1
ATOM 2783 N N . ARG A 1 358 ? -31.022 -21.384 30.724 1.00 34.00 358 ARG A N 1
ATOM 2784 C CA . ARG A 1 358 ? -30.734 -21.597 32.153 1.00 34.00 358 ARG A CA 1
ATOM 2785 C C . ARG A 1 358 ? -29.705 -22.694 32.460 1.00 34.00 358 ARG A C 1
ATOM 2787 O O . ARG A 1 358 ? -29.328 -22.840 33.616 1.00 34.00 358 ARG A O 1
ATOM 2794 N N . ARG A 1 359 ? -29.268 -23.500 31.480 1.00 27.06 359 ARG A N 1
ATOM 2795 C CA . ARG A 1 359 ? -28.586 -24.783 31.768 1.00 27.06 359 ARG A CA 1
ATOM 2796 C C . ARG A 1 359 ? -27.071 -24.866 31.532 1.00 27.06 359 ARG A C 1
ATOM 2798 O O . ARG A 1 359 ? -26.523 -25.899 31.884 1.00 27.06 359 ARG A O 1
ATOM 2805 N N . ASN A 1 360 ? -26.368 -23.858 30.996 1.00 26.73 360 ASN A N 1
ATOM 2806 C CA . ASN A 1 360 ? -24.924 -23.995 30.712 1.00 26.73 360 ASN A CA 1
ATOM 2807 C C . ASN A 1 360 ? -24.070 -22.789 31.142 1.00 26.73 360 ASN A C 1
ATOM 2809 O O . ASN A 1 360 ? -24.309 -21.654 30.744 1.00 26.73 360 ASN A O 1
ATOM 2813 N N . THR A 1 361 ? -23.023 -23.095 31.908 1.00 28.81 361 THR A N 1
ATOM 2814 C CA . THR A 1 361 ? -22.122 -22.232 32.693 1.00 28.81 361 THR A CA 1
ATOM 2815 C C . THR A 1 361 ? -21.004 -21.531 31.909 1.00 28.81 361 THR A C 1
ATOM 2817 O O . THR A 1 361 ? -20.095 -20.967 32.504 1.00 28.81 361 THR A O 1
ATOM 2820 N N . PHE A 1 362 ? -21.062 -21.505 30.581 1.00 28.16 362 PHE A N 1
ATOM 2821 C CA . PHE A 1 362 ? -20.095 -20.807 29.728 1.00 28.16 362 PHE A CA 1
ATOM 2822 C C . PHE A 1 362 ? -20.861 -20.253 28.531 1.00 28.16 362 PHE A C 1
ATOM 2824 O O . PHE A 1 362 ? -21.535 -21.027 27.855 1.00 28.16 362 PHE A O 1
ATOM 2831 N N . VAL A 1 363 ? -20.786 -18.945 28.255 1.00 35.66 363 VAL A N 1
ATOM 2832 C CA . VAL A 1 363 ? -21.337 -18.372 27.015 1.00 35.66 363 VAL A CA 1
ATOM 2833 C C . VAL A 1 363 ? -20.379 -18.770 25.893 1.00 35.66 363 VAL A C 1
ATOM 2835 O O . VAL A 1 363 ? -19.308 -18.175 25.778 1.00 35.66 363 VAL A O 1
ATOM 2838 N N . PRO A 1 364 ? -20.680 -19.788 25.068 1.00 31.80 364 PRO A N 1
ATOM 2839 C CA . PRO A 1 364 ? -19.778 -20.154 24.001 1.00 31.80 364 PRO A CA 1
ATOM 2840 C C . PRO A 1 364 ? -19.889 -19.064 22.935 1.00 31.80 364 PRO A C 1
ATOM 2842 O O . PRO A 1 364 ? -20.983 -18.557 22.657 1.00 31.80 364 PRO A O 1
ATOM 2845 N N . ILE A 1 365 ? -18.776 -18.784 22.261 1.00 39.03 365 ILE A N 1
ATOM 2846 C CA . ILE A 1 365 ? -18.680 -17.923 21.068 1.00 39.03 365 ILE A CA 1
ATOM 2847 C C . ILE A 1 365 ? -19.770 -18.258 20.009 1.00 39.03 365 ILE A C 1
ATOM 2849 O O . ILE A 1 365 ? -20.126 -17.407 19.197 1.00 39.03 365 ILE A O 1
ATOM 2853 N N . ARG A 1 366 ? -20.411 -19.441 20.093 1.00 33.50 366 ARG A N 1
ATOM 2854 C CA . ARG A 1 366 ? -21.662 -19.825 19.403 1.00 33.50 366 ARG A CA 1
ATOM 2855 C C . ARG A 1 366 ? -22.792 -18.784 19.457 1.00 33.50 366 ARG A C 1
ATOM 2857 O O . ARG A 1 366 ? -23.569 -18.720 18.508 1.00 33.50 366 ARG A O 1
ATOM 2864 N N . LYS A 1 367 ? -22.942 -17.991 20.526 1.00 38.00 367 LYS A N 1
ATOM 2865 C CA . LYS A 1 367 ? -24.132 -17.128 20.693 1.00 38.00 367 LYS A CA 1
ATOM 2866 C C . LYS A 1 367 ? -23.985 -15.699 20.173 1.00 38.00 367 LYS A C 1
ATOM 2868 O O . LYS A 1 367 ? -25.006 -15.102 19.838 1.00 38.00 367 LYS A O 1
ATOM 2873 N N . LEU A 1 368 ? -22.778 -15.168 19.996 1.00 39.75 368 LEU A N 1
ATOM 2874 C CA . LEU A 1 368 ? -22.607 -13.804 19.474 1.00 39.75 368 LEU A CA 1
ATOM 2875 C C . LEU A 1 368 ? -22.778 -13.708 17.953 1.00 39.75 368 LEU A C 1
ATOM 2877 O O . LEU A 1 368 ? -22.901 -12.605 17.457 1.00 39.75 368 LEU A O 1
ATOM 2881 N N . GLY A 1 369 ? -22.799 -14.820 17.207 1.00 35.44 369 GLY A N 1
ATOM 2882 C CA . GLY A 1 369 ? -22.827 -14.786 15.737 1.00 35.44 369 GLY A CA 1
ATOM 2883 C C . GLY A 1 369 ? -24.175 -15.082 15.071 1.00 35.44 369 GLY A C 1
ATOM 2884 O O . GLY A 1 369 ? -24.417 -14.577 13.979 1.00 35.44 369 GLY A O 1
ATOM 2885 N N . GLN A 1 370 ? -25.047 -15.904 15.675 1.00 33.72 370 GLN A N 1
ATOM 2886 C CA . GLN A 1 370 ? -26.186 -16.482 14.933 1.00 33.72 370 GLN A CA 1
ATOM 2887 C C . GLN A 1 370 ? -27.521 -16.604 15.690 1.00 33.72 370 GLN A C 1
ATOM 2889 O O . GLN A 1 370 ? -28.469 -17.154 15.141 1.00 33.72 370 GLN A O 1
ATOM 2894 N N . GLY A 1 371 ? -27.651 -16.052 16.903 1.00 32.19 371 GLY A N 1
ATOM 2895 C CA . GLY A 1 371 ? -28.925 -16.132 17.640 1.00 32.19 371 GLY A CA 1
ATOM 2896 C C . GLY A 1 371 ? -29.156 -15.122 18.767 1.00 32.19 371 GLY A C 1
ATOM 2897 O O . GLY A 1 371 ? -30.299 -14.963 19.178 1.00 32.19 371 GLY A O 1
ATOM 2898 N N . SER A 1 372 ? -28.130 -14.399 19.239 1.00 33.72 372 SER A N 1
ATOM 2899 C CA . SER A 1 372 ? -28.308 -13.306 20.226 1.00 33.72 372 SER A CA 1
ATOM 2900 C C . SER A 1 372 ? -28.479 -11.931 19.583 1.00 33.72 372 SER A C 1
ATOM 2902 O O . SER A 1 372 ? -28.867 -10.981 20.253 1.00 33.72 372 SER A O 1
ATOM 2904 N N . PHE A 1 373 ? -28.265 -11.821 18.267 1.00 40.91 373 PHE A N 1
ATOM 2905 C CA . PHE A 1 373 ? -28.758 -10.695 17.474 1.00 40.91 373 PHE A CA 1
ATOM 2906 C C . PHE A 1 373 ? -30.269 -10.859 17.254 1.00 40.91 373 PHE A C 1
ATOM 2908 O O . PHE A 1 373 ? -30.745 -11.047 16.134 1.00 40.91 373 PHE A O 1
ATOM 2915 N N . GLY A 1 374 ? -31.033 -10.867 18.347 1.00 30.34 374 GLY A N 1
ATOM 2916 C CA . GLY A 1 374 ? -32.486 -10.903 18.314 1.00 30.34 374 GLY A CA 1
ATOM 2917 C C . GLY A 1 374 ? -33.016 -9.687 17.556 1.00 30.34 374 GLY A C 1
ATOM 2918 O O . GLY A 1 374 ? -32.946 -8.567 18.043 1.00 30.34 374 GLY A O 1
ATOM 2919 N N . ARG A 1 375 ? -33.538 -9.910 16.347 1.00 32.41 375 ARG A N 1
ATOM 2920 C CA . ARG A 1 375 ? -34.429 -9.027 15.563 1.00 32.41 375 ARG A CA 1
ATOM 2921 C C . ARG A 1 375 ? -33.988 -7.578 15.247 1.00 32.41 375 ARG A C 1
ATOM 2923 O O . ARG A 1 375 ? -34.688 -6.931 14.474 1.00 32.41 375 ARG A O 1
ATOM 2930 N N . LYS A 1 376 ? -32.845 -7.068 15.721 1.00 34.50 376 LYS A N 1
ATOM 2931 C CA . LYS A 1 376 ? -32.254 -5.777 15.306 1.00 34.50 376 LYS A CA 1
ATOM 2932 C C . LYS A 1 376 ? -30.741 -5.925 15.125 1.00 34.50 376 LYS A C 1
ATOM 2934 O O . LYS A 1 376 ? -29.994 -5.992 16.094 1.00 34.50 376 LYS A O 1
ATOM 2939 N N . GLY A 1 377 ? -30.293 -6.026 13.874 1.00 41.06 377 GLY A N 1
ATOM 2940 C CA . GLY A 1 377 ? -28.876 -6.151 13.538 1.00 41.06 377 GLY A CA 1
ATOM 2941 C C . GLY A 1 377 ? -28.087 -4.915 13.970 1.00 41.06 377 GLY A C 1
ATOM 2942 O O . GLY A 1 377 ? -28.372 -3.806 13.525 1.00 41.06 377 GLY A O 1
ATOM 2943 N N . ILE A 1 378 ? -27.093 -5.112 14.833 1.00 48.00 378 ILE A N 1
ATOM 2944 C CA . ILE A 1 378 ? -26.132 -4.079 15.218 1.00 48.00 378 ILE A CA 1
ATOM 2945 C C . ILE A 1 378 ? -25.154 -3.910 14.060 1.00 48.00 378 ILE A C 1
ATOM 2947 O O . ILE A 1 378 ? -24.192 -4.664 13.919 1.00 48.00 378 ILE A O 1
ATOM 2951 N N . TYR A 1 379 ? -25.432 -2.945 13.190 1.00 61.41 379 TYR A N 1
ATOM 2952 C CA . TYR A 1 379 ? -24.542 -2.577 12.099 1.00 61.41 379 TYR A CA 1
ATOM 2953 C C . TYR A 1 379 ? -24.036 -1.160 12.341 1.00 61.41 379 TYR A C 1
ATOM 2955 O O . TYR A 1 379 ? -24.748 -0.190 12.108 1.00 61.41 379 TYR A O 1
ATOM 2963 N N . ASN A 1 380 ? -22.797 -1.047 12.815 1.00 81.12 380 ASN A N 1
ATOM 2964 C CA . ASN A 1 380 ? -22.078 0.219 12.881 1.00 81.12 380 ASN A CA 1
ATOM 2965 C C . ASN A 1 380 ? -20.698 0.045 12.240 1.00 81.12 380 ASN A C 1
ATOM 2967 O O . ASN A 1 380 ? -20.031 -0.965 12.459 1.00 81.12 380 ASN A O 1
ATOM 2971 N N . ILE A 1 381 ? -20.274 1.024 11.441 1.00 86.75 381 ILE A N 1
ATOM 2972 C CA . ILE A 1 381 ? -19.013 0.968 10.692 1.00 86.75 381 ILE A CA 1
ATOM 2973 C C . ILE A 1 381 ? -17.772 0.895 11.600 1.00 86.75 381 ILE A C 1
ATOM 2975 O O . ILE A 1 381 ? -16.738 0.384 11.165 1.00 86.75 381 ILE A O 1
ATOM 2979 N N . PHE A 1 382 ? -17.883 1.326 12.859 1.00 92.81 382 PHE A N 1
ATOM 2980 C CA . PHE A 1 382 ? -16.817 1.332 13.865 1.00 92.81 382 PHE A CA 1
ATOM 2981 C C . PHE A 1 382 ? -16.774 0.071 14.745 1.00 92.81 382 PHE A C 1
ATOM 2983 O O . PHE A 1 382 ? -15.969 -0.010 15.673 1.00 92.81 382 PHE A O 1
ATOM 2990 N N . VAL A 1 383 ? -17.599 -0.941 14.461 1.00 87.50 383 VAL A N 1
ATOM 2991 C CA . VAL A 1 383 ? -17.550 -2.265 15.106 1.00 87.50 383 VAL A CA 1
ATOM 2992 C C . VAL A 1 383 ? -17.269 -3.314 14.032 1.00 87.50 383 VAL A C 1
ATOM 2994 O O . VAL A 1 383 ? -17.909 -3.323 12.981 1.00 87.50 383 VAL A O 1
ATOM 2997 N N . LEU A 1 384 ? -16.285 -4.186 14.261 1.00 84.06 384 LEU A N 1
ATOM 2998 C CA . LEU A 1 384 ? -15.874 -5.183 13.276 1.00 84.06 384 LEU A CA 1
ATOM 2999 C C . LEU A 1 384 ? -17.012 -6.173 12.996 1.00 84.06 384 LEU A C 1
ATOM 3001 O O . LEU A 1 384 ? -17.536 -6.819 13.906 1.00 84.06 384 LEU A O 1
ATOM 3005 N N . LYS A 1 385 ? -17.379 -6.319 11.721 1.00 77.56 385 LYS A N 1
ATOM 3006 C CA . LYS A 1 385 ? -18.505 -7.167 11.323 1.00 77.56 385 LYS A CA 1
ATOM 3007 C C . LYS A 1 385 ? -18.131 -8.652 11.307 1.00 77.56 385 LYS A C 1
ATOM 3009 O O . LYS A 1 385 ? -17.186 -9.054 10.628 1.00 77.56 385 LYS A O 1
ATOM 3014 N N . TYR A 1 386 ? -18.952 -9.487 11.944 1.00 71.38 386 TYR A N 1
ATOM 3015 C CA . TYR A 1 386 ? -18.916 -10.943 11.770 1.00 71.38 386 TYR A CA 1
ATOM 3016 C C . TYR A 1 386 ? -19.816 -11.387 10.635 1.00 71.38 386 TYR A C 1
ATOM 3018 O O . TYR A 1 386 ? -20.931 -10.892 10.473 1.00 71.38 386 TYR A O 1
ATOM 3026 N N . THR A 1 387 ? -19.325 -12.343 9.856 1.00 65.81 387 THR A N 1
ATOM 3027 C CA . THR A 1 387 ? -20.072 -12.911 8.733 1.00 65.81 387 THR A CA 1
ATOM 3028 C C . THR A 1 387 ? -20.488 -14.346 9.017 1.00 65.81 387 THR A C 1
ATOM 3030 O O . THR A 1 387 ? -21.638 -14.704 8.775 1.00 65.81 387 THR A O 1
ATOM 3033 N N . ARG A 1 388 ? -19.573 -15.187 9.516 1.00 61.81 388 ARG A N 1
ATOM 3034 C CA . ARG A 1 388 ? -19.850 -16.614 9.724 1.00 61.81 388 ARG A CA 1
ATOM 3035 C C . ARG A 1 388 ? -18.993 -17.202 10.833 1.00 61.81 388 ARG A C 1
ATOM 3037 O O . ARG A 1 388 ? -17.836 -16.832 10.973 1.00 61.81 388 ARG A O 1
ATOM 3044 N N . TYR A 1 389 ? -19.537 -18.173 11.548 1.00 66.81 389 TYR A N 1
ATOM 3045 C CA . TYR A 1 389 ? -18.808 -19.055 12.452 1.00 66.81 389 TYR A CA 1
ATOM 3046 C C . TYR A 1 389 ? -19.072 -20.506 12.046 1.00 66.81 389 TYR A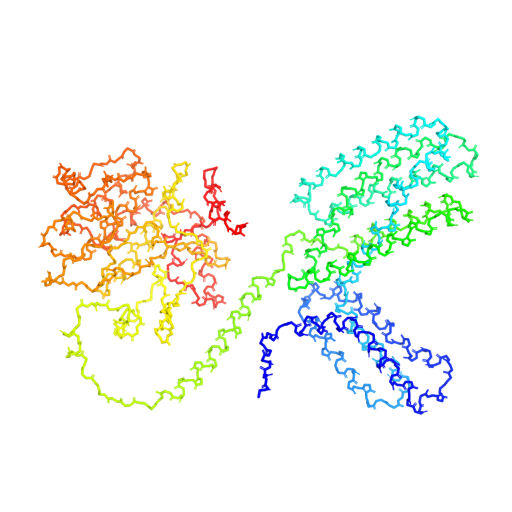 C 1
ATOM 3048 O O . TYR A 1 389 ? -20.150 -20.815 11.535 1.00 66.81 389 TYR A O 1
ATOM 3056 N N . SER A 1 390 ? -18.100 -21.386 12.246 1.00 67.25 390 SER A N 1
ATOM 3057 C CA . SER A 1 390 ? -18.279 -22.824 12.064 1.00 67.25 390 SER A CA 1
ATOM 3058 C C . SER A 1 390 ? -17.348 -23.586 12.988 1.00 67.25 390 SER A C 1
ATOM 3060 O O . SER A 1 390 ? -16.149 -23.320 13.041 1.00 67.25 390 SER A O 1
ATOM 3062 N N . ASP A 1 391 ? -17.906 -24.586 13.652 1.00 73.75 391 ASP A N 1
ATOM 3063 C CA . ASP A 1 391 ? -17.225 -25.518 14.548 1.00 73.75 391 ASP A CA 1
ATOM 3064 C C . ASP A 1 391 ? -17.294 -26.972 14.058 1.00 73.75 391 ASP A C 1
ATOM 3066 O O . ASP A 1 391 ? -16.818 -27.873 14.737 1.00 73.75 391 ASP A O 1
ATOM 3070 N N . GLN A 1 392 ? -17.838 -27.213 12.860 1.00 65.38 392 GLN A N 1
ATOM 3071 C CA . GLN A 1 392 ? -18.030 -28.553 12.287 1.00 65.38 392 GLN A CA 1
ATOM 3072 C C . GLN A 1 392 ? -16.752 -29.189 11.697 1.00 65.38 392 GLN A C 1
ATOM 3074 O O . GLN A 1 392 ? -16.830 -30.115 10.894 1.00 65.38 392 GLN A O 1
ATOM 3079 N N . GLY A 1 393 ? -15.568 -28.696 12.066 1.00 68.38 393 GLY A N 1
ATOM 3080 C CA . GLY A 1 393 ? -14.271 -29.204 11.610 1.00 68.38 393 GLY A CA 1
ATOM 3081 C C . GLY A 1 393 ? -13.304 -29.434 12.770 1.00 68.38 393 GLY A C 1
ATOM 3082 O O . GLY A 1 393 ? -13.636 -29.184 13.923 1.00 68.38 393 GLY A O 1
ATOM 3083 N N . GLN A 1 394 ? -12.081 -29.879 12.465 1.00 74.56 394 GLN A N 1
ATOM 3084 C CA . GLN A 1 394 ? -11.042 -30.128 13.479 1.00 74.56 394 GLN A CA 1
ATOM 3085 C C . GLN A 1 394 ? -10.668 -28.869 14.283 1.00 74.56 394 GLN A C 1
ATOM 3087 O O . GLN A 1 394 ? -10.234 -28.975 15.428 1.00 74.56 394 GLN A O 1
ATOM 3092 N N . TYR A 1 395 ? -10.870 -27.683 13.701 1.00 69.12 395 TYR A N 1
ATOM 3093 C CA . TYR A 1 395 ? -10.661 -26.396 14.353 1.00 69.12 395 TYR A CA 1
ATOM 3094 C C . TYR A 1 395 ? -11.871 -25.480 14.116 1.00 69.12 395 TYR A C 1
ATOM 3096 O O . TYR A 1 395 ? -12.348 -25.396 12.978 1.00 69.12 395 TYR A O 1
ATOM 3104 N N . PRO A 1 396 ? -12.366 -24.770 15.148 1.00 72.31 396 PRO A N 1
ATOM 3105 C CA . PRO A 1 396 ? -13.387 -23.748 14.962 1.00 72.31 396 PRO A CA 1
ATOM 3106 C C . PRO A 1 396 ? -12.805 -22.560 14.186 1.00 72.31 396 PRO A C 1
ATOM 3108 O O . PRO A 1 396 ? -11.686 -22.124 14.460 1.00 72.31 396 PRO A O 1
ATOM 3111 N N . TYR A 1 397 ? -13.564 -22.009 13.238 1.00 72.00 397 TYR A N 1
ATOM 3112 C CA . TYR A 1 397 ? -13.162 -20.825 12.476 1.00 72.00 397 TYR A CA 1
ATOM 3113 C C . TYR A 1 397 ? -14.234 -19.734 12.498 1.00 72.00 397 TYR A C 1
ATOM 3115 O O . TYR A 1 397 ? -15.439 -19.998 12.522 1.00 72.00 397 TYR A O 1
ATOM 3123 N N . LEU A 1 398 ? -13.768 -18.484 12.475 1.00 69.94 398 LEU A N 1
ATOM 3124 C CA . LEU A 1 398 ? -14.585 -17.276 12.508 1.00 69.94 398 LEU A CA 1
ATOM 3125 C C . LEU A 1 398 ? -14.234 -16.395 11.307 1.00 69.94 398 LEU A C 1
ATOM 3127 O O . LEU A 1 398 ? -13.088 -15.994 11.127 1.00 69.94 398 LEU A O 1
ATOM 3131 N N . VAL A 1 399 ? -15.230 -16.108 10.475 1.00 73.56 399 VAL A N 1
ATOM 3132 C CA . VAL A 1 399 ? -15.123 -15.248 9.295 1.00 73.56 399 VAL A CA 1
ATOM 3133 C C . VAL A 1 399 ? -15.635 -13.860 9.655 1.00 73.56 399 VAL A C 1
ATOM 3135 O O . VAL A 1 399 ? -16.808 -13.682 10.002 1.00 73.56 399 VAL A O 1
ATOM 3138 N N . MET A 1 400 ? -14.754 -12.876 9.531 1.00 76.06 400 MET A N 1
ATOM 3139 C CA . MET A 1 400 ? -14.979 -11.478 9.888 1.00 76.06 400 MET A CA 1
ATOM 3140 C C . MET A 1 400 ? -14.566 -10.541 8.751 1.00 76.06 400 MET A C 1
ATOM 3142 O O . MET A 1 400 ? -13.895 -10.944 7.800 1.00 76.06 400 MET A O 1
ATOM 3146 N N . GLU A 1 401 ? -14.996 -9.288 8.848 1.00 78.50 401 GLU A N 1
ATOM 3147 C CA . GLU A 1 401 ? -14.494 -8.194 8.023 1.00 78.50 401 GLU A CA 1
ATOM 3148 C C . GLU A 1 401 ? -12.970 -8.047 8.163 1.00 78.50 401 GLU A C 1
ATOM 3150 O O . GLU A 1 401 ? -12.407 -8.229 9.240 1.00 78.50 401 GLU A O 1
ATOM 3155 N N . TYR A 1 402 ? -12.302 -7.682 7.066 1.00 82.62 402 TYR A N 1
ATOM 3156 C CA . TYR A 1 402 ? -10.865 -7.429 7.049 1.00 82.62 402 TYR A CA 1
ATOM 3157 C C . TYR A 1 402 ? -10.546 -5.931 7.178 1.00 82.62 402 TYR A C 1
ATOM 3159 O O . TYR A 1 402 ? -10.914 -5.111 6.329 1.00 82.62 402 TYR A O 1
ATOM 3167 N N . ALA A 1 403 ? -9.797 -5.571 8.220 1.00 84.31 403 ALA A N 1
ATOM 3168 C CA . ALA A 1 403 ? -9.206 -4.248 8.378 1.00 84.31 403 ALA A CA 1
ATOM 3169 C C . ALA A 1 403 ? -7.829 -4.216 7.690 1.00 84.31 403 ALA A C 1
ATOM 3171 O O . ALA A 1 403 ? -6.942 -4.994 8.024 1.00 84.31 403 ALA A O 1
ATOM 3172 N N . ASN A 1 404 ? -7.656 -3.344 6.694 1.00 82.12 404 ASN A N 1
ATOM 3173 C CA . ASN A 1 404 ? -6.483 -3.344 5.807 1.00 82.12 404 ASN A CA 1
ATOM 3174 C C . ASN A 1 404 ? -5.302 -2.498 6.312 1.00 82.12 404 ASN A C 1
ATOM 3176 O O . ASN A 1 404 ? -4.389 -2.191 5.542 1.00 82.12 404 ASN A O 1
ATOM 3180 N N . MET A 1 405 ? -5.335 -2.074 7.572 1.00 82.94 405 MET A N 1
ATOM 3181 C CA . MET A 1 405 ? -4.229 -1.399 8.249 1.00 82.94 405 MET A CA 1
ATOM 3182 C C . MET A 1 405 ? -3.918 -2.156 9.551 1.00 82.94 405 MET A C 1
ATOM 3184 O O . MET A 1 405 ? -4.342 -3.293 9.735 1.00 82.94 405 MET A O 1
ATOM 3188 N N . GLN A 1 406 ? -3.123 -1.564 10.441 1.00 86.56 406 GLN A N 1
ATOM 3189 C CA . GLN A 1 406 ? -2.766 -2.180 11.722 1.00 86.56 406 GLN A CA 1
ATOM 3190 C C . GLN A 1 406 ? -3.746 -1.803 12.836 1.00 86.56 406 GLN A C 1
ATOM 3192 O O . GLN A 1 406 ? -4.745 -1.124 12.610 1.00 86.56 406 GLN A O 1
ATOM 3197 N N . THR A 1 407 ? -3.446 -2.236 14.054 1.00 91.19 407 THR A N 1
ATOM 3198 C CA . THR A 1 407 ? -4.163 -1.817 15.254 1.00 91.19 407 THR A CA 1
ATOM 3199 C C . THR A 1 407 ? -3.738 -0.411 15.669 1.00 91.19 407 THR A C 1
ATOM 3201 O O . THR A 1 407 ? -2.677 0.096 15.282 1.00 91.19 407 THR A O 1
ATOM 3204 N N . LEU A 1 408 ? -4.543 0.224 16.510 1.00 91.44 408 LEU A N 1
ATOM 3205 C CA . LEU A 1 408 ? -4.259 1.534 17.078 1.00 91.44 408 LEU A CA 1
ATOM 3206 C C . LEU A 1 408 ? -2.969 1.542 17.929 1.00 91.44 408 LEU A C 1
ATOM 3208 O O . LEU A 1 408 ? -2.349 2.592 18.117 1.00 91.44 408 LEU A O 1
ATOM 3212 N N . ASN A 1 409 ? -2.499 0.367 18.367 1.00 90.00 409 ASN A N 1
ATOM 3213 C CA . ASN A 1 409 ? -1.246 0.191 19.111 1.00 90.00 409 ASN A CA 1
ATOM 3214 C C . ASN A 1 409 ? -0.016 0.694 18.337 1.00 90.00 409 ASN A C 1
ATOM 3216 O O . ASN A 1 409 ? 0.985 1.099 18.931 1.00 90.00 409 ASN A O 1
ATOM 3220 N N . ILE A 1 410 ? -0.099 0.727 17.005 1.00 86.00 410 ILE A N 1
ATOM 3221 C CA . ILE A 1 410 ? 0.961 1.266 16.155 1.00 86.00 410 ILE A CA 1
ATOM 3222 C C . ILE A 1 410 ? 1.255 2.748 16.464 1.00 86.00 410 ILE A C 1
ATOM 3224 O O . ILE A 1 410 ? 2.404 3.175 16.382 1.00 86.00 410 ILE A O 1
ATOM 3228 N N . ILE A 1 411 ? 0.230 3.514 16.863 1.00 85.44 411 ILE A N 1
ATOM 3229 C CA . ILE A 1 411 ? 0.337 4.930 17.243 1.00 85.44 411 ILE A CA 1
ATOM 3230 C C . ILE A 1 411 ? 0.841 5.045 18.681 1.00 85.44 411 ILE A C 1
ATOM 3232 O O . ILE A 1 411 ? 1.776 5.794 18.960 1.00 85.44 411 ILE A O 1
ATOM 3236 N N . ALA A 1 412 ? 0.270 4.248 19.587 1.00 86.75 412 ALA A N 1
ATOM 3237 C CA . ALA A 1 412 ? 0.622 4.258 21.004 1.00 86.75 412 ALA A CA 1
ATOM 3238 C C . ALA A 1 412 ? 2.117 3.977 21.255 1.00 86.75 412 ALA A C 1
ATOM 3240 O O . ALA A 1 412 ? 2.726 4.589 22.131 1.00 86.75 412 ALA A O 1
ATOM 3241 N N . LYS A 1 413 ? 2.745 3.122 20.439 1.00 85.31 413 LYS A N 1
ATOM 3242 C CA . LYS A 1 413 ? 4.175 2.776 20.539 1.00 85.31 413 LYS A CA 1
ATOM 3243 C C . LYS A 1 413 ? 5.142 3.863 20.048 1.00 85.31 413 LYS A C 1
ATOM 3245 O O . LYS A 1 413 ? 6.352 3.633 20.066 1.00 85.31 413 LYS A O 1
ATOM 3250 N N . GLN A 1 414 ? 4.660 5.018 19.582 1.00 83.62 414 GLN A N 1
ATOM 3251 C CA . GLN A 1 414 ? 5.497 6.023 18.912 1.00 83.62 414 GLN A CA 1
ATOM 3252 C C . GLN A 1 414 ? 5.436 7.412 19.550 1.00 83.62 414 GLN A C 1
ATOM 3254 O O . GLN A 1 414 ? 4.849 8.323 18.969 1.00 83.62 414 GLN A O 1
ATOM 3259 N N . PRO A 1 415 ? 6.130 7.621 20.687 1.00 81.56 415 PRO A N 1
ATOM 3260 C CA . PRO A 1 415 ? 6.087 8.890 21.419 1.00 81.56 415 PRO A CA 1
ATOM 3261 C C . PRO A 1 415 ? 6.618 10.095 20.634 1.00 81.56 415 PRO A C 1
ATOM 3263 O O . PRO A 1 415 ? 6.229 11.235 20.865 1.00 81.56 415 PRO A O 1
ATOM 3266 N N . GLN A 1 416 ? 7.484 9.844 19.659 1.00 76.19 416 GLN A N 1
ATOM 3267 C CA . GLN A 1 416 ? 8.040 10.841 18.743 1.00 76.19 416 GLN A CA 1
ATOM 3268 C C . GLN A 1 416 ? 7.028 11.397 17.725 1.00 76.19 416 GLN A C 1
ATOM 3270 O O . GLN A 1 416 ? 7.349 12.361 17.026 1.00 76.19 416 GLN A O 1
ATOM 3275 N N . ILE A 1 417 ? 5.831 10.814 17.602 1.00 73.00 417 ILE A N 1
ATOM 3276 C CA . ILE A 1 417 ? 4.808 11.258 16.651 1.00 73.00 417 ILE A CA 1
ATOM 3277 C C . ILE A 1 417 ? 3.595 11.789 17.421 1.00 73.00 417 ILE A C 1
ATOM 3279 O O . ILE A 1 417 ? 2.722 11.007 17.793 1.00 73.00 417 ILE A O 1
ATOM 3283 N N . PRO A 1 418 ? 3.490 13.114 17.628 1.00 71.88 418 PRO A N 1
ATOM 3284 C CA . PRO A 1 418 ? 2.306 13.684 18.250 1.00 71.88 418 PRO A CA 1
ATOM 3285 C C . PRO A 1 418 ? 1.092 13.526 17.329 1.00 71.88 418 PRO A C 1
ATOM 3287 O O . PRO A 1 418 ? 1.156 13.857 16.139 1.00 71.88 418 PRO A O 1
ATOM 3290 N N . LEU A 1 419 ? -0.020 13.056 17.894 1.00 82.88 419 LEU A N 1
ATOM 3291 C CA . LEU A 1 419 ? -1.299 12.974 17.199 1.00 82.88 419 LEU A CA 1
ATOM 3292 C C . LEU A 1 419 ? -1.951 14.371 17.164 1.00 82.88 419 LEU A C 1
ATOM 3294 O O . LEU A 1 419 ? -2.135 14.971 18.225 1.00 82.88 419 LEU A O 1
ATOM 3298 N N . PRO A 1 420 ? -2.291 14.922 15.983 1.00 86.94 420 PRO A N 1
ATOM 3299 C CA . PRO A 1 420 ? -2.983 16.208 15.901 1.00 86.94 420 PRO A CA 1
ATOM 3300 C C . PRO A 1 420 ? -4.328 16.190 16.643 1.00 86.94 420 PRO A C 1
ATOM 3302 O O . PRO A 1 420 ? -5.014 15.166 16.641 1.00 86.94 420 PRO A O 1
ATOM 3305 N N . SER A 1 421 ? -4.730 17.329 17.221 1.00 89.25 421 SER A N 1
ATOM 3306 C CA . SER A 1 421 ? -5.982 17.482 17.988 1.00 89.25 421 SER A CA 1
ATOM 3307 C C . SER A 1 421 ? -7.204 17.004 17.211 1.00 89.25 421 SER A C 1
ATOM 3309 O O . SER A 1 421 ? -7.942 16.152 17.700 1.00 89.25 421 SER A O 1
ATOM 3311 N N . TYR A 1 422 ? -7.353 17.468 15.973 1.00 89.19 422 TYR A N 1
ATOM 3312 C CA . TYR A 1 422 ? -8.463 17.116 15.091 1.00 89.19 422 TYR A CA 1
ATOM 3313 C C . TYR A 1 422 ? -8.511 15.621 14.751 1.00 89.19 422 TYR A C 1
ATOM 3315 O O . TYR A 1 422 ? -9.587 15.034 14.639 1.00 89.19 422 TYR A O 1
ATOM 3323 N N . THR A 1 423 ? -7.342 14.974 14.643 1.00 91.06 423 THR A N 1
ATOM 3324 C CA . THR A 1 423 ? -7.239 13.531 14.384 1.00 91.06 423 THR A CA 1
ATOM 3325 C C . THR A 1 423 ? -7.628 12.735 15.622 1.00 91.06 423 THR A C 1
ATOM 3327 O O . THR A 1 423 ? -8.407 11.791 15.518 1.00 91.06 423 THR A O 1
ATOM 3330 N N . LEU A 1 424 ? -7.120 13.127 16.796 1.00 93.12 424 LEU A N 1
ATOM 3331 C CA . LEU A 1 424 ? -7.496 12.518 18.070 1.00 93.12 424 LEU A CA 1
ATOM 3332 C C . LEU A 1 424 ? -9.001 12.659 18.318 1.00 93.12 424 LEU A C 1
ATOM 3334 O O . LEU A 1 424 ? -9.651 11.683 18.677 1.00 93.12 424 LEU A O 1
ATOM 3338 N N . ARG A 1 425 ? -9.563 13.845 18.068 1.00 95.00 425 ARG A N 1
ATOM 3339 C CA . ARG A 1 425 ? -10.991 14.128 18.234 1.00 95.00 425 ARG A CA 1
ATOM 3340 C C . ARG A 1 425 ? -11.845 13.246 17.327 1.00 95.00 425 ARG A C 1
ATOM 3342 O O . ARG A 1 425 ? -12.749 12.583 17.829 1.00 95.00 425 ARG A O 1
ATOM 3349 N N . ALA A 1 426 ? -11.531 13.172 16.031 1.00 94.94 426 ALA A N 1
ATOM 3350 C CA . ALA A 1 426 ? -12.242 12.297 15.096 1.00 94.94 426 ALA A CA 1
ATOM 3351 C C . ALA A 1 426 ? -12.130 10.819 15.508 1.00 94.94 426 ALA A C 1
ATOM 3353 O O . ALA A 1 426 ? -13.142 10.128 15.596 1.00 94.94 426 ALA A O 1
ATOM 3354 N N . LEU A 1 427 ? -10.924 10.352 15.847 1.00 95.69 427 LEU A N 1
ATOM 3355 C CA . LEU A 1 427 ? -10.672 8.988 16.317 1.00 95.69 427 LEU A CA 1
ATOM 3356 C C . LEU A 1 427 ? -11.495 8.639 17.568 1.00 95.69 427 LEU A C 1
ATOM 3358 O O . LEU A 1 427 ? -12.156 7.601 17.601 1.00 95.69 427 LEU A O 1
ATOM 3362 N N . MET A 1 428 ? -11.475 9.500 18.590 1.00 97.38 428 MET A N 1
ATOM 3363 C CA . MET A 1 428 ? -12.261 9.308 19.811 1.00 97.38 428 MET A CA 1
ATOM 3364 C C . MET A 1 428 ? -13.751 9.232 19.500 1.00 97.38 428 MET A C 1
ATOM 3366 O O . MET A 1 428 ? -14.437 8.360 20.029 1.00 97.38 428 MET A O 1
ATOM 3370 N N . LYS A 1 429 ? -14.241 10.114 18.623 1.00 96.50 429 LYS A N 1
ATOM 3371 C CA . LYS A 1 429 ? -15.649 10.162 18.227 1.00 96.50 429 LYS A CA 1
ATOM 3372 C C . LYS A 1 429 ? -16.081 8.871 17.523 1.00 96.50 429 LYS A C 1
ATOM 3374 O O . LYS A 1 429 ? -17.121 8.324 17.871 1.00 96.50 429 LYS A O 1
ATOM 3379 N N . GLN A 1 430 ? -15.257 8.341 16.612 1.00 97.19 430 GLN A N 1
ATOM 3380 C CA . GLN A 1 430 ? -15.497 7.049 15.953 1.00 97.19 430 GLN A CA 1
ATOM 3381 C C . GLN A 1 430 ? -15.584 5.892 16.965 1.00 97.19 430 GLN A C 1
ATOM 3383 O O . GLN A 1 430 ? -16.534 5.112 16.942 1.00 97.19 430 GLN A O 1
ATOM 3388 N N . ILE A 1 431 ? -14.615 5.792 17.881 1.00 97.94 431 ILE A N 1
ATOM 3389 C CA . ILE A 1 431 ? -14.555 4.688 18.853 1.00 97.94 431 ILE A CA 1
ATOM 3390 C C . ILE A 1 431 ? -15.707 4.774 19.867 1.00 97.94 431 ILE A C 1
ATOM 3392 O O . ILE A 1 431 ? -16.328 3.758 20.173 1.00 97.94 431 ILE A O 1
ATOM 3396 N N . LEU A 1 432 ? -16.019 5.972 20.372 1.00 98.12 432 LEU A N 1
ATOM 3397 C CA . LEU A 1 432 ? -17.142 6.180 21.293 1.00 98.12 432 LEU A CA 1
ATOM 3398 C C . LEU A 1 432 ? -18.482 5.862 20.631 1.00 98.12 432 LEU A C 1
ATOM 3400 O O . LEU A 1 432 ? -19.346 5.282 21.278 1.00 98.12 432 LEU A O 1
ATOM 3404 N N . GLU A 1 433 ? -18.645 6.180 19.348 1.00 96.44 433 GLU A N 1
ATOM 3405 C CA . GLU A 1 433 ? -19.852 5.836 18.598 1.00 96.44 433 GLU A CA 1
ATOM 3406 C C . GLU A 1 433 ? -19.996 4.327 18.388 1.00 96.44 433 GLU A C 1
ATOM 3408 O O . GLU A 1 433 ? -21.070 3.771 18.625 1.00 96.44 433 GLU A O 1
ATOM 3413 N N . GLY A 1 434 ? -18.906 3.635 18.041 1.00 92.50 434 GLY A N 1
ATOM 3414 C CA . GLY A 1 434 ? -18.893 2.173 17.997 1.00 92.50 434 GLY A CA 1
ATOM 3415 C C . GLY A 1 434 ? -19.264 1.557 19.350 1.00 92.50 434 GLY A C 1
ATOM 3416 O O . GLY A 1 434 ? -20.088 0.643 19.411 1.00 92.50 434 GLY A O 1
ATOM 3417 N N . MET A 1 435 ? -18.719 2.104 20.442 1.00 95.56 435 MET A N 1
ATOM 3418 C CA . MET A 1 435 ? -19.014 1.634 21.795 1.00 95.56 435 MET A CA 1
ATOM 3419 C C . MET A 1 435 ? -20.451 1.936 22.224 1.00 95.56 435 MET A C 1
ATOM 3421 O O . MET A 1 435 ? -21.093 1.068 22.800 1.00 95.56 435 MET A O 1
ATOM 3425 N N . ARG A 1 436 ? -21.000 3.113 21.898 1.00 95.12 436 ARG A N 1
ATOM 3426 C CA . ARG A 1 436 ? -22.404 3.464 22.169 1.00 95.12 436 ARG A CA 1
ATOM 3427 C C . ARG A 1 436 ? -23.347 2.430 21.567 1.00 95.12 436 ARG A C 1
ATOM 3429 O O . ARG A 1 436 ? -24.264 1.961 22.237 1.00 95.12 436 ARG A O 1
ATOM 3436 N N . VAL A 1 437 ? -23.108 2.058 20.310 1.00 87.44 437 VAL A N 1
ATOM 3437 C CA . VAL A 1 437 ? -23.918 1.044 19.635 1.00 87.44 437 VAL A CA 1
ATOM 3438 C C . VAL A 1 437 ? -23.701 -0.337 20.262 1.00 87.44 437 VAL A C 1
ATOM 3440 O O . VAL A 1 437 ? -24.675 -1.051 20.496 1.00 87.44 437 VAL A O 1
ATOM 3443 N N . PHE A 1 438 ? -22.462 -0.706 20.590 1.00 86.12 438 PHE A N 1
ATOM 3444 C CA . PHE A 1 438 ? -22.158 -1.977 21.254 1.00 86.12 438 PHE A CA 1
ATOM 3445 C C . PHE A 1 438 ? -22.839 -2.101 22.631 1.00 86.12 438 PHE A C 1
ATOM 3447 O O . PHE A 1 438 ? -23.454 -3.118 22.931 1.00 86.12 438 PHE A O 1
ATOM 3454 N N . HIS A 1 439 ? -22.822 -1.036 23.429 1.00 89.44 439 HIS A N 1
ATOM 3455 C CA . HIS A 1 439 ? -23.497 -0.920 24.725 1.00 89.44 439 HIS A CA 1
ATOM 3456 C C . HIS A 1 439 ? -25.024 -0.915 24.605 1.00 89.44 439 HIS A C 1
ATOM 3458 O O . HIS A 1 439 ? -25.706 -1.564 25.396 1.00 89.44 439 HIS A O 1
ATOM 3464 N N . SER A 1 440 ? -25.582 -0.298 23.557 1.00 84.06 440 SER A N 1
ATOM 3465 C CA . SER A 1 440 ? -27.032 -0.345 23.289 1.00 84.06 440 SER A CA 1
ATOM 3466 C C . SER A 1 440 ? -27.567 -1.762 23.029 1.00 84.06 440 SER A C 1
ATOM 3468 O O . SER A 1 440 ? -28.767 -2.005 23.142 1.00 84.06 440 SER A O 1
ATOM 3470 N N . ALA A 1 441 ? -26.675 -2.710 22.722 1.00 81.06 441 ALA A N 1
ATOM 3471 C CA . ALA A 1 441 ? -26.980 -4.131 22.597 1.00 81.06 441 ALA A CA 1
ATOM 3472 C C . ALA A 1 441 ? -27.123 -4.865 23.941 1.00 81.06 441 ALA A C 1
ATOM 3474 O O . ALA A 1 441 ? -27.432 -6.056 23.945 1.00 81.06 441 ALA A O 1
ATOM 3475 N N . GLY A 1 442 ? -26.831 -4.201 25.063 1.00 81.25 442 GLY A N 1
ATOM 3476 C CA . GLY A 1 442 ? -26.732 -4.835 26.379 1.00 81.25 442 GLY A CA 1
ATOM 3477 C C . GLY A 1 442 ? -25.460 -5.670 26.562 1.00 81.25 442 GLY A C 1
ATOM 3478 O O . GLY A 1 442 ? -25.457 -6.612 27.355 1.00 81.25 442 GLY A O 1
ATOM 3479 N N . LEU A 1 443 ? -24.399 -5.385 25.796 1.00 82.88 443 LEU A N 1
ATOM 3480 C CA . LEU A 1 443 ? -23.136 -6.127 25.821 1.00 82.88 443 LEU A CA 1
ATOM 3481 C C . LEU A 1 443 ? -22.014 -5.305 26.464 1.00 82.88 443 LEU A C 1
ATOM 3483 O O . LEU A 1 443 ? -21.941 -4.093 26.292 1.00 82.88 443 LEU A O 1
ATOM 3487 N N . ILE A 1 444 ? -21.099 -5.999 27.137 1.00 87.19 444 ILE A N 1
ATOM 3488 C CA . ILE A 1 444 ? -19.858 -5.474 27.719 1.00 87.19 444 ILE A CA 1
ATOM 3489 C C . ILE A 1 444 ? -18.685 -6.164 27.024 1.00 87.19 444 ILE A C 1
ATOM 3491 O O . ILE A 1 444 ? -18.693 -7.387 26.882 1.00 87.19 444 ILE A O 1
ATOM 3495 N N . HIS A 1 445 ? -17.673 -5.414 26.591 1.00 89.44 445 HIS A N 1
ATOM 3496 C CA . HIS A 1 445 ? -16.538 -5.939 25.829 1.00 89.44 445 HIS A CA 1
ATOM 3497 C C . HIS A 1 445 ? -15.438 -6.528 26.723 1.00 89.44 445 HIS A C 1
ATOM 3499 O O . HIS A 1 445 ? -14.896 -7.588 26.409 1.00 89.44 445 HIS A O 1
ATOM 3505 N N . ARG A 1 446 ? -15.088 -5.847 27.820 1.00 88.75 446 ARG A N 1
ATOM 3506 C CA . ARG A 1 446 ? -14.113 -6.236 28.864 1.00 88.75 446 ARG A CA 1
ATOM 3507 C C . ARG A 1 446 ? -12.632 -6.337 28.466 1.00 88.75 446 ARG A C 1
ATOM 3509 O O . ARG A 1 446 ? -11.804 -6.620 29.323 1.00 88.75 446 ARG A O 1
ATOM 3516 N N . ASP A 1 447 ? -12.262 -6.074 27.214 1.00 90.00 447 ASP A N 1
ATOM 3517 C CA . ASP A 1 447 ? -10.851 -6.072 26.774 1.00 90.00 447 ASP A CA 1
ATOM 3518 C C . ASP A 1 447 ? -10.583 -4.980 25.734 1.00 90.00 447 ASP A C 1
ATOM 3520 O O . ASP A 1 447 ? -9.950 -5.190 24.701 1.00 90.00 447 ASP A O 1
ATOM 3524 N N . ILE A 1 448 ? -11.109 -3.786 25.996 1.00 95.75 448 ILE A N 1
ATOM 3525 C CA . ILE A 1 448 ? -10.818 -2.613 25.177 1.00 95.75 448 ILE A CA 1
ATOM 3526 C C . ILE A 1 448 ? -9.383 -2.156 25.428 1.00 95.75 448 ILE A C 1
ATOM 3528 O O . ILE A 1 448 ? -8.991 -1.860 26.555 1.00 95.75 448 ILE A O 1
ATOM 3532 N N . LYS A 1 449 ? -8.607 -2.092 24.346 1.00 94.31 449 LYS A N 1
ATOM 3533 C CA . LYS A 1 449 ? -7.211 -1.647 24.320 1.00 94.31 449 LYS A CA 1
ATOM 3534 C C . LYS A 1 449 ? -6.801 -1.273 22.902 1.00 94.31 449 LYS A C 1
ATOM 3536 O O . LYS A 1 449 ? -7.478 -1.632 21.940 1.00 94.31 449 LYS A O 1
ATOM 3541 N N . CYS A 1 450 ? -5.646 -0.627 22.756 1.00 93.31 450 CYS A N 1
ATOM 3542 C CA . CYS A 1 450 ? -5.123 -0.234 21.447 1.00 93.31 450 CYS A CA 1
ATOM 3543 C C . CYS A 1 450 ? -4.949 -1.413 20.464 1.00 93.31 450 CYS A C 1
ATOM 3545 O O . CYS A 1 450 ? -5.075 -1.216 19.259 1.00 93.31 450 CYS A O 1
ATOM 3547 N N . ASP A 1 451 ? -4.659 -2.625 20.949 1.00 92.31 451 ASP A N 1
ATOM 3548 C CA . ASP A 1 451 ? -4.532 -3.830 20.114 1.00 92.31 451 ASP A CA 1
ATOM 3549 C C . ASP A 1 451 ? -5.870 -4.324 19.550 1.00 92.31 451 ASP A C 1
ATOM 3551 O O . ASP A 1 451 ? -5.903 -4.855 18.445 1.00 92.31 451 ASP A O 1
ATOM 3555 N N . ASN A 1 452 ? -6.972 -4.074 20.257 1.00 94.81 452 ASN A N 1
ATOM 3556 C CA . ASN A 1 452 ? -8.306 -4.544 19.876 1.00 94.81 452 ASN A CA 1
ATOM 3557 C C . ASN A 1 452 ? -9.103 -3.480 19.102 1.00 94.81 452 ASN A C 1
ATOM 3559 O O . ASN A 1 452 ? -10.283 -3.668 18.810 1.00 94.81 452 ASN A O 1
ATOM 3563 N N . ILE A 1 453 ? -8.462 -2.369 18.726 1.00 95.69 453 ILE A N 1
ATOM 3564 C CA . ILE A 1 453 ? -9.028 -1.344 17.845 1.00 95.69 453 ILE A CA 1
ATOM 3565 C C . ILE A 1 453 ? -8.249 -1.373 16.532 1.00 95.69 453 ILE A C 1
ATOM 3567 O O . ILE A 1 453 ? -7.114 -0.900 16.454 1.00 95.69 453 ILE A O 1
ATOM 3571 N N . LEU A 1 454 ? -8.852 -1.949 15.497 1.00 92.62 454 LEU A N 1
ATOM 3572 C CA . LEU A 1 454 ? -8.262 -2.062 14.166 1.00 92.62 454 LEU A CA 1
ATOM 3573 C C . LEU A 1 454 ? -8.448 -0.772 13.377 1.00 92.62 454 LEU A C 1
ATOM 3575 O O . LEU A 1 454 ? -9.432 -0.057 13.553 1.00 92.62 454 LEU A O 1
ATOM 3579 N N . LEU A 1 455 ? -7.533 -0.502 12.455 1.00 90.56 455 LEU A N 1
ATOM 3580 C CA . LEU A 1 455 ? -7.653 0.593 11.505 1.00 90.56 455 LEU A CA 1
ATOM 3581 C C . LEU A 1 455 ? -7.999 0.029 10.125 1.00 90.56 455 LEU A C 1
ATOM 3583 O O . LEU A 1 455 ? -7.386 -0.925 9.643 1.00 90.56 455 LEU A O 1
ATOM 3587 N N . HIS A 1 456 ? -8.987 0.624 9.473 1.00 88.31 456 HIS A N 1
ATOM 3588 C CA . HIS A 1 456 ? -9.393 0.280 8.117 1.00 88.31 456 HIS A CA 1
ATOM 3589 C C . HIS A 1 456 ? -9.472 1.551 7.280 1.00 88.31 456 HIS A C 1
ATOM 3591 O O . HIS A 1 456 ? -9.988 2.566 7.725 1.00 88.31 456 HIS A O 1
ATOM 3597 N N . SER A 1 457 ? -8.987 1.509 6.049 1.00 86.44 457 SER A N 1
ATOM 3598 C CA . SER A 1 457 ? -9.128 2.612 5.109 1.00 86.44 457 SER A CA 1
ATOM 3599 C C . SER A 1 457 ? -9.762 2.105 3.821 1.00 86.44 457 SER A C 1
ATOM 3601 O O . SER A 1 457 ? -9.087 1.380 3.072 1.00 86.44 457 SER A O 1
ATOM 3603 N N . PRO A 1 458 ? -11.021 2.494 3.536 1.00 82.38 458 PRO A N 1
ATOM 3604 C CA . PRO A 1 458 ? -11.695 2.069 2.321 1.00 82.38 458 PRO A CA 1
ATOM 3605 C C . PRO A 1 458 ? -10.857 2.431 1.080 1.00 82.38 458 PRO A C 1
ATOM 3607 O O . PRO A 1 458 ? -10.353 3.557 0.969 1.00 82.38 458 PRO A O 1
ATOM 3610 N N . PRO A 1 459 ? -10.629 1.492 0.144 1.00 75.38 459 PRO A N 1
ATOM 3611 C CA . PRO A 1 459 ? -9.748 1.736 -0.990 1.00 75.38 459 PRO A CA 1
ATOM 3612 C C . PRO A 1 459 ? -10.183 2.946 -1.822 1.00 75.38 459 PRO A C 1
ATOM 3614 O O . PRO A 1 459 ? -11.255 2.958 -2.410 1.00 75.38 459 PRO A O 1
ATOM 3617 N N . GLY A 1 460 ? -9.312 3.952 -1.916 1.00 70.94 460 GLY A N 1
ATOM 3618 C CA . GLY A 1 460 ? -9.576 5.161 -2.701 1.00 70.94 460 GLY A CA 1
ATOM 3619 C C . GLY A 1 460 ? -10.365 6.253 -1.976 1.00 70.94 460 GLY A C 1
ATOM 3620 O O . GLY A 1 460 ? -10.420 7.350 -2.514 1.00 70.94 460 GLY A O 1
ATOM 3621 N N . SER A 1 461 ? -10.879 6.013 -0.763 1.00 75.75 461 SER A N 1
ATOM 3622 C CA . SER A 1 461 ? -11.630 7.038 -0.022 1.00 75.75 461 SER A CA 1
ATOM 3623 C C . SER A 1 461 ? -10.742 8.103 0.614 1.00 75.75 461 SER A C 1
ATOM 3625 O O . SER A 1 461 ? -11.210 9.197 0.881 1.00 75.75 461 SER A O 1
ATOM 3627 N N . GLY A 1 462 ? -9.484 7.774 0.933 1.00 77.44 462 GLY A N 1
ATOM 3628 C CA . GLY A 1 462 ? -8.616 8.652 1.724 1.00 77.44 462 GLY A CA 1
ATOM 3629 C C . GLY A 1 462 ? -9.015 8.769 3.203 1.00 77.44 462 GLY A C 1
ATOM 3630 O O . GLY A 1 462 ? -8.307 9.434 3.951 1.00 77.44 462 GLY A O 1
ATOM 3631 N N . ARG A 1 463 ? -10.082 8.089 3.645 1.00 86.06 463 ARG A N 1
ATOM 3632 C CA . ARG A 1 463 ? -10.566 8.064 5.034 1.00 86.06 463 ARG A CA 1
ATOM 3633 C C . ARG A 1 463 ? -10.010 6.861 5.803 1.00 86.06 463 ARG A C 1
ATOM 3635 O O . ARG A 1 463 ? -9.648 5.845 5.197 1.00 86.06 463 ARG A O 1
ATOM 3642 N N . VAL A 1 464 ? -9.951 6.977 7.126 1.00 89.12 464 VAL A N 1
ATOM 3643 C CA . VAL A 1 464 ? -9.595 5.914 8.074 1.00 89.12 464 VAL A CA 1
ATOM 3644 C C . VAL A 1 464 ? -10.737 5.735 9.079 1.00 89.12 464 VAL A C 1
ATOM 3646 O O . VAL A 1 464 ? -11.250 6.707 9.632 1.00 89.12 464 VAL A O 1
ATOM 3649 N N . HIS A 1 465 ? -11.121 4.485 9.312 1.00 92.44 465 HIS A N 1
ATOM 3650 C CA . HIS A 1 465 ? -12.134 4.044 10.263 1.00 92.44 465 HIS A CA 1
ATOM 3651 C C . HIS A 1 465 ? -11.475 3.198 11.355 1.00 92.44 465 HIS A C 1
ATOM 3653 O O . HIS A 1 465 ? -10.768 2.234 11.051 1.00 92.44 465 HIS A O 1
ATOM 3659 N N . ALA A 1 466 ? -11.721 3.540 12.615 1.00 95.12 466 ALA A N 1
ATOM 3660 C CA . ALA A 1 466 ? -11.374 2.728 13.771 1.00 95.12 466 ALA A CA 1
ATOM 3661 C C . ALA A 1 466 ? -12.478 1.696 14.028 1.00 95.12 466 ALA A C 1
ATOM 3663 O O . ALA A 1 466 ? -13.649 2.053 14.129 1.00 95.12 466 ALA A O 1
ATOM 3664 N N . LYS A 1 467 ? -12.108 0.419 14.119 1.00 90.62 467 LYS A N 1
ATOM 3665 C CA . LYS A 1 467 ? -13.024 -0.713 14.281 1.00 90.62 467 LYS A CA 1
ATOM 3666 C C . LYS A 1 467 ? -12.719 -1.471 15.565 1.00 90.62 467 LYS A C 1
ATOM 3668 O O . LYS A 1 467 ? -11.653 -2.069 15.686 1.00 90.62 467 LYS A O 1
ATOM 3673 N N . ILE A 1 468 ? -13.661 -1.472 16.502 1.00 92.38 468 ILE A N 1
ATOM 3674 C CA . ILE A 1 468 ? -13.597 -2.293 17.717 1.00 92.38 468 ILE A CA 1
ATOM 3675 C C . ILE A 1 468 ? -13.674 -3.769 17.312 1.00 92.38 468 ILE A C 1
ATOM 3677 O O . ILE A 1 468 ? -14.521 -4.146 16.499 1.00 92.38 468 ILE A O 1
ATOM 3681 N N . SER A 1 469 ? -12.780 -4.592 17.848 1.00 89.50 469 SER A N 1
ATOM 3682 C CA . SER A 1 469 ? -12.587 -5.995 17.474 1.00 89.50 469 SER A CA 1
ATOM 3683 C C . SER A 1 469 ? -12.265 -6.863 18.692 1.00 89.50 469 SER A C 1
ATOM 3685 O O . SER A 1 469 ? -12.049 -6.340 19.774 1.00 89.50 469 SER A O 1
ATOM 3687 N N . ASP A 1 470 ? -12.188 -8.179 18.481 1.00 82.00 470 ASP A N 1
ATOM 3688 C CA . ASP A 1 470 ? -11.858 -9.178 19.507 1.00 82.00 470 ASP A CA 1
ATOM 3689 C C . ASP A 1 470 ? -12.830 -9.213 20.701 1.00 82.00 470 ASP A C 1
ATOM 3691 O O . ASP A 1 470 ? -12.534 -8.829 21.830 1.00 82.00 470 ASP A O 1
ATOM 3695 N N . PHE A 1 471 ? -14.021 -9.758 20.449 1.00 82.31 471 PHE A N 1
ATOM 3696 C CA . PHE A 1 471 ? -15.054 -9.942 21.472 1.00 82.31 471 PHE A CA 1
ATOM 3697 C C . PHE A 1 471 ? -14.892 -11.261 22.242 1.00 82.31 471 PHE A C 1
ATOM 3699 O O . PHE A 1 471 ? -15.876 -11.782 22.765 1.00 82.31 471 PHE A O 1
ATOM 3706 N N . GLY A 1 472 ? -13.677 -11.823 22.315 1.00 72.81 472 GLY A N 1
ATOM 3707 C CA . GLY A 1 472 ? -13.411 -13.086 23.018 1.00 72.81 472 GLY A CA 1
ATOM 3708 C C . GLY A 1 472 ? -13.776 -13.051 24.506 1.00 72.81 472 GLY A C 1
ATOM 3709 O O . GLY A 1 472 ? -14.134 -14.077 25.080 1.00 72.81 472 GLY A O 1
ATOM 3710 N N . PHE A 1 473 ? -13.762 -11.859 25.109 1.00 71.69 473 PHE A N 1
ATOM 3711 C CA . PHE A 1 473 ? -14.186 -11.623 26.489 1.00 71.69 473 PHE A CA 1
ATOM 3712 C C . PHE A 1 473 ? -15.564 -10.965 26.604 1.00 71.69 473 PHE A C 1
ATOM 3714 O O . PHE A 1 473 ? -15.996 -10.683 27.723 1.00 71.69 473 PHE A O 1
ATOM 3721 N N . ALA A 1 474 ? -16.277 -10.718 25.505 1.00 81.19 474 ALA A N 1
ATOM 3722 C CA . ALA A 1 474 ? -17.546 -10.011 25.583 1.00 81.19 474 ALA A CA 1
ATOM 3723 C C . ALA A 1 474 ? -18.629 -10.849 26.278 1.00 81.19 474 ALA A C 1
ATOM 3725 O O . ALA A 1 474 ? -18.701 -12.069 26.113 1.00 81.19 474 ALA A O 1
ATOM 3726 N N . LYS A 1 475 ? -19.488 -10.187 27.052 1.00 77.19 475 LYS A N 1
ATOM 3727 C CA . LYS A 1 475 ? -20.602 -10.816 27.774 1.00 77.19 475 LYS A CA 1
ATOM 3728 C C . LYS A 1 475 ? -21.828 -9.911 27.719 1.00 77.19 475 LYS A C 1
ATOM 3730 O O . LYS A 1 475 ? -21.696 -8.697 27.602 1.00 77.19 475 LYS A O 1
ATOM 3735 N N . GLN A 1 476 ? -23.015 -10.499 27.825 1.00 79.38 476 GLN A N 1
ATOM 3736 C CA . GLN A 1 476 ? -24.205 -9.739 28.181 1.00 79.38 476 GLN A CA 1
ATOM 3737 C C . GLN A 1 476 ? -24.047 -9.178 29.596 1.00 79.38 476 GLN A C 1
ATOM 3739 O O . GLN A 1 476 ? -23.538 -9.866 30.486 1.00 79.38 476 GLN A O 1
ATOM 3744 N N . GLU A 1 477 ? -24.444 -7.927 29.778 1.00 74.94 477 GLU A N 1
ATOM 3745 C CA . GLU A 1 477 ? -24.461 -7.293 31.089 1.00 74.94 477 GLU A CA 1
ATOM 3746 C C . GLU A 1 477 ? -25.368 -8.081 32.037 1.00 74.94 477 GLU A C 1
ATOM 3748 O O . GLU A 1 477 ? -26.523 -8.373 31.725 1.00 74.94 477 GLU A O 1
ATOM 3753 N N . ASP A 1 478 ? -24.803 -8.471 33.175 1.00 71.44 478 ASP A N 1
ATOM 3754 C CA . ASP A 1 478 ? -25.418 -9.385 34.125 1.00 71.44 478 ASP A CA 1
ATOM 3755 C C . ASP A 1 478 ? -25.417 -8.731 35.505 1.00 71.44 478 ASP A C 1
ATOM 3757 O O . ASP A 1 478 ? -24.383 -8.610 36.166 1.00 71.44 478 ASP A O 1
ATOM 3761 N N . LEU A 1 479 ? -26.595 -8.266 35.914 1.00 66.00 479 LEU A N 1
ATOM 3762 C CA . LEU A 1 479 ? -26.792 -7.511 37.150 1.00 66.00 479 LEU A CA 1
ATOM 3763 C C . LEU A 1 479 ? -26.814 -8.409 38.398 1.00 66.00 479 LEU A C 1
ATOM 3765 O O . LEU A 1 479 ? -26.840 -7.889 39.512 1.00 66.00 479 LEU A O 1
ATOM 3769 N N . ILE A 1 480 ? -26.802 -9.738 38.232 1.00 59.03 480 ILE A N 1
ATOM 3770 C CA . ILE A 1 480 ? -26.980 -10.710 39.325 1.00 59.03 480 ILE A CA 1
ATOM 3771 C C . ILE A 1 480 ? -25.622 -11.146 39.925 1.00 59.03 480 ILE A C 1
ATOM 3773 O O . ILE A 1 480 ? -25.569 -11.842 40.933 1.00 59.03 480 ILE A O 1
ATOM 3777 N N . ASN A 1 481 ? -24.500 -10.629 39.404 1.00 57.59 481 ASN A N 1
ATOM 3778 C CA . ASN A 1 481 ? -23.152 -10.784 39.979 1.00 57.59 481 ASN A CA 1
ATOM 3779 C C . ASN A 1 481 ? -22.685 -12.252 40.126 1.00 57.59 481 ASN A C 1
ATOM 3781 O O . ASN A 1 481 ? -21.830 -12.558 40.954 1.00 57.59 481 ASN A O 1
ATOM 3785 N N . GLU A 1 482 ? -23.236 -13.171 39.325 1.00 49.72 482 GLU A N 1
ATOM 3786 C CA . GLU A 1 482 ? -23.040 -14.619 39.499 1.00 49.72 482 GLU A CA 1
ATOM 3787 C C . GLU A 1 482 ? -21.685 -15.146 38.985 1.00 49.72 482 GLU A C 1
ATOM 3789 O O . GLU A 1 482 ? -21.407 -16.338 39.110 1.00 49.72 482 GLU A O 1
ATOM 3794 N N . GLN A 1 483 ? -20.818 -14.308 38.397 1.00 51.62 483 GLN A N 1
ATOM 3795 C CA . GLN A 1 483 ? -19.569 -14.774 37.775 1.00 51.62 483 GLN A CA 1
ATOM 3796 C C . GLN A 1 483 ? -18.347 -13.901 38.103 1.00 51.62 483 GLN A C 1
ATOM 3798 O O . GLN A 1 483 ? -18.268 -12.737 37.718 1.00 51.62 483 GLN A O 1
ATOM 3803 N N . GLU A 1 484 ? -17.359 -14.525 38.756 1.00 53.25 484 GLU A N 1
ATOM 3804 C CA . GLU A 1 484 ? -16.082 -13.960 39.229 1.00 53.25 484 GLU A CA 1
ATOM 3805 C C . GLU A 1 484 ? -14.980 -13.843 38.147 1.00 53.25 484 GLU A C 1
ATOM 3807 O O . GLU A 1 484 ? -13.806 -13.639 38.476 1.00 53.25 484 GLU A O 1
ATOM 3812 N N . ASP A 1 485 ? -15.301 -13.975 36.857 1.00 59.81 485 ASP A N 1
ATOM 3813 C CA . ASP A 1 485 ? -14.276 -14.056 35.810 1.00 59.81 485 ASP A CA 1
ATOM 3814 C C . ASP A 1 485 ? -13.604 -12.699 35.551 1.00 59.81 485 ASP A C 1
ATOM 3816 O O . ASP A 1 485 ? -14.050 -11.878 34.741 1.00 59.81 485 ASP A O 1
ATOM 3820 N N . ARG A 1 486 ? -12.476 -12.487 36.237 1.00 68.81 486 ARG A N 1
ATOM 3821 C CA . ARG A 1 486 ? -11.518 -11.409 35.970 1.00 68.81 486 ARG A CA 1
ATOM 3822 C C . ARG A 1 486 ? -10.896 -11.624 34.593 1.00 68.81 486 ARG A C 1
ATOM 3824 O O . ARG A 1 486 ? -9.994 -12.440 34.430 1.00 68.81 486 ARG A O 1
ATOM 3831 N N . ALA A 1 487 ? -11.372 -10.864 33.616 1.00 68.50 487 ALA A N 1
ATOM 3832 C CA . ALA A 1 487 ? -10.905 -10.882 32.237 1.00 68.50 487 ALA A CA 1
ATOM 3833 C C . ALA A 1 487 ? -10.419 -9.492 31.804 1.00 68.50 487 ALA A C 1
ATOM 3835 O O . ALA A 1 487 ? -10.861 -8.481 32.349 1.00 68.50 487 ALA A O 1
ATOM 3836 N N . GLY A 1 488 ? -9.517 -9.457 30.822 1.00 80.81 488 GLY A N 1
ATOM 3837 C CA . GLY A 1 488 ? -8.986 -8.229 30.231 1.00 80.81 488 GLY A CA 1
ATOM 3838 C C . GLY A 1 488 ? -7.502 -7.988 30.511 1.00 80.81 488 GLY A C 1
ATOM 3839 O O . GLY A 1 488 ? -6.807 -8.790 31.137 1.00 80.81 488 GLY A O 1
ATOM 3840 N N . THR A 1 489 ? -7.007 -6.852 30.029 1.00 87.44 489 THR A N 1
ATOM 3841 C CA . THR A 1 489 ? -5.591 -6.472 30.106 1.00 87.44 489 THR A CA 1
ATOM 3842 C C . THR A 1 489 ? -5.344 -5.524 31.287 1.00 87.44 489 THR A C 1
ATOM 3844 O O . THR A 1 489 ? -5.921 -4.442 31.344 1.00 87.44 489 THR A O 1
ATOM 3847 N N . LEU A 1 490 ? -4.468 -5.913 32.224 1.00 91.25 490 LEU A N 1
ATOM 3848 C CA . LEU A 1 490 ? -4.294 -5.286 33.549 1.00 91.25 490 LEU A CA 1
ATOM 3849 C C . LEU A 1 490 ? -4.275 -3.736 33.589 1.00 91.25 490 LEU A C 1
ATOM 3851 O O . LEU A 1 490 ? -5.052 -3.179 34.363 1.00 91.25 490 LEU A O 1
ATOM 3855 N N . PRO A 1 491 ? -3.465 -3.012 32.786 1.00 93.19 491 PRO A N 1
ATOM 3856 C CA . PRO A 1 491 ? -3.430 -1.545 32.830 1.00 93.19 491 PRO A CA 1
ATOM 3857 C C . PRO A 1 491 ? -4.730 -0.852 32.385 1.00 93.19 491 PRO A C 1
ATOM 3859 O O . PRO A 1 491 ? -4.904 0.330 32.670 1.00 93.19 491 PRO A O 1
ATOM 3862 N N . TYR A 1 492 ? -5.636 -1.559 31.703 1.00 94.69 492 TYR A N 1
ATOM 3863 C CA . TYR A 1 492 ? -6.923 -1.037 31.225 1.00 94.69 492 TYR A CA 1
ATOM 3864 C C . TYR A 1 492 ? -8.084 -1.353 32.177 1.00 94.69 492 TYR A C 1
ATOM 3866 O O . TYR A 1 492 ? -9.186 -0.840 31.986 1.00 94.69 492 TYR A O 1
ATOM 3874 N N . MET A 1 493 ? -7.863 -2.201 33.187 1.00 92.25 493 MET A N 1
ATOM 3875 C CA . MET A 1 493 ? -8.921 -2.643 34.094 1.00 92.25 493 MET A CA 1
ATOM 3876 C C . MET A 1 493 ? -9.412 -1.501 34.985 1.00 92.25 493 MET A C 1
ATOM 3878 O O . MET A 1 493 ? -8.626 -0.818 35.642 1.00 92.25 493 MET A O 1
ATOM 3882 N N . ALA A 1 494 ? -10.733 -1.345 35.046 1.00 91.88 494 ALA A N 1
ATOM 3883 C CA . ALA A 1 494 ? -11.388 -0.406 35.942 1.00 91.88 494 ALA A CA 1
ATOM 3884 C C . ALA A 1 494 ? -11.213 -0.813 37.424 1.00 91.88 494 ALA A C 1
ATOM 3886 O O . ALA A 1 494 ? -11.093 -2.010 37.718 1.00 91.88 494 ALA A O 1
ATOM 3887 N N . PRO A 1 495 ? -11.222 0.143 38.377 1.00 90.06 495 PRO A N 1
ATOM 3888 C CA . PRO A 1 495 ? -11.026 -0.154 39.799 1.00 90.06 495 PRO A CA 1
ATOM 3889 C C . PRO A 1 495 ? -11.999 -1.205 40.357 1.00 90.06 495 PRO A C 1
ATOM 3891 O O . PRO A 1 495 ? -11.625 -1.999 41.224 1.00 90.06 495 PRO A O 1
ATOM 3894 N N . GLU A 1 496 ? -13.240 -1.221 39.875 1.00 88.31 496 GLU A N 1
ATOM 3895 C CA . GLU A 1 496 ? -14.282 -2.162 40.289 1.00 88.31 496 GLU A CA 1
ATOM 3896 C C . GLU A 1 496 ? -14.003 -3.613 39.864 1.00 88.31 496 GLU A C 1
ATOM 3898 O O . GLU A 1 496 ? -14.319 -4.516 40.630 1.00 88.31 496 GLU A O 1
ATOM 3903 N N . ILE A 1 497 ? -13.315 -3.854 38.737 1.00 86.75 497 ILE A N 1
ATOM 3904 C CA . ILE A 1 497 ? -12.910 -5.211 38.302 1.00 86.75 497 ILE A CA 1
ATOM 3905 C C . ILE A 1 497 ? -11.881 -5.814 39.273 1.00 86.75 497 ILE A C 1
ATOM 3907 O O . ILE A 1 497 ? -11.818 -7.028 39.485 1.00 86.75 497 ILE A O 1
ATOM 3911 N N . LEU A 1 498 ? -11.045 -4.963 39.873 1.00 84.56 498 LEU A N 1
ATOM 3912 C CA . LEU A 1 498 ? -9.991 -5.392 40.793 1.00 84.56 498 LEU A CA 1
ATOM 3913 C C . LEU A 1 498 ? -10.539 -5.704 42.195 1.00 84.56 498 LEU A C 1
ATOM 3915 O O . LEU A 1 498 ? -9.948 -6.500 42.934 1.00 84.56 498 LEU A 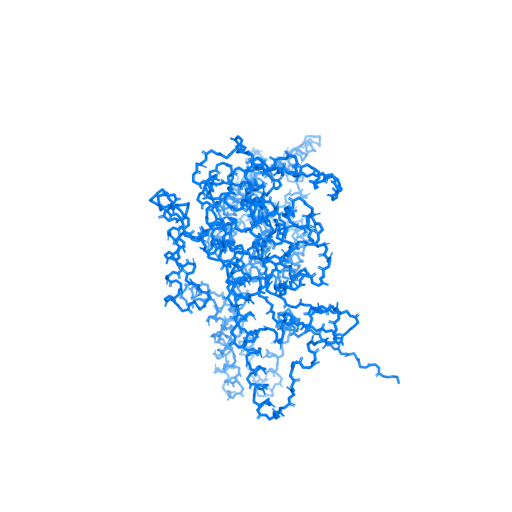O 1
ATOM 3919 N N . LYS A 1 499 ? -11.680 -5.112 42.560 1.00 80.62 499 LYS A N 1
ATOM 3920 C CA . LYS A 1 499 ? -12.399 -5.390 43.809 1.00 80.62 499 LYS A CA 1
ATOM 3921 C C . LYS A 1 499 ? -13.156 -6.721 43.698 1.00 80.62 499 LYS A C 1
ATOM 3923 O O . LYS A 1 499 ? -13.559 -7.141 42.623 1.00 80.62 499 LYS A O 1
ATOM 3928 N N . LYS A 1 500 ? -13.310 -7.433 44.817 1.00 67.62 500 LYS A N 1
ATOM 3929 C CA . LYS A 1 500 ? -14.150 -8.643 44.864 1.00 67.62 500 LYS A CA 1
ATOM 3930 C C . LYS A 1 500 ? -15.626 -8.250 45.000 1.00 67.62 500 LYS A C 1
ATOM 3932 O O . LYS A 1 500 ? -15.918 -7.256 45.662 1.00 67.62 500 LYS A O 1
ATOM 3937 N N . ASN A 1 501 ? -16.521 -9.054 44.424 1.00 65.56 501 ASN A N 1
ATOM 3938 C CA . ASN A 1 501 ? -17.983 -8.960 44.552 1.00 65.56 501 ASN A CA 1
ATOM 3939 C C . ASN A 1 501 ? -18.618 -7.644 44.060 1.00 65.56 501 ASN A C 1
ATOM 3941 O O . ASN A 1 501 ? -19.670 -7.250 44.557 1.00 65.56 501 ASN A O 1
ATOM 3945 N N . GLN A 1 502 ? -18.015 -6.955 43.089 1.00 70.19 502 GLN A N 1
ATOM 3946 C CA . GLN A 1 502 ? -18.615 -5.767 42.471 1.00 70.19 502 GLN A CA 1
ATOM 3947 C C . GLN A 1 502 ? -19.331 -6.125 41.171 1.00 70.19 502 GLN A C 1
ATOM 3949 O O . GLN A 1 502 ? -18.793 -6.874 40.360 1.00 70.19 502 GLN A O 1
ATOM 3954 N N . ILE A 1 503 ? -20.519 -5.546 40.979 1.00 74.69 503 ILE A N 1
ATOM 3955 C CA . ILE A 1 503 ? -21.303 -5.699 39.753 1.00 74.69 503 ILE A CA 1
ATOM 3956 C C . ILE A 1 503 ? -20.532 -5.040 38.610 1.00 74.69 503 ILE A C 1
ATOM 3958 O O . ILE A 1 503 ? -20.250 -3.842 38.637 1.00 74.69 503 ILE A O 1
ATOM 3962 N N . ILE A 1 504 ? -20.186 -5.840 37.605 1.00 80.75 504 ILE A N 1
ATOM 3963 C CA . ILE A 1 504 ? -19.514 -5.368 36.398 1.00 80.75 504 ILE A CA 1
ATOM 3964 C C . ILE A 1 504 ? -20.580 -4.867 35.428 1.00 80.75 504 ILE A C 1
ATOM 3966 O O . ILE A 1 504 ? -21.400 -5.644 34.943 1.00 80.75 504 ILE A O 1
ATOM 3970 N N . THR A 1 505 ? -20.534 -3.573 35.125 1.00 88.94 505 THR A N 1
ATOM 3971 C CA . THR A 1 505 ? -21.424 -2.922 34.157 1.00 88.94 505 THR A CA 1
ATOM 3972 C C . THR A 1 505 ? -20.660 -2.502 32.906 1.00 88.94 505 THR A C 1
ATOM 3974 O O . THR A 1 505 ? -19.426 -2.526 32.871 1.00 88.94 505 THR A O 1
ATOM 3977 N N . GLN A 1 506 ? -21.370 -2.034 31.882 1.00 91.19 506 GLN A N 1
ATOM 3978 C CA . GLN A 1 506 ? -20.794 -1.436 30.665 1.00 91.19 506 GLN A CA 1
ATOM 3979 C C . GLN A 1 506 ? -19.782 -0.308 30.945 1.00 91.19 506 GLN A C 1
ATOM 3981 O O . GLN A 1 506 ? -18.912 -0.013 30.120 1.00 91.19 506 GLN A O 1
ATOM 3986 N N . LYS A 1 507 ? -19.830 0.302 32.138 1.00 94.81 507 LYS A N 1
ATOM 3987 C CA . LYS A 1 507 ? -18.910 1.366 32.561 1.00 94.81 507 LYS A CA 1
ATOM 3988 C C . LYS A 1 507 ? -17.450 0.923 32.576 1.00 94.81 507 LYS A C 1
ATOM 3990 O O . LYS A 1 507 ? -16.581 1.785 32.420 1.00 94.81 507 LYS A O 1
ATOM 3995 N N . VAL A 1 508 ? -17.148 -0.369 32.718 1.00 93.81 508 VAL A N 1
ATOM 3996 C CA . VAL A 1 508 ? -15.755 -0.849 32.680 1.00 93.81 508 VAL A CA 1
ATOM 3997 C C . VAL A 1 508 ? -15.093 -0.605 31.323 1.00 93.81 508 VAL A C 1
ATOM 3999 O O . VAL A 1 508 ? -13.921 -0.235 31.271 1.00 93.81 508 VAL A O 1
ATOM 4002 N N . ASP A 1 509 ? -15.852 -0.717 30.230 1.00 96.25 509 ASP A N 1
ATOM 4003 C CA . ASP A 1 509 ? -15.348 -0.428 28.885 1.00 96.25 509 ASP A CA 1
ATOM 4004 C C . ASP A 1 509 ? -15.088 1.068 28.705 1.00 96.25 509 ASP A C 1
ATOM 4006 O O . ASP A 1 509 ? -14.131 1.458 28.040 1.00 96.25 509 ASP A O 1
ATOM 4010 N N . ILE A 1 510 ? -15.908 1.920 29.332 1.00 98.19 510 ILE A N 1
ATOM 4011 C CA . ILE A 1 510 ? -15.717 3.373 29.294 1.00 98.19 510 ILE A CA 1
ATOM 4012 C C . ILE A 1 510 ? -14.411 3.774 29.986 1.00 98.19 510 ILE A C 1
ATOM 4014 O O . ILE A 1 510 ? -13.665 4.607 29.465 1.00 98.19 510 ILE A O 1
ATOM 4018 N N . TYR A 1 511 ? -14.092 3.139 31.115 1.00 97.12 511 TYR A N 1
ATOM 4019 C CA . TYR A 1 511 ? -12.809 3.342 31.784 1.00 97.12 511 TYR A CA 1
ATOM 4020 C C . TYR A 1 511 ? -11.641 2.906 30.893 1.00 97.12 511 TYR A C 1
ATOM 4022 O O . TYR A 1 511 ? -10.688 3.661 30.698 1.00 97.12 511 TYR A O 1
ATOM 4030 N N . ALA A 1 512 ? -11.740 1.720 30.288 1.00 97.19 512 ALA A N 1
ATOM 4031 C CA . ALA A 1 512 ? -10.725 1.196 29.379 1.00 97.19 512 ALA A CA 1
ATOM 4032 C C . ALA A 1 512 ? -10.527 2.084 28.130 1.00 97.19 512 ALA A C 1
ATOM 4034 O O . ALA A 1 512 ? -9.394 2.272 27.671 1.00 97.19 512 ALA A O 1
ATOM 4035 N N . LEU A 1 513 ? -11.592 2.707 27.612 1.00 98.25 513 LEU A N 1
ATOM 4036 C CA . LEU A 1 513 ? -11.505 3.744 26.577 1.00 98.25 513 LEU A CA 1
ATOM 4037 C C . LEU A 1 513 ? -10.769 4.991 27.074 1.00 98.25 513 LEU A C 1
ATOM 4039 O O . LEU A 1 513 ? -9.897 5.503 26.371 1.00 98.25 513 LEU A O 1
ATOM 4043 N N . GLY A 1 514 ? -11.052 5.442 28.298 1.00 97.69 514 GLY A N 1
ATOM 4044 C CA . GLY A 1 514 ? -10.296 6.512 28.949 1.00 97.69 514 GLY A CA 1
ATOM 4045 C C . GLY A 1 514 ? -8.798 6.199 29.012 1.00 97.69 514 GLY A C 1
ATOM 4046 O O . GLY A 1 514 ? -7.976 7.028 28.619 1.00 97.69 514 GLY A O 1
ATOM 4047 N N . ILE A 1 515 ? -8.425 4.980 29.414 1.00 97.38 515 ILE A N 1
ATOM 4048 C CA . ILE A 1 515 ? -7.022 4.539 29.438 1.00 97.38 515 ILE A CA 1
ATOM 4049 C C . ILE A 1 515 ? -6.434 4.500 28.026 1.00 97.38 515 ILE A C 1
ATOM 4051 O O . ILE A 1 515 ? -5.306 4.946 27.826 1.00 97.38 515 ILE A O 1
ATOM 4055 N N . THR A 1 516 ? -7.196 4.038 27.034 1.00 96.88 516 THR A N 1
ATOM 4056 C CA . THR A 1 516 ? -6.779 4.012 25.623 1.00 96.88 516 THR A CA 1
ATOM 4057 C C . THR A 1 516 ? -6.439 5.419 25.121 1.00 96.88 516 THR A C 1
ATOM 4059 O O . THR A 1 516 ? -5.353 5.637 24.584 1.00 96.88 516 THR A O 1
ATOM 4062 N N . PHE A 1 517 ? -7.310 6.406 25.346 1.00 96.44 517 PHE A N 1
ATOM 4063 C CA . PHE A 1 517 ? -7.064 7.791 24.924 1.00 96.44 517 PHE A CA 1
ATOM 4064 C C . PHE A 1 517 ? -5.939 8.461 25.718 1.00 96.44 517 PHE A C 1
ATOM 4066 O O . PHE A 1 517 ? -5.115 9.170 25.137 1.00 96.44 517 PHE A O 1
ATOM 4073 N N . TYR A 1 518 ? -5.848 8.192 27.023 1.00 95.19 518 TYR A N 1
ATOM 4074 C CA . TYR A 1 518 ? -4.725 8.629 27.853 1.00 95.19 518 TYR A CA 1
ATOM 4075 C C . TYR A 1 518 ? -3.400 8.081 27.310 1.00 95.19 518 TYR A C 1
ATOM 4077 O O . TYR A 1 518 ? -2.422 8.822 27.172 1.00 95.19 518 TYR A O 1
ATOM 4085 N N . HIS A 1 519 ? -3.365 6.793 26.969 1.00 94.31 519 HIS A N 1
ATOM 4086 C CA . HIS A 1 519 ? -2.171 6.115 26.486 1.00 94.31 519 HIS A CA 1
ATOM 4087 C C . HIS A 1 519 ? -1.721 6.642 25.118 1.00 94.31 519 HIS A C 1
ATOM 4089 O O . HIS A 1 519 ? -0.525 6.813 24.900 1.00 94.31 519 HIS A O 1
ATOM 4095 N N . LEU A 1 520 ? -2.655 6.988 24.226 1.00 92.81 520 LEU A N 1
ATOM 4096 C CA . LEU A 1 520 ? -2.332 7.579 22.921 1.00 92.81 520 LEU A CA 1
ATOM 4097 C C . LEU A 1 520 ? -1.657 8.947 23.007 1.00 92.81 520 LEU A C 1
ATOM 4099 O O . LEU A 1 520 ? -0.874 9.281 22.124 1.00 92.81 520 LEU A O 1
ATOM 4103 N N . VAL A 1 521 ? -1.974 9.740 24.032 1.00 92.19 521 VAL A N 1
ATOM 4104 C CA . VAL A 1 521 ? -1.437 11.103 24.185 1.00 92.19 521 VAL A CA 1
ATOM 4105 C C . VAL A 1 521 ? -0.181 11.127 25.049 1.00 92.19 521 VAL A C 1
ATOM 4107 O O . VAL A 1 521 ? 0.754 11.872 24.770 1.00 92.19 521 VAL A O 1
ATOM 4110 N N . THR A 1 522 ? -0.151 10.328 26.113 1.00 91.69 522 THR A N 1
ATOM 4111 C CA . THR A 1 522 ? 0.956 10.336 27.084 1.00 91.69 522 THR A CA 1
ATOM 4112 C C . THR A 1 522 ? 2.024 9.288 26.788 1.00 91.69 522 THR A C 1
ATOM 4114 O O . THR A 1 522 ? 3.118 9.362 27.349 1.00 91.69 522 THR A O 1
ATOM 4117 N N . HI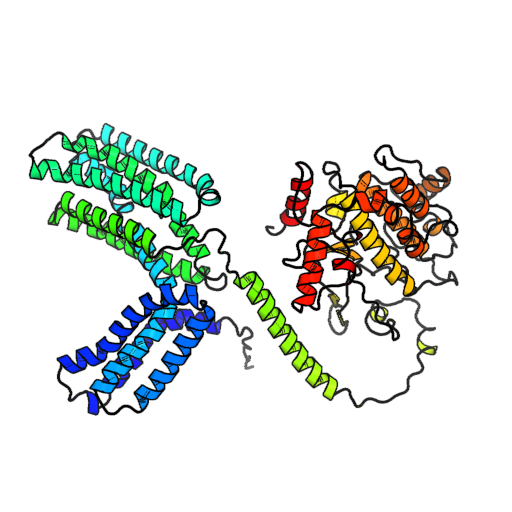S A 1 523 ? 1.710 8.288 25.954 1.00 91.56 523 HIS A N 1
ATOM 4118 C CA . HIS A 1 523 ? 2.526 7.093 25.702 1.00 91.56 523 HIS A CA 1
ATOM 4119 C C . HIS A 1 523 ? 2.895 6.313 26.973 1.00 91.56 523 HIS A C 1
ATOM 4121 O O . HIS A 1 523 ? 3.832 5.514 26.992 1.00 91.56 523 HIS A O 1
ATOM 4127 N N . LYS A 1 524 ? 2.144 6.539 28.054 1.00 91.50 524 LYS A N 1
ATOM 4128 C CA . LYS A 1 524 ? 2.317 5.937 29.375 1.00 91.50 524 LYS A CA 1
ATOM 4129 C C . LYS A 1 524 ? 0.965 5.437 29.866 1.00 91.50 524 LYS A C 1
ATOM 4131 O O . LYS A 1 524 ? -0.079 5.801 29.329 1.00 91.50 524 LYS A O 1
ATOM 4136 N N . TYR A 1 525 ? 0.991 4.584 30.877 1.00 92.75 525 TYR A N 1
ATOM 4137 C CA . TYR A 1 525 ? -0.206 4.179 31.603 1.00 92.75 525 TYR A CA 1
ATOM 4138 C C . TYR A 1 525 ? -0.250 4.933 32.935 1.00 92.75 525 TYR A C 1
ATOM 4140 O O . TYR A 1 525 ? 0.810 5.099 33.544 1.00 92.75 525 TYR A O 1
ATOM 4148 N N . PRO A 1 526 ? -1.430 5.366 33.416 1.00 91.19 526 PRO A N 1
ATOM 4149 C CA . PRO A 1 526 ? -1.538 6.001 34.729 1.00 91.19 526 PRO A CA 1
ATOM 4150 C C . PRO A 1 526 ? -1.088 5.070 35.862 1.00 91.19 526 PRO A C 1
ATOM 4152 O O . PRO A 1 526 ? -0.447 5.513 36.813 1.00 91.19 526 PRO A O 1
ATOM 4155 N N . VAL A 1 527 ? -1.414 3.778 35.741 1.00 91.75 527 VAL A N 1
ATOM 4156 C CA . VAL A 1 527 ? -1.016 2.706 36.660 1.00 91.75 527 VAL A CA 1
ATOM 4157 C C . VAL A 1 527 ? -0.724 1.450 35.838 1.00 91.75 527 VAL A C 1
ATOM 4159 O O . VAL A 1 527 ? -1.561 1.034 35.037 1.00 91.75 527 VAL A O 1
ATOM 4162 N N . ASN A 1 528 ? 0.456 0.854 36.010 1.00 93.00 528 ASN A N 1
ATOM 4163 C CA . ASN A 1 528 ? 0.862 -0.357 35.293 1.00 93.00 528 ASN A CA 1
ATOM 4164 C C . ASN A 1 528 ? 1.835 -1.181 36.140 1.00 93.00 528 ASN A C 1
ATOM 4166 O O . ASN A 1 528 ? 3.053 -1.089 35.985 1.00 93.00 528 ASN A O 1
ATOM 4170 N N . GLU A 1 529 ? 1.270 -1.947 37.062 1.00 93.25 529 GLU A N 1
ATOM 4171 C CA . GLU A 1 529 ? 1.998 -2.806 37.989 1.00 93.25 529 GLU A CA 1
ATOM 4172 C C . GLU A 1 529 ? 2.095 -4.248 37.473 1.00 93.25 529 GLU A C 1
ATOM 4174 O O . GLU A 1 529 ? 1.460 -4.637 36.491 1.00 93.25 529 GLU A O 1
ATOM 4179 N N . ARG A 1 530 ? 2.909 -5.075 38.137 1.00 87.94 530 ARG A N 1
ATOM 4180 C CA . ARG A 1 530 ? 3.231 -6.431 37.655 1.00 87.94 530 ARG A CA 1
ATOM 4181 C C . ARG A 1 530 ? 2.121 -7.443 37.899 1.00 87.94 530 ARG A C 1
ATOM 4183 O O . ARG A 1 530 ? 2.051 -8.456 37.207 1.00 87.94 530 ARG A O 1
ATOM 4190 N N . ASN A 1 531 ? 1.297 -7.217 38.917 1.00 87.81 531 ASN A N 1
ATOM 4191 C CA . ASN A 1 531 ? 0.239 -8.137 39.302 1.00 87.81 531 ASN A CA 1
ATOM 4192 C C . ASN A 1 531 ? -1.026 -7.399 39.753 1.00 87.81 531 ASN A C 1
ATOM 4194 O O . ASN A 1 531 ? -1.001 -6.228 40.125 1.00 87.81 531 ASN A O 1
ATOM 4198 N N . ILE A 1 532 ? -2.143 -8.130 39.742 1.00 86.56 532 ILE A N 1
ATOM 4199 C CA . ILE A 1 532 ? -3.475 -7.613 40.083 1.00 86.56 532 ILE A CA 1
ATOM 4200 C C . ILE A 1 532 ? -3.500 -6.978 41.482 1.00 86.56 532 ILE A C 1
ATOM 4202 O O . ILE A 1 532 ? -4.148 -5.952 41.667 1.00 86.56 532 ILE A O 1
ATOM 4206 N N . LYS A 1 533 ? -2.793 -7.557 42.464 1.00 88.12 533 LYS A N 1
ATOM 4207 C CA . LYS A 1 533 ? -2.786 -7.055 43.849 1.00 88.12 533 LYS A CA 1
ATOM 4208 C C . LYS A 1 533 ? -2.068 -5.709 43.959 1.00 88.12 533 LYS A C 1
ATOM 4210 O O . LYS A 1 533 ? -2.584 -4.796 44.594 1.00 88.12 533 LYS A O 1
ATOM 4215 N N . GLU A 1 534 ? -0.903 -5.574 43.335 1.00 90.75 534 GLU A N 1
ATOM 4216 C CA . GLU A 1 534 ? -0.144 -4.320 43.285 1.00 90.75 534 GLU A CA 1
ATOM 4217 C C . GLU A 1 534 ? -0.918 -3.237 42.534 1.00 90.75 534 GLU A C 1
ATOM 4219 O O . GLU A 1 534 ? -1.062 -2.130 43.054 1.00 90.75 534 GLU A O 1
ATOM 4224 N N . GLN A 1 535 ? -1.500 -3.579 41.377 1.00 90.50 535 GLN A N 1
ATOM 4225 C CA . GLN A 1 535 ? -2.354 -2.675 40.601 1.00 90.50 535 GLN A CA 1
ATOM 4226 C C . GLN A 1 535 ? -3.519 -2.166 41.461 1.00 90.50 535 GLN A C 1
ATOM 4228 O O . GLN A 1 535 ? -3.745 -0.960 41.562 1.00 90.50 535 GLN A O 1
ATOM 4233 N N . GLN A 1 536 ? -4.219 -3.079 42.143 1.00 88.94 536 GLN A N 1
ATOM 4234 C CA . GLN A 1 536 ? -5.331 -2.750 43.030 1.00 88.94 536 GLN A CA 1
ATOM 4235 C C . GLN A 1 536 ? -4.890 -1.829 44.172 1.00 88.94 536 GLN A C 1
ATOM 4237 O O . GLN A 1 536 ? -5.518 -0.795 44.397 1.00 88.94 536 GLN A O 1
ATOM 4242 N N . ASN A 1 537 ? -3.803 -2.165 44.870 1.00 89.19 537 ASN A N 1
ATOM 4243 C CA . ASN A 1 537 ? -3.278 -1.356 45.971 1.00 89.19 537 ASN A CA 1
ATOM 4244 C C . ASN A 1 537 ? -2.913 0.056 45.504 1.00 89.19 537 ASN A C 1
ATOM 4246 O O . ASN A 1 537 ? -3.236 1.035 46.177 1.00 89.19 537 ASN A O 1
ATOM 4250 N N . LYS A 1 538 ? -2.283 0.175 44.332 1.00 89.25 538 LYS A N 1
ATOM 4251 C CA . LYS A 1 538 ? -1.898 1.466 43.766 1.00 89.25 538 LYS A CA 1
ATOM 4252 C C . LYS A 1 538 ? -3.114 2.309 43.385 1.00 89.25 538 LYS A C 1
ATOM 4254 O O . LYS A 1 538 ? -3.143 3.501 43.682 1.00 89.25 538 LYS A O 1
ATOM 4259 N N . MET A 1 539 ? -4.136 1.698 42.789 1.00 88.12 539 MET A N 1
ATOM 4260 C CA . MET A 1 539 ? -5.387 2.385 42.452 1.00 88.12 539 MET A CA 1
ATOM 4261 C C . MET A 1 539 ? -6.152 2.825 43.708 1.00 88.12 539 MET A C 1
ATOM 4263 O O . MET A 1 539 ? -6.638 3.952 43.751 1.00 88.12 539 MET A O 1
ATOM 4267 N N . LEU A 1 540 ? -6.187 2.003 44.762 1.00 85.12 540 LEU A N 1
ATOM 4268 C CA . LEU A 1 540 ? -6.795 2.369 46.050 1.00 85.12 540 LEU A CA 1
ATOM 4269 C C . LEU A 1 540 ? -6.082 3.546 46.737 1.00 85.12 540 LEU A C 1
ATOM 4271 O O . LEU A 1 540 ? -6.731 4.323 47.424 1.00 85.12 540 LEU A O 1
ATOM 4275 N N . GLN A 1 541 ? -4.769 3.703 46.546 1.00 85.81 541 GLN A N 1
ATOM 4276 C CA . GLN A 1 541 ? -4.019 4.844 47.088 1.00 85.81 541 GLN A CA 1
ATOM 4277 C C . GLN A 1 541 ? -4.264 6.153 46.324 1.00 85.81 541 GLN A C 1
ATOM 4279 O O . GLN A 1 541 ? -4.157 7.229 46.908 1.00 85.81 541 GLN A O 1
ATOM 4284 N N . LEU A 1 542 ? -4.535 6.084 45.017 1.00 82.19 542 LEU A N 1
ATOM 4285 C CA . LEU A 1 542 ? -4.623 7.271 44.162 1.00 82.19 542 LEU A CA 1
ATOM 4286 C C . LEU A 1 542 ? -5.951 8.026 44.308 1.00 82.19 542 LEU A C 1
ATOM 4288 O O . LEU A 1 542 ? -5.940 9.248 44.179 1.00 82.19 542 LEU A O 1
ATOM 4292 N N . ASN A 1 543 ? -7.062 7.334 44.596 1.00 72.50 543 ASN A N 1
ATOM 4293 C CA . ASN A 1 543 ? -8.456 7.829 44.633 1.00 72.50 543 ASN A CA 1
ATOM 4294 C C . ASN A 1 543 ? -8.978 8.494 43.337 1.00 72.50 543 ASN A C 1
ATOM 4296 O O . ASN A 1 543 ? -10.142 8.315 42.998 1.00 72.50 543 ASN A O 1
ATOM 4300 N N . CYS A 1 544 ? -8.147 9.241 42.607 1.00 80.94 544 CYS A N 1
ATOM 4301 C CA . CYS A 1 544 ? -8.418 9.851 41.310 1.00 80.94 544 CYS A CA 1
ATOM 4302 C C . CYS A 1 544 ? -7.113 10.005 40.505 1.00 80.94 544 CYS A C 1
ATOM 4304 O O . CYS A 1 544 ? -6.008 9.984 41.056 1.00 80.94 544 CYS A O 1
ATOM 4306 N N . LEU A 1 545 ? -7.227 10.176 39.187 1.00 88.00 545 LEU A N 1
ATOM 4307 C CA . LEU A 1 545 ? -6.072 10.431 38.326 1.00 88.00 545 LEU A CA 1
ATOM 4308 C C . LEU A 1 545 ? -5.794 11.931 38.212 1.00 88.00 545 LEU A C 1
ATOM 4310 O O . LEU A 1 545 ? -6.691 12.733 37.960 1.00 88.00 545 LEU A O 1
ATOM 4314 N N . LYS A 1 546 ? -4.521 12.310 38.357 1.00 88.00 546 LYS A N 1
ATOM 4315 C CA . LYS A 1 546 ? -4.073 13.689 38.142 1.00 88.00 546 LYS A CA 1
ATOM 4316 C C . LYS A 1 546 ? -3.836 13.952 36.658 1.00 88.00 546 LYS A C 1
ATOM 4318 O O . LYS A 1 546 ? -3.399 13.065 35.923 1.00 88.00 546 LYS A O 1
ATOM 4323 N N . ARG A 1 547 ? -4.066 15.199 36.247 1.00 92.88 547 ARG A N 1
ATOM 4324 C CA . ARG A 1 547 ? -3.800 15.662 34.884 1.00 92.88 547 ARG A CA 1
ATOM 4325 C C . ARG A 1 547 ? -2.311 15.518 34.546 1.00 92.88 547 ARG A C 1
ATOM 4327 O O . ARG A 1 547 ? -1.489 16.110 35.247 1.00 92.88 547 ARG A O 1
ATOM 4334 N N . PRO A 1 548 ? -1.941 14.765 33.496 1.00 91.31 548 PRO A N 1
ATOM 4335 C CA . PRO A 1 548 ? -0.556 14.680 33.047 1.00 91.31 548 PRO A CA 1
ATOM 4336 C C . PRO A 1 548 ? -0.146 15.958 32.301 1.00 91.31 548 PRO A C 1
ATOM 4338 O O . PRO A 1 548 ? -0.974 16.622 31.673 1.00 91.31 548 PRO A O 1
ATOM 4341 N N . SER A 1 549 ? 1.146 16.284 32.329 1.00 90.00 549 SER A N 1
ATOM 4342 C CA . SER A 1 549 ? 1.708 17.488 31.692 1.00 90.00 549 SER A CA 1
ATOM 4343 C C . SER A 1 549 ? 1.530 17.534 30.168 1.00 90.00 549 SER A C 1
ATOM 4345 O O . SER A 1 549 ? 1.486 18.604 29.562 1.00 90.00 549 SER A O 1
ATOM 4347 N N . GLU A 1 550 ? 1.413 16.364 29.547 1.00 89.12 550 GLU A N 1
ATOM 4348 C CA . GLU A 1 550 ? 1.244 16.156 28.115 1.00 89.12 550 GLU A CA 1
ATOM 4349 C C . GLU A 1 550 ? -0.165 16.577 27.636 1.00 89.12 550 GLU A C 1
ATOM 4351 O O . GLU A 1 550 ? -0.344 16.962 26.480 1.00 89.12 550 GLU A O 1
ATOM 4356 N N . VAL A 1 551 ? -1.165 16.575 28.527 1.00 89.88 551 VAL A N 1
ATOM 4357 C CA . VAL A 1 551 ? -2.568 16.902 28.220 1.00 89.88 551 VAL A CA 1
ATOM 4358 C C . VAL A 1 551 ? -2.818 18.392 28.461 1.00 89.88 551 VAL A C 1
ATOM 4360 O O . VAL A 1 551 ? -3.203 18.824 29.548 1.00 89.88 551 VAL A O 1
ATOM 4363 N N . LYS A 1 552 ? -2.620 19.203 27.418 1.00 88.62 552 LYS A N 1
ATOM 4364 C CA . LYS A 1 552 ? -2.732 20.674 27.492 1.00 88.62 552 LYS A CA 1
ATOM 4365 C C . LYS A 1 552 ? -4.131 21.237 27.243 1.00 88.62 552 LYS A C 1
ATOM 4367 O O . LYS A 1 552 ? -4.428 22.311 27.741 1.00 88.62 552 LYS A O 1
ATOM 4372 N N . ASN A 1 553 ? -4.980 20.541 26.492 1.00 91.06 553 ASN A N 1
ATOM 4373 C CA . ASN A 1 553 ? -6.329 21.022 26.190 1.00 91.06 553 ASN A CA 1
ATOM 4374 C C . ASN A 1 553 ? -7.286 20.722 27.358 1.00 91.06 553 ASN A C 1
ATOM 4376 O O . ASN A 1 553 ? -7.379 19.574 27.796 1.00 91.06 553 ASN A O 1
ATOM 4380 N N . ASP A 1 554 ? -7.985 21.747 27.844 1.00 94.19 554 ASP A N 1
ATOM 4381 C CA . ASP A 1 554 ? -8.846 21.647 29.028 1.00 94.19 554 ASP A CA 1
ATOM 4382 C C . ASP A 1 554 ? -10.108 20.822 28.767 1.00 94.19 554 ASP A C 1
ATOM 4384 O O . ASP A 1 554 ? -10.436 19.957 29.573 1.00 94.19 554 ASP A O 1
ATOM 4388 N N . LEU A 1 555 ? -10.757 20.998 27.610 1.00 95.25 555 LEU A N 1
ATOM 4389 C CA . LEU A 1 555 ? -11.920 20.191 27.223 1.00 95.25 555 LEU A CA 1
ATOM 4390 C C . LEU A 1 555 ? -11.567 18.710 27.046 1.00 95.25 555 LEU A C 1
ATOM 4392 O O . LEU A 1 555 ? -12.379 17.841 27.364 1.00 95.25 555 LEU A O 1
ATOM 4396 N N . PHE A 1 556 ? -10.364 18.417 26.540 1.00 95.50 556 PHE A N 1
ATOM 4397 C CA . PHE A 1 556 ? -9.863 17.051 26.410 1.00 95.50 556 PHE A CA 1
ATOM 4398 C C . PHE A 1 556 ? -9.614 16.424 27.783 1.00 95.50 556 PHE A C 1
ATOM 4400 O O . PHE A 1 556 ? -9.993 15.278 28.007 1.00 95.50 556 PHE A O 1
ATOM 4407 N N . TRP A 1 557 ? -9.012 17.164 28.719 1.00 96.25 557 TRP A N 1
ATOM 4408 C CA . TRP A 1 557 ? -8.860 16.673 30.088 1.00 96.25 557 TRP A CA 1
ATOM 4409 C C . TRP A 1 557 ? -10.215 16.475 30.775 1.00 96.25 557 TRP A C 1
ATOM 4411 O O . TRP A 1 557 ? -10.407 15.456 31.431 1.00 96.25 557 TRP A O 1
ATOM 4421 N N . ASP A 1 558 ? -11.159 17.400 30.597 1.00 96.81 558 ASP A N 1
ATOM 4422 C CA . ASP A 1 558 ? -12.490 17.321 31.203 1.00 96.81 558 ASP A CA 1
ATOM 4423 C C . ASP A 1 558 ? -13.226 16.045 30.764 1.00 96.81 558 ASP A C 1
ATOM 4425 O O . ASP A 1 558 ? -13.620 15.243 31.614 1.00 96.81 558 ASP A O 1
ATOM 4429 N N . ILE A 1 559 ? -13.297 15.761 29.455 1.00 97.56 559 ILE A N 1
ATOM 4430 C CA . ILE A 1 559 ? -13.894 14.501 28.979 1.00 97.56 559 ILE A CA 1
ATOM 4431 C C . ILE A 1 559 ? -13.107 13.277 29.460 1.00 97.56 559 ILE A C 1
ATOM 4433 O O . ILE A 1 559 ? -13.706 12.302 29.910 1.00 97.56 559 ILE A O 1
ATOM 4437 N N . LEU A 1 560 ? -11.772 13.323 29.411 1.00 97.06 560 LEU A N 1
ATOM 4438 C CA . LEU A 1 560 ? -10.922 12.202 29.810 1.00 97.06 560 LEU A CA 1
ATOM 4439 C C . LEU A 1 560 ? -11.092 11.868 31.297 1.00 97.06 560 LEU A C 1
ATOM 4441 O O . LEU A 1 560 ? -11.155 10.696 31.655 1.00 97.06 560 LEU A O 1
ATOM 4445 N N . SER A 1 561 ? -11.231 12.882 32.152 1.00 96.38 561 SER A N 1
ATOM 4446 C CA . SER A 1 561 ? -11.466 12.714 33.587 1.00 96.38 561 SER A CA 1
ATOM 4447 C C . SER A 1 561 ? -12.828 12.079 33.886 1.00 96.38 561 SER A C 1
ATOM 4449 O O . SER A 1 561 ? -12.906 11.209 34.747 1.00 96.38 561 SER A O 1
ATOM 4451 N N . LYS A 1 562 ? -13.871 12.415 33.112 1.00 97.62 562 LYS A N 1
ATOM 4452 C CA . LYS A 1 562 ? -15.212 11.806 33.214 1.00 97.62 562 LYS A CA 1
ATOM 4453 C C . LYS A 1 562 ? -15.250 10.355 32.727 1.00 97.62 562 LYS A C 1
ATOM 4455 O O . LYS A 1 562 ? -16.033 9.560 33.243 1.00 97.62 562 LYS A O 1
ATOM 4460 N N . LEU A 1 563 ? -14.417 9.998 31.743 1.00 97.62 563 LEU A N 1
ATOM 4461 C CA . LEU A 1 563 ? -14.226 8.605 31.307 1.00 97.62 563 LEU A CA 1
ATOM 4462 C C . LEU A 1 563 ? -13.447 7.790 32.353 1.00 97.62 563 LEU A C 1
ATOM 4464 O O . LEU A 1 563 ? -13.722 6.610 32.547 1.00 97.62 563 LEU A O 1
ATOM 4468 N N . LEU A 1 564 ? -12.484 8.424 33.027 1.00 96.56 564 LEU A N 1
ATOM 4469 C CA . LEU A 1 564 ? -11.574 7.809 33.999 1.00 96.56 564 LEU A CA 1
ATOM 4470 C C . LEU A 1 564 ? -12.049 7.913 35.457 1.00 96.56 564 LEU A C 1
ATOM 4472 O O . LEU A 1 564 ? -11.254 7.657 36.365 1.00 96.56 564 LEU A O 1
ATOM 4476 N N . ASP A 1 565 ? -13.312 8.274 35.701 1.00 94.94 565 ASP A N 1
ATOM 4477 C CA . ASP A 1 565 ? -13.860 8.327 37.058 1.00 94.94 565 ASP A CA 1
ATOM 4478 C C . ASP A 1 565 ? -13.814 6.930 37.700 1.00 94.94 565 ASP A C 1
ATOM 4480 O O . ASP A 1 565 ? -14.145 5.916 37.072 1.00 94.94 565 ASP A O 1
ATOM 4484 N N . PHE A 1 566 ? -13.343 6.857 38.944 1.00 92.19 566 PHE A N 1
ATOM 4485 C CA . PHE A 1 566 ? -13.203 5.592 39.665 1.00 92.19 566 PHE A CA 1
ATOM 4486 C C . PHE A 1 566 ? -14.549 5.079 40.174 1.00 92.19 566 PHE A C 1
ATOM 4488 O O . PHE A 1 566 ? -14.684 3.879 40.410 1.00 92.19 566 PHE A O 1
ATOM 4495 N N . ASP A 1 567 ? -15.523 5.971 40.330 1.00 90.69 567 ASP A N 1
ATOM 4496 C CA . ASP A 1 567 ? -16.898 5.642 40.663 1.00 90.69 567 ASP A CA 1
ATOM 4497 C C . ASP A 1 567 ? -17.674 5.335 39.364 1.00 90.69 567 ASP A C 1
ATOM 4499 O O . ASP A 1 567 ? -17.893 6.238 38.545 1.00 90.69 567 ASP A O 1
ATOM 4503 N N . PRO A 1 568 ? -18.074 4.071 39.123 1.00 92.00 568 PRO A N 1
ATOM 4504 C CA . PRO A 1 568 ? -18.758 3.692 37.890 1.00 92.00 568 PRO A CA 1
ATOM 4505 C C . PRO A 1 568 ? -20.095 4.421 37.709 1.00 92.00 568 PRO A C 1
ATOM 4507 O O . PRO A 1 568 ? -20.495 4.651 36.566 1.00 92.00 568 PRO A O 1
ATOM 4510 N N . ASP A 1 569 ? -20.766 4.839 38.784 1.00 91.56 569 ASP A N 1
ATOM 4511 C CA . ASP A 1 569 ? -22.057 5.527 38.696 1.00 91.56 569 ASP A CA 1
ATOM 4512 C C . ASP A 1 569 ? -21.894 6.965 38.192 1.00 91.56 569 ASP A C 1
ATOM 4514 O O . ASP A 1 569 ? -22.691 7.434 37.376 1.00 91.56 569 ASP A O 1
ATOM 4518 N N . LYS A 1 570 ? -20.806 7.634 38.591 1.00 94.31 570 LYS A N 1
ATOM 4519 C CA . LYS A 1 570 ? -20.445 8.985 38.123 1.00 94.31 570 LYS A CA 1
ATOM 4520 C C . LYS A 1 570 ? -19.780 8.987 36.753 1.00 94.31 570 LYS A C 1
ATOM 4522 O O . LYS A 1 570 ? -19.849 9.989 36.040 1.00 94.31 570 LYS A O 1
ATOM 4527 N N . ARG A 1 571 ? -19.146 7.874 36.373 1.00 96.44 571 ARG A N 1
ATOM 4528 C CA . ARG A 1 571 ? -18.482 7.718 35.076 1.00 96.44 571 ARG A CA 1
ATOM 4529 C C . ARG A 1 571 ? -19.473 7.947 33.940 1.00 96.44 571 ARG A C 1
ATOM 4531 O O . ARG A 1 571 ? -20.563 7.381 33.931 1.00 96.44 571 ARG A O 1
ATOM 4538 N N . ILE A 1 572 ? -19.102 8.757 32.960 1.00 97.75 572 ILE A N 1
ATOM 4539 C CA . ILE A 1 572 ? -19.980 9.072 31.825 1.00 97.75 572 ILE A CA 1
ATOM 4540 C C . ILE A 1 572 ? -20.271 7.817 30.974 1.00 97.75 572 ILE A C 1
ATOM 4542 O O . ILE A 1 572 ? -19.507 6.858 30.994 1.00 97.75 572 ILE A O 1
ATOM 4546 N N . THR A 1 573 ? -21.374 7.783 30.228 1.00 97.62 573 THR A N 1
ATOM 4547 C CA . THR A 1 573 ? -21.620 6.749 29.196 1.00 97.62 573 THR A CA 1
ATOM 4548 C C . THR A 1 573 ? -21.038 7.165 27.844 1.00 97.62 573 THR A C 1
ATOM 4550 O O . THR A 1 573 ? -20.736 8.339 27.634 1.00 97.62 573 THR A O 1
ATOM 4553 N N . ALA A 1 574 ? -20.911 6.237 26.887 1.00 96.69 574 ALA A N 1
ATOM 4554 C CA . ALA A 1 574 ? -20.448 6.587 25.539 1.00 96.69 574 ALA A CA 1
ATOM 4555 C C . ALA A 1 574 ? -21.399 7.587 24.843 1.00 96.69 574 ALA A C 1
ATOM 4557 O O . ALA A 1 574 ? -20.949 8.518 24.179 1.00 96.69 574 ALA A O 1
ATOM 4558 N N . GLU A 1 575 ? -22.711 7.439 25.060 1.00 95.62 575 GLU A N 1
ATOM 4559 C CA . GLU A 1 575 ? -23.738 8.356 24.553 1.00 95.62 575 GLU A CA 1
ATOM 4560 C C . GLU A 1 575 ? -23.579 9.770 25.121 1.00 95.62 575 GLU A C 1
ATOM 4562 O O . GLU A 1 575 ? -23.492 10.739 24.368 1.00 95.62 575 GLU A O 1
ATOM 4567 N N . GLN A 1 576 ? -23.462 9.892 26.444 1.00 97.50 576 GLN A N 1
ATOM 4568 C CA . GLN A 1 576 ? -23.229 11.180 27.099 1.00 97.50 576 GLN A CA 1
ATOM 4569 C C . GLN A 1 576 ? -21.870 11.783 26.696 1.00 97.50 576 GLN A C 1
ATOM 4571 O O . GLN A 1 576 ? -21.761 12.995 26.518 1.00 97.50 576 GLN A O 1
ATOM 4576 N N . ALA A 1 577 ? -20.835 10.956 26.511 1.00 97.88 577 ALA A N 1
ATOM 4577 C CA . ALA A 1 577 ? -19.514 11.408 26.081 1.00 97.88 577 ALA A CA 1
ATOM 4578 C C . ALA A 1 577 ? -19.543 12.030 24.678 1.00 97.88 577 ALA A C 1
ATOM 4580 O O . ALA A 1 577 ? -18.869 13.031 24.455 1.00 97.88 577 ALA A O 1
ATOM 4581 N N . LEU A 1 578 ? -20.349 11.505 23.751 1.00 96.94 578 LEU A N 1
ATOM 4582 C CA . LEU A 1 578 ? -20.513 12.075 22.406 1.00 96.94 578 LEU A CA 1
ATOM 4583 C C . LEU A 1 578 ? -21.202 13.449 22.407 1.00 96.94 578 LEU A C 1
ATOM 4585 O O . LEU A 1 578 ? -20.977 14.233 21.487 1.00 96.94 578 LEU A O 1
ATOM 4589 N N . GLN A 1 579 ? -21.985 13.760 23.445 1.00 97.38 579 GLN A N 1
ATOM 4590 C CA . GLN A 1 579 ? -22.623 15.071 23.642 1.00 97.38 579 GLN A CA 1
ATOM 4591 C C . GLN A 1 579 ? -21.723 16.083 24.370 1.00 97.38 579 GLN A C 1
ATOM 4593 O O . GLN A 1 579 ? -22.088 17.249 24.531 1.00 97.38 579 GLN A O 1
ATOM 4598 N N . HIS A 1 580 ? -20.539 15.660 24.819 1.00 97.88 580 HIS A N 1
ATOM 4599 C CA . HIS A 1 580 ? -19.620 16.504 25.572 1.00 97.88 580 HIS A CA 1
ATOM 4600 C C . HIS A 1 580 ? -19.163 17.731 24.757 1.00 97.88 580 HIS A C 1
ATOM 4602 O O . HIS A 1 580 ? -18.904 17.581 23.560 1.00 97.88 580 HIS A O 1
ATOM 4608 N N . PRO A 1 581 ? -18.919 18.905 25.383 1.00 96.94 581 PRO A N 1
ATOM 4609 C CA . PRO A 1 581 ? -18.377 20.089 24.702 1.00 96.94 581 PRO A CA 1
ATOM 4610 C C . PRO A 1 581 ? -17.095 19.830 23.903 1.00 96.94 581 PRO A C 1
ATOM 4612 O O . PRO A 1 581 ? -16.823 20.508 22.924 1.00 96.94 581 PRO A O 1
ATOM 4615 N N . TYR A 1 582 ? -16.330 18.795 24.253 1.00 96.62 582 TYR A N 1
ATOM 4616 C CA . TYR A 1 582 ? -15.178 18.360 23.458 1.00 96.62 582 TYR A CA 1
ATOM 4617 C C . TYR A 1 582 ? -15.554 17.934 22.020 1.00 96.62 582 TYR A C 1
ATOM 4619 O O . TYR A 1 582 ? -14.711 17.985 21.136 1.00 96.62 582 TYR A O 1
ATOM 4627 N N . PHE A 1 583 ? -16.792 17.543 21.730 1.00 96.12 583 PHE A N 1
ATOM 4628 C CA . PHE A 1 583 ? -17.238 17.224 20.366 1.00 96.12 583 PHE A CA 1
ATOM 4629 C C . PHE A 1 583 ? -18.242 18.223 19.791 1.00 96.12 583 PHE A C 1
ATOM 4631 O O . PHE A 1 583 ? -18.466 18.196 18.580 1.00 96.12 583 PHE A O 1
ATOM 4638 N N . THR A 1 584 ? -18.852 19.058 20.634 1.00 94.44 584 THR A N 1
ATOM 4639 C CA . THR A 1 584 ? -19.997 19.909 20.273 1.00 94.44 584 THR A CA 1
ATOM 4640 C C . THR A 1 584 ? -19.727 21.409 20.404 1.00 94.44 584 THR A C 1
ATOM 4642 O O . THR A 1 584 ? -20.526 22.204 19.915 1.00 94.44 584 THR A O 1
ATOM 4645 N N . SER A 1 585 ? -18.622 21.826 21.035 1.00 92.50 585 SER A N 1
ATOM 4646 C CA . SER A 1 585 ? -18.302 23.247 21.206 1.00 92.50 585 SER A CA 1
ATOM 4647 C C . SER A 1 585 ? -17.915 23.927 19.884 1.00 92.50 585 SER A C 1
ATOM 4649 O O . SER A 1 585 ? -17.467 23.261 18.945 1.00 92.50 585 SER A O 1
ATOM 4651 N N . PRO A 1 586 ? -17.989 25.271 19.814 1.00 90.06 586 PRO A N 1
ATOM 4652 C CA . PRO A 1 586 ? -17.436 26.023 18.690 1.00 90.06 586 PRO A CA 1
ATOM 4653 C C . PRO A 1 586 ? -15.955 25.713 18.444 1.00 90.06 586 PRO A C 1
ATOM 4655 O O . PRO A 1 586 ? -15.547 25.588 17.296 1.00 90.06 586 PRO A O 1
ATOM 4658 N N . GLU A 1 587 ? -15.169 25.495 19.506 1.00 89.31 587 GLU A N 1
ATOM 4659 C CA . GLU A 1 587 ? -13.760 25.095 19.395 1.00 89.31 587 GLU A CA 1
ATOM 4660 C C . GLU A 1 587 ? -13.607 23.770 18.638 1.00 89.31 587 GLU A C 1
ATOM 4662 O O . GLU A 1 587 ? -12.722 23.635 17.794 1.00 89.31 587 GLU A O 1
ATOM 4667 N N . ALA A 1 588 ? -14.486 22.799 18.906 1.00 89.38 588 ALA A N 1
ATOM 4668 C CA . ALA A 1 588 ? -14.491 21.514 18.216 1.00 89.38 588 ALA A CA 1
ATOM 4669 C C . ALA A 1 588 ? -14.845 21.660 16.729 1.00 89.38 588 ALA A C 1
ATOM 4671 O O . ALA A 1 588 ? -14.249 20.970 15.906 1.00 89.38 588 ALA A O 1
ATOM 4672 N N . LEU A 1 589 ? -15.767 22.567 16.387 1.00 88.12 589 LEU A N 1
ATOM 4673 C CA . LEU A 1 589 ? -16.123 22.872 14.998 1.00 88.12 589 LEU A CA 1
ATOM 4674 C C . LEU A 1 589 ? -14.973 23.568 14.259 1.00 88.12 589 LEU A C 1
ATOM 4676 O O . LEU A 1 589 ? -14.687 23.219 13.121 1.00 88.12 589 LEU A O 1
ATOM 4680 N N . THR A 1 590 ? -14.268 24.495 14.913 1.00 88.94 590 THR A N 1
ATOM 4681 C CA . THR A 1 590 ? -13.109 25.189 14.319 1.00 88.94 590 THR A CA 1
ATOM 4682 C C . THR A 1 590 ? -11.856 24.320 14.193 1.00 88.94 590 THR A C 1
ATOM 4684 O O . THR A 1 590 ? -10.960 24.654 13.426 1.00 88.94 590 THR A O 1
ATOM 4687 N N . ASP A 1 591 ? -11.767 23.226 14.955 1.00 89.25 591 ASP A N 1
ATOM 4688 C CA . ASP A 1 591 ? -10.656 22.265 14.888 1.00 89.25 591 ASP A CA 1
ATOM 4689 C C . ASP A 1 591 ? -10.808 21.307 13.691 1.00 89.25 591 ASP A C 1
ATOM 4691 O O . ASP A 1 591 ? -9.868 20.586 13.376 1.00 89.25 591 ASP A O 1
ATOM 4695 N N . ILE A 1 592 ? -11.959 21.291 13.004 1.00 88.94 592 ILE A N 1
ATOM 4696 C CA . ILE A 1 592 ? -12.148 20.505 11.777 1.00 88.94 592 ILE A CA 1
ATOM 4697 C C . ILE A 1 592 ? -11.229 21.065 10.684 1.00 88.94 592 ILE A C 1
ATOM 4699 O O . ILE A 1 592 ? -11.272 22.249 10.357 1.00 88.94 592 ILE A O 1
ATOM 4703 N N . SER A 1 593 ? -10.378 20.208 10.119 1.00 86.12 593 SER A N 1
ATOM 4704 C CA . SER A 1 593 ? -9.450 20.609 9.063 1.00 86.12 593 SER A CA 1
ATOM 4705 C C . SER A 1 593 ? -10.158 20.695 7.703 1.00 86.12 593 SER A C 1
ATOM 4707 O O . SER A 1 593 ? -11.065 19.896 7.446 1.00 86.12 593 SER A O 1
ATOM 4709 N N . PRO A 1 594 ? -9.720 21.582 6.787 1.00 80.75 594 PRO A N 1
ATOM 4710 C CA . PRO A 1 594 ? -10.277 21.655 5.433 1.00 80.75 594 PRO A CA 1
ATOM 4711 C C . PRO A 1 594 ? -10.279 20.300 4.716 1.00 80.75 594 PRO A C 1
ATOM 4713 O O . PRO A 1 594 ? -11.226 19.947 4.027 1.00 80.75 594 PRO A O 1
ATOM 4716 N N . GLU A 1 595 ? -9.261 19.469 4.946 1.00 81.69 595 GLU A N 1
ATOM 4717 C CA . GLU A 1 595 ? -9.188 18.139 4.341 1.00 81.69 595 GLU A CA 1
ATOM 4718 C C . GLU A 1 595 ? -10.234 17.164 4.904 1.00 81.69 595 GLU A C 1
ATOM 4720 O O . GLU A 1 595 ? -10.664 16.250 4.197 1.00 81.69 595 GLU A O 1
ATOM 4725 N N . GLN A 1 596 ? -10.632 17.310 6.174 1.00 86.62 596 GLN A N 1
ATOM 4726 C CA . GLN A 1 596 ? -11.738 16.533 6.745 1.00 86.62 596 GLN A CA 1
ATOM 4727 C C . GLN A 1 596 ? -13.071 16.939 6.106 1.00 86.62 596 GLN A C 1
ATOM 4729 O O . GLN A 1 596 ? -13.920 16.076 5.882 1.00 86.62 596 GLN A O 1
ATOM 4734 N N . GLU A 1 597 ? -13.242 18.221 5.779 1.00 84.31 597 GLU A N 1
ATOM 4735 C CA . GLU A 1 597 ? -14.406 18.722 5.041 1.00 84.31 597 GLU A CA 1
ATOM 4736 C C . GLU A 1 597 ? -14.417 18.216 3.596 1.00 84.31 597 GLU A C 1
ATOM 4738 O O . GLU A 1 597 ? -15.417 17.638 3.169 1.00 84.31 597 GLU A O 1
ATOM 4743 N N . ASP A 1 598 ? -13.296 18.324 2.879 1.00 82.94 598 ASP A N 1
ATOM 4744 C CA . ASP A 1 598 ? -13.157 17.843 1.499 1.00 82.94 598 ASP A CA 1
ATOM 4745 C C . ASP A 1 598 ? -13.478 16.346 1.387 1.00 82.94 598 ASP A C 1
ATOM 4747 O O . ASP A 1 598 ? -14.230 15.910 0.514 1.00 82.94 598 ASP A O 1
ATOM 4751 N N . LEU A 1 599 ? -12.941 15.527 2.297 1.00 84.38 599 LEU A N 1
ATOM 4752 C CA . LEU A 1 599 ? -13.177 14.080 2.312 1.00 84.38 599 LEU A CA 1
ATOM 4753 C C . LEU A 1 599 ? -14.625 13.704 2.650 1.00 84.38 599 LEU A C 1
ATOM 4755 O O . LEU A 1 599 ? -15.109 12.673 2.162 1.00 84.38 599 LEU A O 1
ATOM 4759 N N . ALA A 1 600 ? -15.299 14.510 3.472 1.00 84.38 600 ALA A N 1
ATOM 4760 C CA . ALA A 1 600 ? -16.713 14.341 3.782 1.00 84.38 600 ALA A CA 1
ATOM 4761 C C . ALA A 1 600 ? -17.592 14.732 2.585 1.00 84.38 600 ALA A C 1
ATOM 4763 O O . ALA A 1 600 ? -18.496 13.983 2.215 1.00 84.38 600 ALA A O 1
ATOM 4764 N N . GLN A 1 601 ? -17.277 15.836 1.900 1.00 80.19 601 GLN A N 1
ATOM 4765 C CA . GLN A 1 601 ? -17.958 16.236 0.663 1.00 80.19 601 GLN A CA 1
ATOM 4766 C C . GLN A 1 601 ? -17.770 15.195 -0.447 1.00 80.19 601 GLN A C 1
ATOM 4768 O O . GLN A 1 601 ? -18.735 14.802 -1.101 1.00 80.19 601 GLN A O 1
ATOM 4773 N N . LEU A 1 602 ? -16.556 14.661 -0.614 1.00 79.94 602 LEU A N 1
ATOM 4774 C CA . LEU A 1 602 ? -16.287 13.556 -1.540 1.00 79.94 602 LEU A CA 1
ATOM 4775 C C . LEU A 1 602 ? -17.108 12.301 -1.209 1.00 79.94 602 LEU A C 1
ATOM 4777 O O . LEU A 1 602 ? -17.495 11.572 -2.124 1.00 79.94 602 LEU A O 1
ATOM 4781 N N . ALA A 1 603 ? -17.395 12.037 0.071 1.00 77.56 603 ALA A N 1
ATOM 4782 C CA . ALA A 1 603 ? -18.294 10.954 0.468 1.00 77.56 603 ALA A CA 1
ATOM 4783 C C . ALA A 1 603 ? -19.723 11.192 -0.032 1.00 77.56 603 ALA A C 1
ATOM 4785 O O . ALA A 1 603 ? -20.321 10.278 -0.595 1.00 77.56 603 ALA A O 1
ATOM 4786 N N . VAL A 1 604 ? -20.236 12.417 0.125 1.00 77.56 604 VAL A N 1
ATOM 4787 C CA . VAL A 1 604 ? -21.564 12.818 -0.367 1.00 77.56 604 VAL A CA 1
ATOM 4788 C C . VAL A 1 604 ? -21.649 12.641 -1.884 1.00 77.56 604 VAL A C 1
ATOM 4790 O O . VAL A 1 604 ? -22.586 12.016 -2.371 1.00 77.56 604 VAL A O 1
ATOM 4793 N N . PHE A 1 605 ? -20.646 13.108 -2.635 1.00 73.94 605 PHE A N 1
ATOM 4794 C CA . PHE A 1 605 ? -20.604 12.909 -4.088 1.00 73.94 605 PHE A CA 1
ATOM 4795 C C . PHE A 1 605 ? -20.542 11.426 -4.476 1.00 73.94 605 PHE A C 1
ATOM 4797 O O . PHE A 1 605 ? -21.244 11.006 -5.388 1.00 73.94 605 PHE A O 1
ATOM 4804 N N . SER A 1 606 ? -19.768 10.614 -3.750 1.00 74.69 606 SER A N 1
ATOM 4805 C CA . SER A 1 606 ? -19.672 9.170 -4.016 1.00 74.69 606 SER A CA 1
ATOM 4806 C C . SER A 1 606 ? -21.004 8.443 -3.781 1.00 74.69 606 SER A C 1
ATOM 4808 O O . SER A 1 606 ? -21.356 7.544 -4.543 1.00 74.69 606 SER A O 1
ATOM 4810 N N . GLU A 1 607 ? -21.763 8.835 -2.752 1.00 79.81 607 GLU A N 1
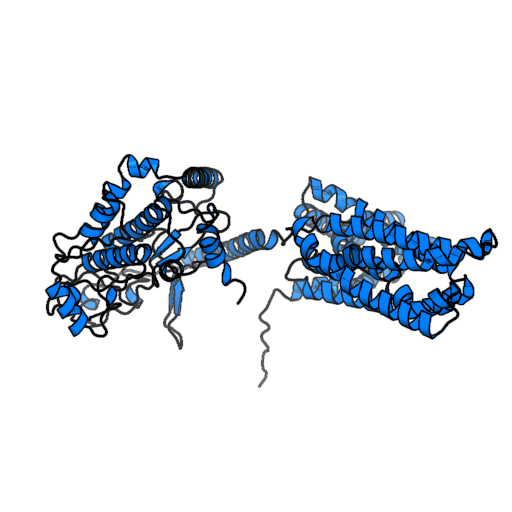ATOM 4811 C CA . GLU A 1 607 ? -23.111 8.309 -2.494 1.00 79.81 607 GLU A CA 1
ATOM 4812 C C . GLU A 1 607 ? -24.079 8.682 -3.629 1.00 79.81 607 GLU A C 1
ATOM 4814 O O . GLU A 1 607 ? -24.822 7.821 -4.105 1.00 79.81 607 GLU A O 1
ATOM 4819 N N . LEU A 1 608 ? -24.027 9.933 -4.110 1.00 72.81 608 LEU A N 1
ATOM 4820 C CA . LEU A 1 608 ? -24.829 10.409 -5.247 1.00 72.81 608 LEU A CA 1
ATOM 4821 C C . LEU A 1 608 ? -24.495 9.669 -6.553 1.00 72.81 608 LEU A C 1
ATOM 4823 O O . LEU A 1 608 ? -25.401 9.357 -7.324 1.00 72.81 608 LEU A O 1
ATOM 4827 N N . ASP A 1 609 ? -23.227 9.310 -6.757 1.00 74.56 609 ASP A N 1
ATOM 4828 C CA . ASP A 1 609 ? -22.758 8.479 -7.877 1.00 74.56 609 ASP A CA 1
ATOM 4829 C C . ASP A 1 609 ? -23.108 6.980 -7.718 1.00 74.56 609 ASP A C 1
ATOM 4831 O O . ASP A 1 609 ? -22.791 6.155 -8.583 1.00 74.56 609 ASP A O 1
ATOM 4835 N N . GLY A 1 610 ? -23.793 6.601 -6.632 1.00 72.00 610 GLY A N 1
ATOM 4836 C CA . GLY A 1 610 ? -24.350 5.265 -6.414 1.00 72.00 610 GLY A CA 1
ATOM 4837 C C . GLY A 1 610 ? -23.510 4.331 -5.536 1.00 72.00 610 GLY A C 1
ATOM 4838 O O . GLY A 1 610 ? -23.796 3.127 -5.490 1.00 72.00 610 GLY A O 1
ATOM 4839 N N . ASP A 1 611 ? -22.492 4.834 -4.831 1.00 74.00 611 ASP A N 1
ATOM 4840 C CA . ASP A 1 611 ? -21.731 4.046 -3.857 1.00 74.00 611 ASP A CA 1
ATOM 4841 C C . ASP A 1 611 ? -22.539 3.813 -2.569 1.00 74.00 611 ASP A C 1
ATOM 4843 O O . ASP A 1 611 ? -22.616 4.655 -1.677 1.00 74.00 611 ASP A O 1
ATOM 4847 N N . LYS A 1 612 ? -23.111 2.610 -2.447 1.00 77.19 612 LYS A N 1
ATOM 4848 C CA . LYS A 1 612 ? -23.902 2.181 -1.279 1.00 77.19 612 LYS A CA 1
ATOM 4849 C C . LYS A 1 612 ? -23.070 1.866 -0.032 1.00 77.19 612 LYS A C 1
ATOM 4851 O O . LYS A 1 612 ? -23.646 1.485 0.984 1.00 77.19 612 LYS A O 1
ATOM 4856 N N . SER A 1 613 ? -21.739 1.926 -0.109 1.00 76.19 613 SER A N 1
ATOM 4857 C CA . SER A 1 613 ? -20.870 1.684 1.049 1.00 76.19 613 SER A CA 1
ATOM 4858 C C . SER A 1 613 ? -20.690 2.917 1.938 1.00 76.19 613 SER A C 1
ATOM 4860 O O . SER A 1 613 ? -20.244 2.775 3.076 1.00 76.19 613 SER A O 1
ATOM 4862 N N . ILE A 1 614 ? -21.053 4.104 1.441 1.00 81.19 614 ILE A N 1
ATOM 4863 C CA . ILE A 1 614 ? -20.974 5.367 2.176 1.00 81.19 614 ILE A CA 1
ATOM 4864 C C . ILE A 1 614 ? -22.011 5.389 3.301 1.00 81.19 614 ILE A C 1
ATOM 4866 O O . ILE A 1 614 ? -23.185 5.093 3.091 1.00 81.19 614 ILE A O 1
ATOM 4870 N N . THR A 1 615 ? -21.575 5.766 4.502 1.00 85.94 615 THR A N 1
ATOM 4871 C CA . THR A 1 615 ? -22.442 5.906 5.679 1.00 85.94 615 THR A CA 1
ATOM 4872 C C . THR A 1 615 ? -22.675 7.370 6.047 1.00 85.94 615 THR A C 1
ATOM 4874 O O . THR A 1 615 ? -21.985 8.272 5.571 1.00 85.94 615 THR A O 1
ATOM 4877 N N . GLU A 1 616 ? -23.624 7.632 6.947 1.00 86.94 616 GLU A N 1
ATOM 4878 C CA . GLU A 1 616 ? -23.827 8.973 7.513 1.00 86.94 616 GLU A CA 1
ATOM 4879 C C . GLU A 1 616 ? -22.572 9.528 8.207 1.00 86.94 616 GLU A C 1
ATOM 4881 O O . GLU A 1 616 ? -22.315 10.730 8.151 1.00 86.94 616 GLU A O 1
ATOM 4886 N N . TYR A 1 617 ? -21.736 8.650 8.772 1.00 91.38 617 TYR A N 1
ATOM 4887 C CA . TYR A 1 617 ? -20.477 9.033 9.405 1.00 91.38 617 TYR A CA 1
ATOM 4888 C C . TYR A 1 617 ? -19.422 9.480 8.391 1.00 91.38 617 TYR A C 1
ATOM 4890 O O . TYR A 1 617 ? -18.657 10.395 8.678 1.00 91.38 617 TYR A O 1
ATOM 4898 N N . ASP A 1 618 ? -19.395 8.887 7.193 1.00 88.19 618 ASP A N 1
ATOM 4899 C CA . ASP A 1 618 ? -18.470 9.296 6.127 1.00 88.19 618 ASP A CA 1
ATOM 4900 C C . ASP A 1 618 ? -18.785 10.694 5.586 1.00 88.19 618 ASP A C 1
ATOM 4902 O O . ASP A 1 618 ? -17.887 11.378 5.104 1.00 88.19 618 ASP A O 1
ATOM 4906 N N . LYS A 1 619 ? -20.050 11.116 5.677 1.00 87.00 619 LYS A N 1
ATOM 4907 C CA . LYS A 1 619 ? -20.531 12.436 5.243 1.00 87.00 619 LYS A CA 1
ATOM 4908 C C . LYS A 1 619 ? -20.319 13.523 6.298 1.00 87.00 619 LYS A C 1
ATOM 4910 O O . LYS A 1 619 ? -20.575 14.693 6.031 1.00 87.00 619 LYS A O 1
ATOM 4915 N N . ASN A 1 620 ? -19.859 13.154 7.493 1.00 91.00 620 ASN A N 1
ATOM 4916 C CA . ASN A 1 620 ? -19.646 14.075 8.598 1.00 91.00 620 ASN A CA 1
ATOM 4917 C C . ASN A 1 620 ? -18.145 14.323 8.812 1.00 91.00 620 ASN A C 1
ATOM 4919 O O . ASN A 1 620 ? -17.396 13.438 9.238 1.00 91.00 620 ASN A O 1
ATOM 4923 N N . SER A 1 621 ? -17.700 15.557 8.573 1.00 90.50 621 SER A N 1
ATOM 4924 C CA . SER A 1 621 ? -16.295 15.960 8.716 1.00 90.50 621 SER A CA 1
ATOM 4925 C C . SER A 1 621 ? -15.750 15.733 10.132 1.00 90.50 621 SER A C 1
ATOM 4927 O O . SER A 1 621 ? -14.597 15.339 10.291 1.00 90.50 621 SER A O 1
ATOM 4929 N N . SER A 1 622 ? -16.591 15.833 11.168 1.00 90.81 622 SER A N 1
ATOM 4930 C CA . SER A 1 622 ? -16.182 15.584 12.561 1.00 90.81 622 SER A CA 1
ATOM 4931 C C . SER A 1 622 ? -15.860 14.115 12.880 1.00 90.81 622 SER A C 1
ATOM 4933 O O . SER A 1 622 ? -15.191 13.841 13.876 1.00 90.81 622 SER A O 1
ATOM 4935 N N . PHE A 1 623 ? -16.317 13.171 12.051 1.00 91.50 623 PHE A N 1
ATOM 4936 C CA . PHE A 1 623 ? -15.944 11.754 12.123 1.00 91.50 623 PHE A CA 1
ATOM 4937 C C . PHE A 1 623 ? -14.798 11.408 11.169 1.00 91.50 623 PHE A C 1
ATOM 4939 O O . PHE A 1 623 ? -14.296 10.287 11.195 1.00 91.50 623 PHE A O 1
ATOM 4946 N N . THR A 1 624 ? -14.366 12.332 10.314 1.00 87.81 624 THR A N 1
ATOM 4947 C CA . THR A 1 624 ? -13.433 12.019 9.235 1.00 87.81 624 THR A CA 1
ATOM 4948 C C . THR A 1 624 ? -11.994 12.006 9.736 1.00 87.81 624 THR A C 1
ATOM 4950 O O . THR A 1 624 ? -11.497 12.996 10.255 1.00 87.81 624 THR A O 1
ATOM 4953 N N . TRP A 1 625 ? -11.280 10.899 9.532 1.00 85.25 625 TRP A N 1
ATOM 4954 C CA . TRP A 1 625 ? -9.831 10.827 9.730 1.00 85.25 625 TRP A CA 1
ATOM 4955 C C . TRP A 1 625 ? -9.138 10.649 8.376 1.00 85.25 625 TRP A C 1
ATOM 4957 O O . TRP A 1 625 ? -9.318 9.634 7.707 1.00 85.25 625 TRP A O 1
ATOM 4967 N N . ASN A 1 626 ? -8.343 11.639 7.962 1.00 77.56 626 ASN A N 1
ATOM 4968 C CA . ASN A 1 626 ? -7.600 11.616 6.701 1.00 77.56 626 ASN A CA 1
ATOM 4969 C C . ASN A 1 626 ? -6.357 10.695 6.755 1.00 77.56 626 ASN A C 1
ATOM 4971 O O . ASN A 1 626 ? -5.527 10.785 7.661 1.00 77.56 626 ASN A O 1
ATOM 4975 N N . LYS A 1 627 ? -6.195 9.847 5.731 1.00 65.31 627 LYS A N 1
ATOM 4976 C CA . LYS A 1 627 ? -5.053 8.945 5.501 1.00 65.31 627 LYS A CA 1
ATOM 4977 C C . LYS A 1 627 ? -3.795 9.663 4.981 1.00 65.31 627 LYS A C 1
ATOM 4979 O O . LYS A 1 627 ? -2.686 9.159 5.173 1.00 65.31 627 LYS A O 1
ATOM 4984 N N . PHE A 1 628 ? -3.927 10.808 4.304 1.00 52.50 628 PHE A N 1
ATOM 4985 C CA . PHE A 1 628 ? -2.847 11.479 3.571 1.00 52.50 628 PHE A CA 1
ATOM 4986 C C . PHE A 1 628 ? -2.510 12.884 4.114 1.00 52.50 628 PHE A C 1
ATOM 4988 O O . PHE A 1 628 ? -3.206 13.844 3.830 1.00 52.50 628 PHE A O 1
ATOM 4995 N N . ARG A 1 629 ? -1.347 12.973 4.790 1.00 44.53 629 ARG A N 1
ATOM 4996 C CA . ARG A 1 629 ? -0.370 14.096 4.848 1.00 44.53 629 ARG A CA 1
ATOM 4997 C C . ARG A 1 629 ? -0.880 15.517 5.216 1.00 44.53 629 ARG A C 1
ATOM 4999 O O . ARG A 1 629 ? -1.544 16.134 4.404 1.00 44.53 629 ARG A O 1
ATOM 5006 N N . GLN A 1 630 ? -0.320 16.126 6.285 1.00 35.50 630 GLN A N 1
ATOM 5007 C CA . GLN A 1 630 ? 0.615 17.286 6.216 1.00 35.50 630 GLN A CA 1
ATOM 5008 C C . GLN A 1 630 ? 1.089 17.848 7.591 1.00 35.50 630 GLN A C 1
ATOM 5010 O O . GLN A 1 630 ? 0.398 18.592 8.273 1.00 35.50 630 GLN A O 1
ATOM 5015 N N . LYS A 1 631 ? 2.336 17.516 7.962 1.00 33.56 631 LYS A N 1
ATOM 5016 C CA . LYS A 1 631 ? 3.418 18.319 8.602 1.00 33.56 631 LYS A CA 1
ATOM 5017 C C . LYS A 1 631 ? 4.562 17.338 8.910 1.00 33.56 631 LYS A C 1
ATOM 5019 O O . LYS A 1 631 ? 4.325 16.132 8.959 1.00 33.56 631 LYS A O 1
ATOM 5024 N N . LYS A 1 632 ? 5.803 17.818 9.079 1.00 37.84 632 LYS A N 1
ATOM 5025 C CA . LYS A 1 632 ? 7.042 17.012 9.250 1.00 37.84 632 LYS A CA 1
ATOM 5026 C C . LYS A 1 632 ? 6.908 15.822 10.231 1.00 37.84 632 LYS A C 1
ATOM 5028 O O . LYS A 1 632 ? 7.548 14.802 10.015 1.00 37.84 632 LYS A O 1
ATOM 5033 N N . ASN A 1 633 ? 6.016 15.916 11.221 1.00 40.84 633 ASN A N 1
ATOM 5034 C CA . ASN A 1 633 ? 5.753 14.872 12.218 1.00 40.84 633 ASN A CA 1
ATOM 5035 C C . ASN A 1 633 ? 4.764 13.776 11.750 1.00 40.84 633 ASN A C 1
ATOM 5037 O O . ASN A 1 633 ? 4.918 12.618 12.118 1.00 40.84 633 ASN A O 1
ATOM 5041 N N . CYS A 1 634 ? 3.787 14.087 10.887 1.00 39.84 634 CYS A N 1
ATOM 5042 C CA . CYS A 1 634 ? 2.764 13.139 10.403 1.00 39.84 634 CYS A CA 1
ATOM 5043 C C . CYS A 1 634 ? 3.210 12.300 9.191 1.00 39.84 634 CYS A C 1
ATOM 5045 O O . CYS A 1 634 ? 2.573 11.300 8.858 1.00 39.84 634 CYS A O 1
ATOM 5047 N N . LEU A 1 635 ? 4.308 12.684 8.525 1.00 40.59 635 LEU A N 1
ATOM 5048 C CA . LEU A 1 635 ? 4.901 11.888 7.442 1.00 40.59 635 LEU A CA 1
ATOM 5049 C C . LEU A 1 635 ? 5.304 10.494 7.937 1.00 40.59 635 LEU A C 1
ATOM 5051 O O . LEU A 1 635 ? 5.114 9.510 7.225 1.00 40.59 635 LEU A O 1
ATOM 5055 N N . ASN A 1 636 ? 5.800 10.434 9.175 1.00 47.31 636 ASN A N 1
ATOM 5056 C CA . ASN A 1 636 ? 6.188 9.196 9.826 1.00 47.31 636 ASN A CA 1
ATOM 5057 C C . ASN A 1 636 ? 4.968 8.304 10.070 1.00 47.31 636 ASN A C 1
ATOM 5059 O O . ASN A 1 636 ? 5.052 7.133 9.739 1.00 47.31 636 ASN A O 1
ATOM 5063 N N . LEU A 1 637 ? 3.824 8.839 10.525 1.00 48.94 637 LEU A N 1
ATOM 5064 C CA . LEU A 1 637 ? 2.607 8.052 10.782 1.00 48.94 637 LEU A CA 1
ATOM 5065 C C . LEU A 1 637 ? 2.058 7.399 9.505 1.00 48.94 637 LEU A C 1
ATOM 5067 O O . LEU A 1 637 ? 1.767 6.207 9.489 1.00 48.94 637 LEU A O 1
ATOM 5071 N N . ALA A 1 638 ? 1.973 8.160 8.411 1.00 47.81 638 ALA A N 1
ATOM 5072 C CA . ALA A 1 638 ? 1.521 7.637 7.122 1.00 47.81 638 ALA A CA 1
ATOM 5073 C C . ALA A 1 638 ? 2.503 6.601 6.545 1.00 47.81 638 ALA A C 1
ATOM 5075 O O . ALA A 1 638 ? 2.081 5.568 6.030 1.00 47.81 638 ALA A O 1
ATOM 5076 N N . GLN A 1 639 ? 3.815 6.842 6.658 1.00 50.31 639 GLN A N 1
ATOM 5077 C CA . GLN A 1 639 ? 4.835 5.857 6.286 1.00 50.31 639 GLN A CA 1
ATOM 5078 C C . GLN A 1 639 ? 4.758 4.603 7.154 1.00 50.31 639 GLN A C 1
ATOM 5080 O O . GLN A 1 639 ? 4.971 3.514 6.637 1.00 50.31 639 GLN A O 1
ATOM 5085 N N . LEU A 1 640 ? 4.428 4.744 8.436 1.00 55.94 640 LEU A N 1
ATOM 5086 C CA . LEU A 1 640 ? 4.314 3.650 9.388 1.00 55.94 640 LEU A CA 1
ATOM 5087 C C . LEU A 1 640 ? 3.120 2.745 9.102 1.00 55.94 640 LEU A C 1
ATOM 5089 O O . LEU A 1 640 ? 3.284 1.533 9.002 1.00 55.94 640 LEU A O 1
ATOM 5093 N N . LEU A 1 641 ? 1.950 3.348 8.882 1.00 51.44 641 LEU A N 1
ATOM 5094 C CA . LEU A 1 641 ? 0.729 2.651 8.480 1.00 51.44 641 LEU A CA 1
ATOM 5095 C C . LEU A 1 641 ? 0.902 1.917 7.138 1.00 51.44 641 LEU A C 1
ATOM 5097 O O . LEU A 1 641 ? 0.177 0.966 6.865 1.00 51.44 641 LEU A O 1
ATOM 5101 N N . MET A 1 642 ? 1.878 2.328 6.317 1.00 48.78 642 MET A N 1
ATOM 5102 C CA . MET A 1 642 ? 2.236 1.681 5.050 1.00 48.78 642 MET A CA 1
ATOM 5103 C C . MET A 1 642 ? 3.429 0.703 5.141 1.00 48.78 642 MET A C 1
ATOM 5105 O O . MET A 1 642 ? 3.620 -0.090 4.219 1.00 48.78 642 MET A O 1
ATOM 5109 N N . LYS A 1 643 ? 4.248 0.721 6.208 1.00 45.28 643 LYS A N 1
ATOM 5110 C CA . LYS A 1 643 ? 5.600 0.111 6.219 1.00 45.28 643 LYS A CA 1
ATOM 5111 C C . LYS A 1 643 ? 5.654 -1.422 6.286 1.00 45.28 643 LYS A C 1
ATOM 5113 O O . LYS A 1 643 ? 6.752 -1.963 6.277 1.00 45.28 643 LYS A O 1
ATOM 5118 N N . GLN A 1 644 ? 4.526 -2.129 6.326 1.00 43.50 644 GLN A N 1
ATOM 5119 C CA . GLN A 1 644 ? 4.506 -3.600 6.384 1.00 43.50 644 GLN A CA 1
ATOM 5120 C C . GLN A 1 644 ? 3.798 -4.289 5.215 1.00 43.50 644 GLN A C 1
ATOM 5122 O O . GLN A 1 644 ? 3.633 -5.497 5.238 1.00 43.50 644 GLN A O 1
ATOM 5127 N N . TRP A 1 645 ? 3.502 -3.581 4.124 1.00 35.69 645 TRP A N 1
ATOM 5128 C CA . TRP A 1 645 ? 3.135 -4.245 2.860 1.00 35.69 645 TRP A CA 1
ATOM 5129 C C . TRP A 1 645 ? 4.341 -4.882 2.129 1.00 35.69 645 TRP A C 1
ATOM 5131 O O . TRP A 1 645 ? 4.225 -5.287 0.977 1.00 35.69 645 TRP A O 1
ATOM 5141 N N . LYS A 1 646 ? 5.521 -4.909 2.769 1.00 31.03 646 LYS A N 1
ATOM 5142 C CA . LYS A 1 646 ? 6.805 -5.352 2.202 1.00 31.03 646 LYS A CA 1
ATOM 5143 C C . LYS A 1 646 ? 7.526 -6.452 2.997 1.00 31.03 646 LYS A C 1
ATOM 5145 O O . LYS A 1 646 ? 8.625 -6.809 2.583 1.00 31.03 646 LYS A O 1
ATOM 5150 N N . ASN A 1 647 ? 6.936 -6.973 4.076 1.00 28.16 647 ASN A N 1
ATOM 5151 C CA . ASN A 1 647 ? 7.488 -8.107 4.827 1.00 28.16 647 ASN A CA 1
ATOM 5152 C C . ASN A 1 647 ? 6.507 -9.268 4.850 1.00 28.16 647 ASN A C 1
ATOM 5154 O O . ASN A 1 647 ? 5.321 -8.992 5.136 1.00 28.16 647 ASN A O 1
#